Protein AF-D3B9A8-F1 (afdb_monomer_lite)

Foldseek 3Di:
DQPPDPVSVVVVLVVDQWDAFLVRPDTDGPVRCLQPLLSCLLVLVLVSNVVNVVVVPDPLEPDPSLLSSLLSNLLNLNPNSNVVSCVSNVVQQCVVCVVSLLVSLLSNLLNVNPVVNVVSCVRCVVRDVDHPLVSSLLNNLNNVDLVSNVVSLVVVVPDDDDDDPPPDPDPGSASLLSCLLVLVVVNNVVCVVRPVVRVVVDPSLLSNLLNLNVNSNVVCCVPVVVSDDQPPNCSLLSNLVSVNLVVNVVLLPDPPHDDDLASLLVCLLVLVQVSNVSCLVSHPRHHALSSLLSNLLVLSQVSNVVCVVRHDRHHDLVSPLSSLLVVNLVSNVVCLVPHDRHHDLCSQVVSVVVVNDDLSSLLVCVVVVRDDDPVNVVVCCVVQNPVSVVVSPDPPDPVDPPDPPDDD

Secondary structure (DSSP, 8-state):
--TT-HHHHHHHHHH---EE-TTSS-EE-HHHHTT-HHHHHHTT-HHHHHHHHHHTT------HHHHHHHHHHHHHT-HHHHHHHHHHTT---TTTTHHHHHHHHHHHHHTT-HHHHHHHHHHHTTT-----HHHHHHHGGGGT-HHHHHHHHHHHHT--S--------SS--SHHHHHHHTT-HHHHHHHHHH-HHHHTT--HHHHHHHHT-HHHHHHHHHH-GGG--TTTS-HHHHHHHTT-HHHHHHHHTSTT----TTHHHHHHHHT-HHHHHHHHHH------HHHHHHHHHTT-HHHHHHHHHH------THHHHHHHHTT-HHHHHHHHHH------TTHHHHHHHTT---HHHHHHHHHTT----HHHHHHHHHHH-THHHHHHH----TT----S----

pLDDT: mean 85.04, std 14.8, range [31.55, 98.44]

Organism: Heterostelium pallidum (strain ATCC 26659 / Pp 5 / PN500) (NCBI:txid670386)

Sequence (408 aa):
MIFNSLVLKKLIFQLVSEVSGWNGRVHYRWNDVKVQPCVLAAHNYQTLLKEYLTTANNDGSLSQSNIKMLQAAVRSGGVESFSYLLYYLSIDDAKKHSKLLDSLLIQMSKYGRSELIHYLLKKYGEEKSTWDYYGAMVFAPHSGDLGILQFFVNLENNKSIVNYSRNINTACSNVFDTAASLGRIDMIEYLSENRKQDLGNSDMFEWTIKSGQLDAFHYLLAKHRDLFDPEGGDYLRTALLYQQVEITRLLLQQPECRCPKNLIDLMASYGYLHMVMLLHEVTNTGCTKMAMSKAIEKGYLDTVKYLHSNRTEGFNTQAMDVSVENKHLETLKWIHANRTERCRSNIISHVFKDGRIDLNILKLLVRNRYSFPNEVKDWVTNCYGSKIIDWLNDDSDITKTNSFKNFN

InterPro domains:
  IPR036770 Ankyrin repeat-containing domain superfamily [G3DSA:1.25.40.20] (38-406)
  IPR036770 Ankyrin repeat-containing domain superfamily [SSF48403] (68-309)
  IPR052050 Secreted Effector and Ankyrin Repeat [PTHR46586] (42-370)

Radius of gyration: 30.83 Å; chains: 1; bounding box: 78×54×73 Å

Structure (mmCIF, N/CA/C/O backbone):
data_AF-D3B9A8-F1
#
_entry.id   AF-D3B9A8-F1
#
loop_
_atom_site.group_PDB
_atom_site.id
_atom_site.type_symbol
_atom_site.label_atom_id
_atom_site.label_alt_id
_atom_site.label_comp_id
_atom_site.label_asym_id
_atom_site.label_entity_id
_atom_site.label_seq_id
_atom_site.pdbx_PDB_ins_code
_atom_site.Cartn_x
_atom_site.Cartn_y
_atom_site.Cartn_z
_atom_site.occupancy
_atom_site.B_iso_or_equiv
_atom_site.auth_seq_id
_atom_site.auth_comp_id
_atom_site.auth_asym_id
_atom_site.auth_atom_id
_atom_site.pdbx_PDB_model_num
ATOM 1 N N . MET A 1 1 ? -17.039 -19.444 33.624 1.00 42.75 1 MET A N 1
ATOM 2 C CA . MET A 1 1 ? -17.059 -20.401 34.760 1.00 42.75 1 MET A CA 1
ATOM 3 C C . MET A 1 1 ? -16.460 -21.782 34.394 1.00 42.75 1 MET A C 1
ATOM 5 O O . MET A 1 1 ? -16.931 -22.793 34.886 1.00 42.75 1 MET A O 1
ATOM 9 N N . ILE A 1 2 ? -15.396 -21.852 33.569 1.00 39.06 2 ILE A N 1
ATOM 10 C CA . ILE A 1 2 ? -14.781 -23.130 33.117 1.00 39.06 2 ILE A CA 1
ATOM 11 C C . ILE A 1 2 ? -13.551 -23.525 33.973 1.00 39.06 2 ILE A C 1
ATOM 13 O O . ILE A 1 2 ? -13.173 -24.691 34.035 1.00 39.06 2 ILE A O 1
ATOM 17 N N . PHE A 1 3 ? -12.953 -22.581 34.713 1.00 42.47 3 PHE A N 1
ATOM 18 C CA . PHE A 1 3 ? -11.652 -22.766 35.378 1.00 42.47 3 PHE A CA 1
ATOM 19 C C . PHE A 1 3 ? -11.691 -23.143 36.871 1.00 42.47 3 PHE A C 1
ATOM 21 O O . PHE A 1 3 ? -10.631 -23.253 37.485 1.00 42.47 3 PHE A O 1
ATOM 28 N N . ASN A 1 4 ? -12.869 -23.374 37.462 1.00 46.38 4 ASN A N 1
ATOM 29 C CA . ASN A 1 4 ? -12.975 -23.728 38.889 1.00 46.38 4 ASN A CA 1
ATOM 30 C C . ASN A 1 4 ? -12.814 -25.229 39.176 1.00 46.38 4 ASN A C 1
ATOM 32 O O . ASN A 1 4 ? -12.709 -25.618 40.336 1.00 46.38 4 ASN A O 1
ATOM 36 N N . SER A 1 5 ? -12.756 -26.081 38.148 1.00 51.75 5 SER A N 1
ATOM 37 C CA . SER A 1 5 ? -12.471 -27.505 38.327 1.00 51.75 5 SER A CA 1
ATOM 38 C C . SER A 1 5 ? -10.973 -27.770 38.181 1.00 51.75 5 SER A C 1
ATOM 40 O O . SER A 1 5 ? -10.379 -27.580 37.118 1.00 51.75 5 SER A O 1
ATOM 42 N N . LEU A 1 6 ? -10.363 -28.248 39.267 1.00 55.81 6 LEU A N 1
ATOM 43 C CA . LEU A 1 6 ? -8.950 -28.643 39.349 1.00 55.81 6 LEU A CA 1
ATOM 44 C C . LEU A 1 6 ? -8.600 -29.736 38.318 1.00 55.81 6 LEU A C 1
ATOM 46 O O . LEU A 1 6 ? -7.478 -29.792 37.811 1.00 55.81 6 LEU A O 1
ATOM 50 N N . VAL A 1 7 ? -9.594 -30.559 37.972 1.00 54.19 7 VAL A N 1
ATOM 51 C CA . VAL A 1 7 ? -9.511 -31.638 36.982 1.00 54.19 7 VAL A CA 1
ATOM 52 C C . VAL A 1 7 ? -9.564 -31.085 35.556 1.00 54.19 7 VAL A C 1
ATOM 54 O O . VAL A 1 7 ? -8.702 -31.434 34.750 1.00 54.19 7 VAL A O 1
ATOM 57 N N . LEU A 1 8 ? -10.487 -30.156 35.255 1.00 52.56 8 LEU A N 1
ATOM 58 C CA . LEU A 1 8 ? -10.510 -29.477 33.950 1.00 52.56 8 LEU A CA 1
ATOM 59 C C . LEU A 1 8 ? -9.231 -28.672 33.716 1.00 52.56 8 LEU A C 1
ATOM 61 O O . LEU A 1 8 ? -8.706 -28.699 32.611 1.00 52.56 8 LEU A O 1
ATOM 65 N N . LYS A 1 9 ? -8.695 -28.007 34.752 1.00 57.50 9 LYS A N 1
ATOM 66 C CA . LYS A 1 9 ? -7.390 -27.333 34.685 1.00 57.50 9 LYS A CA 1
ATOM 67 C C . LYS A 1 9 ? -6.316 -28.301 34.189 1.00 57.50 9 LYS A C 1
ATOM 69 O O . LYS A 1 9 ? -5.665 -28.026 33.191 1.00 57.50 9 LYS A O 1
ATOM 74 N N . LYS A 1 10 ? -6.145 -29.446 34.860 1.00 55.62 10 LYS A N 1
ATOM 75 C CA . LYS A 1 10 ? -5.111 -30.427 34.493 1.00 55.62 10 LYS A CA 1
ATOM 76 C C . LYS A 1 10 ? -5.295 -30.974 33.074 1.00 55.62 10 LYS A C 1
ATOM 78 O O . LYS A 1 10 ? -4.312 -31.048 32.349 1.00 55.62 10 LYS A O 1
ATOM 83 N N . LEU A 1 11 ? -6.525 -31.305 32.675 1.00 54.25 11 LEU A N 1
ATOM 84 C CA . LEU A 1 11 ? -6.814 -31.875 31.353 1.00 54.25 11 LEU A CA 1
ATOM 85 C C . LEU A 1 11 ? -6.656 -30.853 30.219 1.00 54.25 11 LEU A C 1
ATOM 87 O O . LEU A 1 11 ? -6.013 -31.148 29.218 1.00 54.25 11 LEU A O 1
ATOM 91 N N . ILE A 1 12 ? -7.161 -29.629 30.387 1.00 59.91 12 ILE A N 1
ATOM 92 C CA . ILE A 1 12 ? -7.000 -28.556 29.394 1.00 59.91 12 ILE A CA 1
ATOM 93 C C . ILE A 1 12 ? -5.517 -28.195 29.231 1.00 59.91 12 ILE A C 1
ATOM 95 O O . ILE A 1 12 ? -5.061 -28.011 28.108 1.00 59.91 12 ILE A O 1
ATOM 99 N N . PHE A 1 13 ? -4.734 -28.169 30.317 1.00 56.84 13 PHE A N 1
ATOM 100 C CA . PHE A 1 13 ? -3.293 -27.886 30.248 1.00 56.84 13 PHE A CA 1
ATOM 101 C C . PHE A 1 13 ? -2.444 -29.028 29.681 1.00 56.84 13 PHE A C 1
ATOM 103 O O . PHE A 1 13 ? -1.302 -28.786 29.301 1.00 56.84 13 PHE A O 1
ATOM 110 N N . GLN A 1 14 ? -2.971 -30.252 29.615 1.00 56.72 14 GLN A N 1
ATOM 111 C CA . GLN A 1 14 ? -2.332 -31.352 28.888 1.00 56.72 14 GLN A CA 1
ATOM 112 C C . GLN A 1 14 ? -2.680 -31.341 27.395 1.00 56.72 14 GLN A C 1
ATOM 114 O O . GLN A 1 14 ? -1.879 -31.802 26.589 1.00 56.72 14 GLN A O 1
ATOM 119 N N . LEU A 1 15 ? -3.857 -30.822 27.029 1.00 55.53 15 LEU A N 1
ATOM 120 C CA . LEU A 1 15 ? -4.391 -30.884 25.665 1.00 55.53 15 LEU A CA 1
ATOM 121 C C . LEU A 1 15 ? -4.141 -29.612 24.837 1.00 55.53 15 LEU A C 1
ATOM 123 O O . LEU A 1 15 ? -4.083 -29.693 23.614 1.00 55.53 15 LEU A O 1
ATOM 127 N N . VAL A 1 16 ? -3.974 -28.446 25.470 1.00 62.25 16 VAL A N 1
ATOM 128 C CA . VAL A 1 16 ? -3.650 -27.183 24.785 1.00 62.25 16 VAL A CA 1
ATOM 129 C C . VAL A 1 16 ? -2.135 -26.984 24.783 1.00 62.25 16 VAL A C 1
ATOM 131 O O . VAL A 1 16 ? -1.556 -26.503 25.757 1.00 62.25 16 VAL A O 1
ATOM 134 N N . SER A 1 17 ? -1.483 -27.361 23.682 1.00 65.31 17 SER A N 1
ATOM 135 C CA . SER A 1 17 ? -0.032 -27.203 23.508 1.00 65.31 17 SER A CA 1
ATOM 136 C C . SER A 1 17 ? 0.381 -25.760 23.210 1.00 65.31 17 SER A C 1
ATOM 138 O O . SER A 1 17 ? 1.478 -25.345 23.589 1.00 65.31 17 SER A O 1
ATOM 140 N N . GLU A 1 18 ? -0.497 -24.988 22.563 1.00 74.56 18 GLU A N 1
ATOM 141 C CA . GLU A 1 18 ? -0.214 -23.635 22.089 1.00 74.56 18 GLU A CA 1
ATOM 142 C C . GLU A 1 18 ? -1.422 -22.701 22.247 1.00 74.56 18 GLU A C 1
ATOM 144 O O . GLU A 1 18 ? -2.563 -23.068 21.972 1.00 74.56 18 GLU A O 1
ATOM 149 N N . VAL A 1 19 ? -1.158 -21.471 22.686 1.00 74.56 19 VAL A N 1
ATOM 150 C CA . VAL A 1 19 ? -2.135 -20.391 22.851 1.00 74.56 19 VAL A CA 1
ATOM 151 C C . VAL A 1 19 ? -1.784 -19.269 21.886 1.00 74.56 19 VAL A C 1
ATOM 153 O O . VAL A 1 19 ? -0.654 -18.776 21.877 1.00 74.56 19 VAL A O 1
ATOM 156 N N . SER A 1 20 ? -2.754 -18.829 21.088 1.00 76.50 20 SER A N 1
ATOM 157 C CA . SER A 1 20 ? -2.558 -17.705 20.175 1.00 76.50 20 SER A CA 1
ATOM 158 C C . SER A 1 20 ? -2.236 -16.422 20.946 1.00 76.50 20 SER A C 1
ATOM 160 O O . SER A 1 20 ? -2.881 -16.082 21.937 1.00 76.50 20 SER A O 1
ATOM 162 N N . GLY A 1 21 ? -1.274 -15.651 20.465 1.00 75.75 21 GLY A N 1
ATOM 163 C CA . GLY A 1 21 ? -0.965 -14.322 20.966 1.00 75.75 21 GLY A CA 1
ATOM 164 C C . GLY A 1 21 ? -2.125 -13.351 20.754 1.00 75.75 21 GLY A C 1
ATOM 165 O O . GLY A 1 21 ? -3.015 -13.578 19.936 1.00 75.75 21 GLY A O 1
ATOM 166 N N . TRP A 1 22 ? -2.087 -12.215 21.449 1.00 73.12 22 TRP A N 1
ATOM 167 C CA . TRP A 1 22 ? -3.167 -11.218 21.430 1.00 73.12 22 TRP A CA 1
ATOM 168 C C . TRP A 1 22 ? -3.448 -10.603 20.041 1.00 73.12 22 TRP A C 1
ATOM 170 O O . TRP A 1 22 ? -4.521 -10.050 19.804 1.00 73.12 22 TRP A O 1
ATOM 180 N N . ASN A 1 23 ? -2.494 -10.696 19.109 1.00 70.25 23 ASN A N 1
ATOM 181 C CA . ASN A 1 23 ? -2.625 -10.236 17.724 1.00 70.25 23 ASN A CA 1
ATOM 182 C C . ASN A 1 23 ? -2.798 -11.380 16.702 1.00 70.25 23 ASN A C 1
ATOM 184 O O . ASN A 1 23 ? -2.860 -11.097 15.507 1.00 70.25 23 ASN A O 1
ATOM 188 N N . GLY A 1 24 ? -2.851 -12.641 17.152 1.00 68.50 24 GLY A N 1
ATOM 189 C CA . GLY A 1 24 ? -3.024 -13.831 16.311 1.00 68.50 24 GLY A CA 1
ATOM 190 C C . GLY A 1 24 ? -1.811 -14.244 15.467 1.00 68.50 24 GLY A C 1
ATOM 191 O O . GLY A 1 24 ? -1.932 -15.156 14.661 1.00 68.50 24 GLY A O 1
ATOM 192 N N . ARG A 1 25 ? -0.648 -13.588 15.613 1.00 74.94 25 ARG A N 1
ATOM 193 C CA . ARG A 1 25 ? 0.543 -13.854 14.773 1.00 74.94 25 ARG A CA 1
ATOM 194 C C . ARG A 1 25 ? 1.572 -14.786 15.405 1.00 74.94 25 ARG A C 1
ATOM 196 O O . ARG A 1 25 ? 2.424 -15.318 14.705 1.00 74.94 25 ARG A O 1
ATOM 203 N N . VAL A 1 26 ? 1.536 -14.923 16.723 1.00 80.12 26 VAL A N 1
ATOM 204 C CA . VAL A 1 26 ? 2.511 -15.686 17.513 1.00 80.12 26 VAL A CA 1
ATOM 205 C C . VAL A 1 26 ? 1.747 -16.713 18.327 1.00 80.12 26 VAL A C 1
ATOM 207 O O . VAL A 1 26 ? 0.631 -16.425 18.745 1.00 80.12 26 VAL A O 1
ATOM 210 N N . HIS A 1 27 ? 2.336 -17.877 18.568 1.00 82.31 27 HIS A N 1
ATOM 211 C CA . HIS A 1 27 ? 1.781 -18.905 19.441 1.00 82.31 27 HIS A CA 1
ATOM 212 C C . HIS A 1 27 ? 2.715 -19.101 20.635 1.00 82.31 27 HIS A C 1
ATOM 214 O O . HIS A 1 27 ? 3.936 -19.038 20.493 1.00 82.31 27 HIS A O 1
ATOM 220 N N . TYR A 1 28 ? 2.140 -19.279 21.819 1.00 77.94 28 TYR A N 1
ATOM 221 C CA . TYR A 1 28 ? 2.866 -19.411 23.078 1.00 77.94 28 TYR A CA 1
ATOM 222 C C . TYR A 1 28 ? 2.560 -20.758 23.711 1.00 77.94 28 TYR A C 1
ATOM 224 O O . TYR A 1 28 ? 1.401 -21.172 23.745 1.00 77.94 28 TYR A O 1
ATOM 232 N N . ARG A 1 29 ? 3.564 -21.411 24.300 1.00 81.25 29 ARG A N 1
ATOM 233 C CA . ARG A 1 29 ? 3.285 -22.526 25.211 1.00 81.25 29 ARG A CA 1
ATOM 234 C C . ARG A 1 29 ? 2.658 -21.965 26.480 1.00 81.25 29 ARG A C 1
ATOM 236 O O . ARG A 1 29 ? 2.937 -20.832 26.871 1.00 81.25 29 ARG A O 1
ATOM 243 N N . TRP A 1 30 ? 1.862 -22.768 27.179 1.00 78.12 30 TRP A N 1
ATOM 244 C CA . TRP A 1 30 ? 1.173 -22.316 28.393 1.00 78.12 30 TRP A CA 1
ATOM 245 C C . TRP A 1 30 ? 2.107 -21.701 29.453 1.00 78.12 30 TRP A C 1
ATOM 247 O O . TRP A 1 30 ? 1.761 -20.710 30.095 1.00 78.12 30 TRP A O 1
ATOM 257 N N . ASN A 1 31 ? 3.312 -22.253 29.619 1.00 78.31 31 ASN A N 1
ATOM 258 C CA . ASN A 1 31 ? 4.295 -21.718 30.565 1.00 78.31 31 ASN A CA 1
ATOM 259 C C . ASN A 1 31 ? 4.768 -20.307 30.190 1.00 78.31 31 ASN A C 1
ATOM 261 O O . ASN A 1 31 ? 5.011 -19.498 31.083 1.00 78.31 31 ASN A O 1
ATOM 265 N N . ASP A 1 32 ? 4.810 -19.991 28.897 1.00 82.62 32 ASP A N 1
ATOM 266 C CA . ASP A 1 32 ? 5.209 -18.678 28.397 1.00 82.62 32 ASP A CA 1
ATOM 267 C C . ASP A 1 32 ? 4.057 -17.668 28.506 1.00 82.62 32 ASP A C 1
ATOM 269 O O . ASP A 1 32 ? 4.293 -16.481 28.699 1.00 82.62 32 ASP A O 1
ATOM 273 N N . VAL A 1 33 ? 2.795 -18.121 28.461 1.00 82.62 33 VAL A N 1
ATOM 274 C CA . VAL A 1 33 ? 1.605 -17.254 28.584 1.00 82.62 33 VAL A CA 1
ATOM 275 C C . VAL A 1 33 ? 1.576 -16.497 29.916 1.00 82.62 33 VAL A C 1
ATOM 277 O O . VAL A 1 33 ? 1.182 -15.332 29.951 1.00 82.62 33 VAL A O 1
ATOM 280 N N . LYS A 1 34 ? 2.026 -17.124 31.011 1.00 78.94 34 LYS A N 1
ATOM 281 C CA . LYS A 1 34 ? 1.983 -16.541 32.367 1.00 78.94 34 LYS A CA 1
ATOM 282 C C . LYS A 1 34 ? 2.798 -15.257 32.517 1.00 78.94 34 LYS A C 1
ATOM 284 O O . LYS A 1 34 ? 2.492 -14.453 33.389 1.00 78.94 34 LYS A O 1
ATOM 289 N N . VAL A 1 35 ? 3.814 -15.060 31.678 1.00 83.38 35 VAL A N 1
ATOM 290 C CA . VAL A 1 35 ? 4.672 -13.866 31.702 1.00 83.38 35 VAL A CA 1
ATOM 291 C C . VAL A 1 35 ? 4.309 -12.852 30.613 1.00 83.38 35 VAL A C 1
ATOM 293 O O . VAL A 1 35 ? 5.005 -11.853 30.445 1.00 83.38 35 VAL A O 1
ATOM 296 N N . GLN A 1 36 ? 3.227 -13.092 29.864 1.00 88.88 36 GLN A N 1
ATOM 297 C CA . GLN A 1 36 ? 2.796 -12.264 28.738 1.00 88.88 36 GLN A CA 1
ATOM 298 C C . GLN A 1 36 ? 1.503 -11.507 29.085 1.00 88.88 36 GLN A C 1
ATOM 300 O O . GLN A 1 36 ? 0.405 -11.978 28.774 1.00 88.88 36 GLN A O 1
ATOM 305 N N . PRO A 1 37 ? 1.583 -10.301 29.679 1.00 89.00 37 PRO A N 1
ATOM 306 C CA . PRO A 1 37 ? 0.411 -9.605 30.214 1.00 89.00 37 PRO A CA 1
ATOM 307 C C . PRO A 1 37 ? -0.643 -9.266 29.154 1.00 89.00 37 PRO A C 1
ATOM 309 O O . PRO A 1 37 ? -1.837 -9.348 29.422 1.00 89.00 37 PRO A O 1
ATOM 312 N N . CYS A 1 38 ? -0.231 -8.952 27.921 1.00 89.50 38 CYS A N 1
ATOM 313 C CA . CYS A 1 38 ? -1.171 -8.714 26.820 1.00 89.50 38 CYS A CA 1
ATOM 314 C C . CYS A 1 38 ? -1.947 -9.983 26.432 1.00 89.50 38 CYS A C 1
ATOM 316 O O . CYS A 1 38 ? -3.109 -9.893 26.053 1.00 89.50 38 CYS A O 1
ATOM 318 N N . VAL A 1 39 ? -1.324 -11.162 26.531 1.00 88.12 39 VAL A N 1
ATOM 319 C CA . VAL A 1 39 ? -1.976 -12.451 26.250 1.00 88.12 39 VAL A CA 1
ATOM 320 C C . VAL A 1 39 ? -2.939 -12.798 27.385 1.00 88.12 39 VAL A C 1
ATOM 322 O O . VAL A 1 39 ? -4.079 -13.163 27.117 1.00 88.12 39 VAL A O 1
ATOM 325 N N . LEU A 1 40 ? -2.536 -12.590 28.644 1.00 89.56 40 LEU A N 1
ATOM 326 C CA . LEU A 1 40 ? -3.419 -12.751 29.806 1.00 89.56 40 LEU A CA 1
ATOM 327 C C . LEU A 1 40 ? -4.649 -11.834 29.729 1.00 89.56 40 LEU A C 1
ATOM 329 O O . LEU A 1 40 ? -5.773 -12.273 29.977 1.00 89.56 40 LEU A O 1
ATOM 333 N N . ALA A 1 41 ? -4.444 -10.571 29.346 1.00 89.25 41 ALA A N 1
ATOM 334 C CA . ALA A 1 41 ? -5.516 -9.608 29.136 1.00 89.25 41 ALA A CA 1
ATOM 335 C C . ALA A 1 41 ? -6.435 -10.018 27.978 1.00 89.25 41 ALA A C 1
ATOM 337 O O . ALA A 1 41 ? -7.653 -9.989 28.139 1.00 89.25 41 ALA A O 1
ATOM 338 N N . ALA A 1 42 ? -5.864 -10.455 26.850 1.00 87.50 42 ALA A N 1
ATOM 339 C CA . ALA A 1 42 ? -6.627 -10.848 25.671 1.00 87.50 42 ALA A CA 1
ATOM 340 C C . ALA A 1 42 ? -7.470 -12.117 25.881 1.00 87.50 42 ALA A C 1
ATOM 342 O O . ALA A 1 42 ? -8.593 -12.211 25.410 1.00 87.50 42 ALA A O 1
ATOM 343 N N . HIS A 1 43 ? -6.968 -13.104 26.617 1.00 85.94 43 HIS A N 1
ATOM 344 C CA . HIS A 1 43 ? -7.717 -14.343 26.877 1.00 85.94 43 HIS A CA 1
ATOM 345 C C . HIS A 1 43 ? -8.585 -14.278 28.132 1.00 85.94 43 HIS A C 1
ATOM 347 O O . HIS A 1 43 ? -9.091 -15.298 28.595 1.00 85.94 43 HIS A O 1
ATOM 353 N N . ASN A 1 44 ? -8.760 -13.077 28.693 1.00 85.06 44 ASN A N 1
ATOM 354 C CA . ASN A 1 44 ? -9.578 -12.840 29.876 1.00 85.06 44 ASN A CA 1
ATOM 355 C C . ASN A 1 44 ? -9.139 -13.670 31.104 1.00 85.06 44 ASN A C 1
ATOM 357 O O . ASN A 1 44 ? -9.946 -14.057 31.952 1.00 85.06 44 ASN A O 1
ATOM 361 N N . TYR A 1 45 ? -7.837 -13.952 31.223 1.00 87.56 45 TYR A N 1
ATOM 362 C CA . TYR A 1 45 ? -7.247 -14.666 32.357 1.00 87.56 45 TYR A CA 1
ATOM 363 C C . TYR A 1 45 ? -7.055 -13.732 33.555 1.00 87.56 45 TYR A C 1
ATOM 365 O O . TYR A 1 45 ? -5.944 -13.544 34.050 1.00 87.56 45 TYR A O 1
ATOM 373 N N . GLN A 1 46 ? -8.155 -13.150 34.036 1.00 86.88 46 GLN A N 1
ATOM 374 C CA . GLN A 1 46 ? -8.158 -12.070 35.023 1.00 86.88 46 GLN A CA 1
ATOM 375 C C . GLN A 1 46 ? -7.364 -12.408 36.297 1.00 86.88 46 GLN A C 1
ATOM 377 O O . GLN A 1 46 ? -6.614 -11.571 36.791 1.00 86.88 46 GLN A O 1
ATOM 382 N N . THR A 1 47 ? -7.492 -13.628 36.830 1.00 88.38 47 THR A N 1
ATOM 383 C CA . THR A 1 47 ? -6.763 -14.051 38.040 1.00 88.38 47 THR A CA 1
ATOM 384 C C . THR A 1 47 ? -5.250 -14.053 37.826 1.00 88.38 47 THR A C 1
ATOM 386 O O . THR A 1 47 ? -4.517 -13.542 38.665 1.00 88.38 47 THR A O 1
ATOM 389 N N . LEU A 1 48 ? -4.787 -14.575 36.686 1.00 87.25 48 LEU A N 1
ATOM 390 C CA . LEU A 1 48 ? -3.362 -14.605 36.345 1.00 87.25 48 LEU A CA 1
ATOM 391 C C . LEU A 1 48 ? -2.839 -13.203 36.020 1.00 87.25 48 LEU A C 1
ATOM 393 O O . LEU A 1 48 ? -1.710 -12.872 36.361 1.00 87.25 48 LEU A O 1
ATOM 397 N N . LEU A 1 49 ? -3.667 -12.365 35.391 1.00 89.00 49 LEU A N 1
ATOM 398 C CA . LEU A 1 49 ? -3.330 -10.973 35.111 1.00 89.00 49 LEU A CA 1
ATOM 399 C C . LEU A 1 49 ? -3.145 -10.165 36.405 1.00 89.00 49 LEU A C 1
ATOM 401 O O . LEU A 1 49 ? -2.190 -9.401 36.510 1.00 89.00 49 LEU A O 1
ATOM 405 N N . LYS A 1 50 ? -4.021 -10.371 37.397 1.00 89.50 50 LYS A N 1
ATOM 406 C CA . LYS A 1 50 ? -3.903 -9.791 38.745 1.00 89.50 50 LYS A CA 1
ATOM 407 C C . LYS A 1 50 ? -2.593 -10.205 39.411 1.00 89.50 50 LYS A C 1
ATOM 409 O O . LYS A 1 50 ? -1.832 -9.345 39.840 1.00 89.50 50 LYS A O 1
ATOM 414 N N . GLU A 1 51 ? -2.313 -11.507 39.445 1.00 88.38 51 GLU A N 1
ATOM 415 C CA . GLU A 1 51 ? -1.080 -12.057 40.019 1.00 88.38 51 GLU A CA 1
ATOM 416 C C . GLU A 1 51 ? 0.164 -11.453 39.346 1.00 88.38 51 GLU A C 1
ATOM 418 O O . GLU A 1 51 ? 1.035 -10.895 40.018 1.00 88.38 51 GLU A O 1
ATOM 423 N N . TYR A 1 52 ? 0.197 -11.441 38.010 1.00 87.88 52 TYR A N 1
ATOM 424 C CA . TYR A 1 52 ? 1.282 -10.832 37.243 1.00 87.88 52 TYR A CA 1
ATOM 425 C C . TYR A 1 52 ? 1.494 -9.358 37.615 1.00 87.88 52 TYR A C 1
ATOM 427 O O . TYR A 1 52 ? 2.605 -8.962 37.956 1.00 87.88 52 TYR A O 1
ATOM 435 N N . LEU A 1 53 ? 0.435 -8.544 37.611 1.00 87.38 53 LEU A N 1
ATOM 436 C CA . LEU A 1 53 ? 0.544 -7.109 37.886 1.00 87.38 53 LEU A CA 1
ATOM 437 C C . LEU A 1 53 ? 0.977 -6.803 39.325 1.00 87.38 53 LEU A C 1
ATOM 439 O O . LEU A 1 53 ? 1.710 -5.840 39.535 1.00 87.38 53 LEU A O 1
ATOM 443 N N . THR A 1 54 ? 0.597 -7.639 40.296 1.00 84.56 54 THR A N 1
ATOM 444 C CA . THR A 1 54 ? 1.071 -7.501 41.684 1.00 84.56 54 THR A CA 1
ATOM 445 C C . THR A 1 54 ? 2.546 -7.864 41.854 1.00 84.56 54 THR A C 1
ATOM 447 O O . THR A 1 54 ? 3.245 -7.221 42.629 1.00 84.56 54 THR A O 1
ATOM 450 N N . THR A 1 55 ? 3.041 -8.864 41.118 1.00 82.06 55 THR A N 1
ATOM 451 C CA . THR A 1 55 ? 4.445 -9.313 41.209 1.00 82.06 55 THR A CA 1
ATOM 452 C C . THR A 1 55 ? 5.416 -8.446 40.409 1.00 82.06 55 THR A C 1
ATOM 454 O O . THR A 1 55 ? 6.586 -8.344 40.765 1.00 82.06 55 THR A O 1
ATOM 457 N N . ALA A 1 56 ? 4.946 -7.801 39.339 1.00 72.00 56 ALA A N 1
ATOM 458 C CA . ALA A 1 56 ? 5.795 -7.081 38.394 1.00 72.00 56 ALA A CA 1
ATOM 459 C C . ALA A 1 56 ? 6.280 -5.694 38.873 1.00 72.00 56 ALA A C 1
ATOM 461 O O . ALA A 1 56 ? 6.962 -5.022 38.102 1.00 72.00 56 ALA A O 1
ATOM 462 N N . ASN A 1 57 ? 5.934 -5.237 40.091 1.00 64.88 57 ASN A N 1
ATOM 463 C CA . ASN A 1 57 ? 6.192 -3.862 40.573 1.00 64.88 57 ASN A CA 1
ATOM 464 C C . ASN A 1 57 ? 5.795 -2.782 39.544 1.00 64.88 57 ASN A C 1
ATOM 466 O O . ASN A 1 57 ? 6.449 -1.749 39.404 1.00 64.88 57 ASN A O 1
ATOM 470 N N . ASN A 1 58 ? 4.735 -3.043 38.779 1.00 67.62 58 ASN A N 1
ATOM 471 C CA . ASN A 1 58 ? 4.250 -2.115 37.771 1.00 67.62 58 ASN A CA 1
ATOM 472 C C . ASN A 1 58 ? 3.530 -0.958 38.481 1.00 67.62 58 ASN A C 1
ATOM 474 O O . ASN A 1 58 ? 2.721 -1.175 39.383 1.00 67.62 58 ASN A O 1
ATOM 478 N N . ASP A 1 59 ? 3.870 0.270 38.099 1.00 71.06 59 ASP A N 1
ATOM 479 C CA . ASP A 1 59 ? 3.502 1.507 38.796 1.00 71.06 59 ASP A CA 1
ATOM 480 C C . ASP A 1 59 ? 2.045 1.942 38.556 1.00 71.06 59 ASP A C 1
ATOM 482 O O . ASP A 1 59 ? 1.623 2.991 39.038 1.00 71.06 59 ASP A O 1
ATOM 486 N N . GLY A 1 60 ? 1.275 1.158 37.791 1.00 76.94 60 GLY A N 1
ATOM 487 C CA . GLY A 1 60 ? -0.099 1.494 37.414 1.00 76.94 60 GLY A CA 1
ATOM 488 C C . GLY A 1 60 ? -0.195 2.722 36.502 1.00 76.94 60 GLY A C 1
ATOM 489 O O . GLY A 1 60 ? -1.291 3.226 36.265 1.00 76.94 60 GLY A O 1
ATOM 490 N N . SER A 1 61 ? 0.928 3.215 35.967 1.00 84.94 61 SER A N 1
ATOM 491 C CA . SER A 1 61 ? 0.947 4.392 35.101 1.00 84.94 61 SER A CA 1
ATOM 492 C C . SER A 1 61 ? 0.349 4.096 33.725 1.00 84.94 61 SER A C 1
ATOM 494 O O . SER A 1 61 ? 0.326 2.957 33.247 1.00 84.94 61 SER A O 1
ATOM 496 N N . LEU A 1 62 ? -0.058 5.146 33.010 1.00 85.12 62 LEU A N 1
ATOM 497 C CA . LEU A 1 62 ? -0.460 5.073 31.599 1.00 85.12 62 LEU A CA 1
ATOM 498 C C . LEU A 1 62 ? 0.754 4.943 30.658 1.00 85.12 62 LEU A C 1
ATOM 500 O O . LEU A 1 62 ? 0.864 5.641 29.651 1.00 85.12 62 LEU A O 1
ATOM 504 N N . SER A 1 63 ? 1.684 4.045 30.986 1.00 87.38 63 SER A N 1
ATOM 505 C CA . SER A 1 63 ? 2.805 3.696 30.119 1.00 87.38 63 SER A CA 1
ATOM 506 C C . SER A 1 63 ? 2.318 3.039 28.822 1.00 87.38 63 SER A C 1
ATOM 508 O O . SER A 1 63 ? 1.257 2.407 28.764 1.00 87.38 63 SER A O 1
ATOM 510 N N . GLN A 1 64 ? 3.132 3.108 27.765 1.00 87.19 64 GLN A N 1
ATOM 511 C CA . GLN A 1 64 ? 2.814 2.470 26.481 1.00 87.19 64 GLN A CA 1
ATOM 512 C C . GLN A 1 64 ? 2.552 0.957 26.620 1.00 87.19 64 GLN A C 1
ATOM 514 O O . GLN A 1 64 ? 1.763 0.396 25.859 1.00 87.19 64 GLN A O 1
ATOM 519 N N . SER A 1 65 ? 3.210 0.290 27.574 1.00 86.44 65 SER A N 1
ATOM 520 C CA . SER A 1 65 ? 3.014 -1.139 27.852 1.00 86.44 65 SER A CA 1
ATOM 521 C C . SER A 1 65 ? 1.623 -1.413 28.433 1.00 86.44 65 SER A C 1
ATOM 523 O O . SER A 1 65 ? 0.897 -2.282 27.946 1.00 86.44 65 SER A O 1
ATOM 525 N N . ASN A 1 66 ? 1.208 -0.606 29.410 1.00 88.69 66 ASN A N 1
ATOM 526 C CA . ASN A 1 66 ? -0.089 -0.734 30.067 1.00 88.69 66 ASN A CA 1
ATOM 527 C C . ASN A 1 66 ? -1.249 -0.391 29.124 1.00 88.69 66 ASN A C 1
ATOM 529 O O . ASN A 1 66 ? -2.248 -1.109 29.082 1.00 88.69 66 ASN A O 1
ATOM 533 N N . ILE A 1 67 ? -1.082 0.629 28.274 1.00 89.50 67 ILE A N 1
ATOM 534 C CA . ILE A 1 67 ? -2.059 0.951 27.226 1.00 89.50 67 ILE A CA 1
ATOM 535 C C . ILE A 1 67 ? -2.198 -0.217 26.240 1.00 89.50 67 ILE A C 1
ATOM 537 O O . ILE A 1 67 ? -3.318 -0.604 25.917 1.00 89.50 67 ILE A O 1
ATOM 541 N N . LYS A 1 68 ? -1.096 -0.841 25.797 1.00 89.38 68 LYS A N 1
ATOM 542 C CA . LYS A 1 68 ? -1.158 -2.028 24.918 1.00 89.38 68 LYS A CA 1
ATOM 543 C C . LYS A 1 68 ? -1.914 -3.191 25.564 1.00 89.38 68 LYS A C 1
ATOM 545 O O . LYS A 1 68 ? -2.660 -3.884 24.878 1.00 89.38 68 LYS A O 1
ATOM 550 N N . MET A 1 69 ? -1.753 -3.387 26.869 1.00 91.19 69 MET A N 1
ATOM 551 C CA . MET A 1 69 ? -2.467 -4.418 27.626 1.00 91.19 69 MET A CA 1
ATOM 552 C C . MET A 1 69 ? -3.980 -4.165 27.646 1.00 91.19 69 MET A C 1
ATOM 554 O O . MET A 1 69 ? -4.763 -5.074 27.370 1.00 91.19 69 MET A O 1
ATOM 558 N N . LEU A 1 70 ? -4.386 -2.915 27.886 1.00 92.50 70 LEU A N 1
ATOM 559 C CA . LEU A 1 70 ? -5.785 -2.491 27.818 1.00 92.50 70 LEU A CA 1
ATOM 560 C C . LEU A 1 70 ? -6.365 -2.679 26.406 1.00 92.50 70 LEU A C 1
ATOM 562 O O . LEU A 1 70 ? -7.445 -3.243 26.245 1.00 92.50 70 LEU A O 1
ATOM 566 N N . GLN A 1 71 ? -5.616 -2.289 25.372 1.00 92.19 71 GLN A N 1
ATOM 567 C CA . GLN A 1 71 ? -5.999 -2.484 23.969 1.00 92.19 71 GLN A CA 1
ATOM 568 C C . GLN A 1 71 ? -6.103 -3.969 23.586 1.00 92.19 71 GLN A C 1
ATOM 570 O O . GLN A 1 71 ? -6.946 -4.334 22.769 1.00 92.19 71 GLN A O 1
ATOM 575 N N . ALA A 1 72 ? -5.287 -4.846 24.179 1.00 91.62 72 ALA A N 1
ATOM 576 C CA . ALA A 1 72 ? -5.372 -6.291 23.974 1.00 91.62 72 ALA A CA 1
ATOM 577 C C . ALA A 1 72 ? -6.663 -6.885 24.571 1.00 91.62 72 ALA A C 1
ATOM 579 O O . ALA A 1 72 ? -7.312 -7.716 23.926 1.00 91.62 72 ALA A O 1
ATOM 580 N N . ALA A 1 73 ? -7.082 -6.417 25.754 1.00 93.50 73 ALA A N 1
ATOM 581 C CA . ALA A 1 73 ? -8.380 -6.773 26.335 1.00 93.50 73 ALA A CA 1
ATOM 582 C C . ALA A 1 73 ? -9.547 -6.281 25.460 1.00 93.50 73 ALA A C 1
ATOM 584 O O . ALA A 1 73 ? -10.480 -7.036 25.193 1.00 93.50 73 ALA A O 1
ATOM 585 N N . VAL A 1 74 ? -9.461 -5.057 24.922 1.00 93.94 74 VAL A N 1
ATOM 586 C CA . VAL A 1 74 ? -10.461 -4.541 23.970 1.00 93.94 74 VAL A CA 1
ATOM 587 C C . VAL A 1 74 ? -10.503 -5.383 22.701 1.00 93.94 74 VAL A C 1
ATOM 589 O O . VAL A 1 74 ? -11.565 -5.842 22.299 1.00 93.94 74 VAL A O 1
ATOM 592 N N . ARG A 1 75 ? -9.356 -5.641 22.068 1.00 90.69 75 ARG A N 1
ATOM 593 C CA . ARG A 1 75 ? -9.297 -6.384 20.803 1.00 90.69 75 ARG A CA 1
ATOM 594 C C . ARG A 1 75 ? -9.940 -7.763 20.900 1.00 90.69 75 ARG A C 1
ATOM 596 O O . ARG A 1 75 ? -10.543 -8.207 19.930 1.00 90.69 75 ARG A O 1
ATOM 603 N N . SER A 1 76 ? -9.813 -8.430 22.038 1.00 87.88 76 SER A N 1
ATOM 604 C CA . SER A 1 76 ? -10.335 -9.779 22.282 1.00 87.88 76 SER A CA 1
ATOM 605 C C . SER A 1 76 ? -11.762 -9.822 22.834 1.00 87.88 76 SER A C 1
ATOM 607 O O . SER A 1 76 ? -12.445 -10.817 22.621 1.00 87.88 76 SER A O 1
ATOM 609 N N . GLY A 1 77 ? -12.225 -8.757 23.496 1.00 86.69 77 GLY A N 1
ATOM 610 C CA . GLY A 1 77 ? -13.539 -8.719 24.142 1.00 86.69 77 GLY A CA 1
ATOM 611 C C . GLY A 1 77 ? -13.553 -9.208 25.595 1.00 86.69 77 GLY A C 1
ATOM 612 O O . GLY A 1 77 ? -14.622 -9.506 26.111 1.00 86.69 77 GLY A O 1
ATOM 613 N N . GLY A 1 78 ? -12.403 -9.308 26.272 1.00 86.62 78 GLY A N 1
ATOM 614 C CA . GLY A 1 78 ? -12.340 -9.754 27.671 1.00 86.62 78 GLY A CA 1
ATOM 615 C C . GLY A 1 78 ? -12.850 -8.698 28.660 1.00 86.62 78 GLY A C 1
ATOM 616 O O . GLY A 1 78 ? -12.076 -7.839 29.082 1.00 86.62 78 GLY A O 1
ATOM 617 N N . VAL A 1 79 ? -14.129 -8.760 29.048 1.00 88.56 79 VAL A N 1
ATOM 618 C CA . VAL A 1 79 ? -14.801 -7.767 29.916 1.00 88.56 79 VAL A CA 1
ATOM 619 C C . VAL A 1 79 ? -14.184 -7.695 31.316 1.00 88.56 79 VAL A C 1
ATOM 621 O O . VAL A 1 79 ? -13.945 -6.609 31.848 1.00 88.56 79 VAL A O 1
ATOM 624 N N . GLU A 1 80 ? -13.874 -8.834 31.925 1.00 91.31 80 GLU A N 1
ATOM 625 C CA . GLU A 1 80 ? -13.331 -8.920 33.281 1.00 91.31 80 GLU A CA 1
ATOM 626 C C . GLU A 1 80 ? -11.884 -8.424 33.350 1.00 91.31 80 GLU A C 1
ATOM 628 O O . GLU A 1 80 ? -11.511 -7.724 34.297 1.00 91.31 80 GLU A O 1
ATOM 633 N N . SER A 1 81 ? -11.066 -8.748 32.347 1.00 91.56 81 SER A N 1
ATOM 634 C CA . SER A 1 81 ? -9.719 -8.189 32.213 1.00 91.56 81 SER A CA 1
ATOM 635 C C . SER A 1 81 ? -9.768 -6.696 31.883 1.00 91.56 81 SER A C 1
ATOM 637 O O . SER A 1 81 ? -9.022 -5.926 32.480 1.00 91.56 81 SER A O 1
ATOM 639 N N . PHE A 1 82 ? -10.667 -6.252 31.001 1.00 94.62 82 PHE A N 1
ATOM 640 C CA . PHE A 1 82 ? -10.827 -4.836 30.661 1.00 94.62 82 PHE A CA 1
ATOM 641 C C . PHE A 1 82 ? -11.252 -3.992 31.871 1.00 94.62 82 PHE A C 1
ATOM 643 O O . PHE A 1 82 ? -10.600 -3.000 32.196 1.00 94.62 82 PHE A O 1
ATOM 650 N N . SER A 1 83 ? -12.306 -4.407 32.578 1.00 93.38 83 SER A N 1
ATOM 651 C CA . SER A 1 83 ? -12.809 -3.718 33.774 1.00 93.38 83 SER A CA 1
ATOM 652 C C . SER A 1 83 ? -11.753 -3.629 34.874 1.00 93.38 83 SER A C 1
ATOM 654 O O . SER A 1 83 ? -11.575 -2.564 35.469 1.00 93.38 83 SER A O 1
ATOM 656 N N . TYR A 1 84 ? -11.005 -4.713 35.100 1.00 92.56 84 TYR A N 1
ATOM 657 C CA . TYR A 1 84 ? -9.904 -4.717 36.054 1.00 92.56 84 TYR A CA 1
ATOM 658 C C . TYR A 1 84 ? -8.767 -3.779 35.637 1.00 92.56 84 TYR A C 1
ATOM 660 O O . TYR A 1 84 ? -8.249 -3.056 36.481 1.00 92.56 84 TYR A O 1
ATOM 668 N N . LEU A 1 85 ? -8.400 -3.744 34.353 1.00 92.75 85 LEU A N 1
ATOM 669 C CA . LEU A 1 85 ? -7.342 -2.859 33.865 1.00 92.75 85 LEU A CA 1
ATOM 670 C C . LEU A 1 85 ? -7.721 -1.379 33.963 1.00 92.75 85 LEU A C 1
ATOM 672 O O . LEU A 1 85 ? -6.860 -0.570 34.291 1.00 92.75 85 LEU A O 1
ATOM 676 N N . LEU A 1 86 ? -8.988 -1.012 33.746 1.00 93.38 86 LEU A N 1
ATOM 677 C CA . LEU A 1 86 ? -9.436 0.367 33.978 1.00 93.38 86 LEU A CA 1
ATOM 678 C C . LEU A 1 86 ? -9.235 0.793 35.437 1.00 93.38 86 LEU A C 1
ATOM 680 O O . LEU A 1 86 ? -8.743 1.889 35.686 1.00 93.38 86 LEU A O 1
ATOM 684 N N . TYR A 1 87 ? -9.590 -0.085 36.379 1.00 91.38 87 TYR A N 1
ATOM 685 C CA . TYR A 1 87 ? -9.384 0.147 37.809 1.00 91.38 87 TYR A CA 1
ATOM 686 C C . TYR A 1 87 ? -7.892 0.213 38.163 1.00 91.38 87 TYR A C 1
ATOM 688 O O . TYR A 1 87 ? -7.442 1.161 38.796 1.00 91.38 87 TYR A O 1
ATOM 696 N N . TYR A 1 88 ? -7.105 -0.765 37.707 1.00 90.12 88 TYR A N 1
ATOM 697 C CA . TYR A 1 88 ? -5.671 -0.845 37.989 1.00 90.12 88 TYR A CA 1
ATOM 698 C C . TYR A 1 88 ? -4.900 0.385 37.485 1.00 90.12 88 TYR A C 1
ATOM 700 O O . TYR A 1 88 ? -3.980 0.853 38.149 1.00 90.12 88 TYR A O 1
ATOM 708 N N . LEU A 1 89 ? -5.301 0.936 36.336 1.00 91.19 89 LEU A N 1
ATOM 709 C CA . LEU A 1 89 ? -4.687 2.124 35.735 1.00 91.19 89 LEU A CA 1
ATOM 710 C C . LEU A 1 89 ? -5.292 3.448 36.230 1.00 91.19 89 LEU A C 1
ATOM 712 O O . LEU A 1 89 ? -4.978 4.500 35.675 1.00 91.19 89 LEU A O 1
ATOM 716 N N . SER A 1 90 ? -6.161 3.412 37.249 1.00 90.31 90 SER A N 1
ATOM 717 C CA . SER A 1 90 ? -6.823 4.596 37.823 1.00 90.31 90 SER A CA 1
ATOM 718 C C . SER A 1 90 ? -7.540 5.461 36.774 1.00 90.31 90 SER A C 1
ATOM 720 O O . SER A 1 90 ? -7.516 6.697 36.817 1.00 90.31 90 SER A O 1
ATOM 722 N N . ILE A 1 91 ? -8.167 4.813 35.787 1.00 89.31 91 ILE A N 1
ATOM 723 C CA . ILE A 1 91 ? -8.964 5.478 34.751 1.00 89.31 91 ILE A CA 1
ATOM 724 C C . ILE A 1 91 ? -10.373 5.675 35.314 1.00 89.31 91 ILE A C 1
ATOM 726 O O . ILE A 1 91 ? -11.314 5.013 34.891 1.00 89.31 91 ILE A O 1
ATOM 730 N N . ASP A 1 92 ? -10.524 6.550 36.302 1.00 85.38 92 ASP A N 1
ATOM 731 C CA . ASP A 1 92 ? -11.825 6.822 36.931 1.00 85.38 92 ASP A CA 1
ATOM 732 C C . ASP A 1 92 ? -12.406 8.162 36.471 1.00 85.38 92 ASP A C 1
ATOM 734 O O . ASP A 1 92 ? -13.575 8.225 36.123 1.00 85.38 92 ASP A O 1
ATOM 738 N N . ASP A 1 93 ? -11.571 9.198 36.342 1.00 84.69 93 ASP A N 1
ATOM 739 C CA . ASP A 1 93 ? -11.987 10.507 35.824 1.00 84.69 93 ASP A CA 1
ATOM 740 C C . ASP A 1 93 ? -12.102 10.485 34.290 1.00 84.69 93 ASP A C 1
ATOM 742 O O . ASP A 1 93 ? -11.093 10.437 33.564 1.00 84.69 93 ASP A O 1
ATOM 746 N N . ALA A 1 94 ? -13.341 10.553 33.794 1.00 84.25 94 ALA A N 1
ATOM 747 C CA . ALA A 1 94 ? -13.628 10.534 32.365 1.00 84.25 94 ALA A CA 1
ATOM 748 C C . ALA A 1 94 ? -13.136 11.787 31.616 1.00 84.25 94 ALA A C 1
ATOM 750 O O . ALA A 1 94 ? -12.787 11.705 30.435 1.00 84.25 94 ALA A O 1
ATOM 751 N N . LYS A 1 95 ? -13.067 12.950 32.279 1.00 84.06 95 LYS A N 1
ATOM 752 C CA . LYS A 1 95 ? -12.612 14.211 31.669 1.00 84.06 95 LYS A CA 1
ATOM 753 C C . LYS A 1 95 ? -11.102 14.197 31.477 1.00 84.06 95 LYS A C 1
ATOM 755 O O . LYS A 1 95 ? -10.624 14.523 30.389 1.00 84.06 95 LYS A O 1
ATOM 760 N N . LYS A 1 96 ? -10.355 13.746 32.491 1.00 87.88 96 LYS A N 1
ATOM 761 C CA . LYS A 1 96 ? -8.891 13.607 32.426 1.00 87.88 96 LYS A CA 1
ATOM 762 C C . LYS A 1 96 ? -8.455 12.636 31.327 1.00 87.88 96 LYS A C 1
ATOM 764 O O . LYS A 1 96 ? -7.488 12.902 30.616 1.00 87.88 96 LYS A O 1
ATOM 769 N N . HIS A 1 97 ? -9.183 11.532 31.159 1.00 88.81 97 HIS A N 1
ATOM 770 C CA . HIS A 1 97 ? -8.837 10.466 30.213 1.00 88.81 97 HIS A CA 1
ATOM 771 C C . HIS A 1 97 ? -9.681 10.475 28.931 1.00 88.81 97 HIS A C 1
ATOM 773 O O . HIS A 1 97 ? -9.678 9.496 28.188 1.00 88.81 97 HIS A O 1
ATOM 779 N N . SER A 1 98 ? -10.359 11.586 28.633 1.00 86.44 98 SER A N 1
ATOM 780 C CA . SER A 1 98 ? -11.338 11.710 27.544 1.00 86.44 98 SER A CA 1
ATOM 781 C C . SER A 1 98 ? -10.836 11.161 26.197 1.00 86.44 98 SER A C 1
ATOM 783 O O . SER A 1 98 ? -11.476 10.289 25.615 1.00 86.44 98 SER A O 1
ATOM 785 N N . LYS A 1 99 ? -9.631 11.561 25.757 1.00 87.75 99 LYS A N 1
ATOM 786 C CA . LYS A 1 99 ? -9.027 11.087 24.493 1.00 87.75 99 LYS A CA 1
ATOM 787 C C . LYS A 1 99 ? -8.741 9.581 24.479 1.00 87.75 99 LYS A C 1
ATOM 789 O O . LYS A 1 99 ? -8.871 8.939 23.440 1.00 87.75 99 LYS A O 1
ATOM 794 N N . LEU A 1 100 ? -8.313 9.022 25.613 1.00 90.75 100 LEU A N 1
ATOM 795 C CA . LEU A 1 100 ? -8.065 7.585 25.736 1.00 90.75 100 LEU A CA 1
ATOM 796 C C . LEU A 1 100 ? -9.388 6.820 25.655 1.00 90.75 100 LEU A C 1
ATOM 798 O O . LEU A 1 100 ? -9.462 5.830 24.937 1.00 90.75 100 LEU A O 1
ATOM 802 N N . LEU A 1 101 ? -10.430 7.298 26.339 1.00 92.38 101 LEU A N 1
ATOM 803 C CA . LEU A 1 101 ? -11.760 6.690 26.302 1.00 92.38 101 LEU A CA 1
ATOM 804 C C . LEU A 1 101 ? -12.365 6.720 24.891 1.00 92.38 101 LEU A C 1
ATOM 806 O O . LEU A 1 101 ? -12.865 5.690 24.445 1.00 92.38 101 LEU A O 1
ATOM 810 N N . ASP A 1 102 ? -12.246 7.835 24.161 1.00 91.00 102 ASP A N 1
ATOM 811 C CA . ASP A 1 102 ? -12.676 7.915 22.755 1.00 91.00 102 ASP A CA 1
ATOM 812 C C . ASP A 1 102 ? -11.895 6.916 21.881 1.00 91.00 102 ASP A C 1
ATOM 814 O O . ASP A 1 102 ? -12.481 6.165 21.100 1.00 91.00 102 ASP A O 1
ATOM 818 N N . SER A 1 103 ? -10.575 6.809 22.074 1.00 91.81 103 SER A N 1
ATOM 819 C CA . SER A 1 103 ? -9.749 5.822 21.366 1.00 91.81 103 SER A CA 1
ATOM 820 C C . SER A 1 103 ? -10.174 4.376 21.657 1.00 91.81 103 SER A C 1
ATOM 822 O O . SER A 1 103 ? -10.229 3.553 20.740 1.00 91.81 103 SER A O 1
ATOM 824 N N . LEU A 1 104 ? -10.502 4.057 22.912 1.00 94.50 104 LEU A N 1
ATOM 825 C CA . LEU A 1 104 ? -10.988 2.734 23.304 1.00 94.50 104 LEU A CA 1
ATOM 826 C C . LEU A 1 104 ? -12.359 2.444 22.690 1.00 94.50 104 LEU A C 1
ATOM 828 O O . LEU A 1 104 ? -12.543 1.352 22.158 1.00 94.50 104 LEU A O 1
ATOM 832 N N . LEU A 1 105 ? -13.281 3.411 22.692 1.00 93.94 105 LEU A N 1
ATOM 833 C CA . LEU A 1 105 ? -14.596 3.271 22.065 1.00 93.94 105 LEU A CA 1
ATOM 834 C C . LEU A 1 105 ? -14.474 2.982 20.561 1.00 93.94 105 LEU A C 1
ATOM 836 O O . LEU A 1 105 ? -15.102 2.049 20.059 1.00 93.94 105 LEU A O 1
ATOM 840 N N . ILE A 1 106 ? -13.610 3.717 19.855 1.00 93.12 106 ILE A N 1
ATOM 841 C CA . ILE A 1 106 ? -13.325 3.488 18.430 1.00 93.12 106 ILE A CA 1
ATOM 842 C C . ILE A 1 106 ? -12.774 2.075 18.203 1.00 93.12 106 ILE A C 1
ATOM 844 O O . ILE A 1 106 ? -13.194 1.384 17.274 1.00 93.12 106 ILE A O 1
ATOM 848 N N . GLN A 1 107 ? -11.857 1.604 19.054 1.00 94.31 107 GLN A N 1
ATOM 849 C CA . GLN A 1 107 ? -11.330 0.241 18.951 1.00 94.31 107 GLN A CA 1
ATOM 850 C C . GLN A 1 107 ? -12.396 -0.821 19.228 1.00 94.31 107 GLN A C 1
ATOM 852 O O . GLN A 1 107 ? -12.451 -1.820 18.513 1.00 94.31 107 GLN A O 1
ATOM 857 N N . MET A 1 108 ? -13.248 -0.618 20.233 1.00 96.69 108 MET A N 1
ATOM 858 C CA . MET A 1 108 ? -14.349 -1.533 20.528 1.00 96.69 108 MET A CA 1
ATOM 859 C C . MET A 1 108 ? -15.323 -1.617 19.351 1.00 96.69 108 MET A C 1
ATOM 861 O O . MET A 1 108 ? -15.710 -2.721 18.977 1.00 96.69 108 MET A O 1
ATOM 865 N N . SER A 1 109 ? -15.644 -0.478 18.728 1.00 95.56 109 SER A N 1
ATOM 866 C CA . SER A 1 109 ? -16.445 -0.417 17.502 1.00 95.56 109 SER A CA 1
ATOM 867 C C . SER A 1 109 ? -15.784 -1.194 16.365 1.00 95.56 109 SER A C 1
ATOM 869 O O . SER A 1 109 ? -16.370 -2.125 15.822 1.00 95.56 109 SER A O 1
ATOM 871 N N . LYS A 1 110 ? -14.506 -0.907 16.084 1.00 95.00 110 LYS A N 1
ATOM 872 C CA . LYS A 1 110 ? -13.719 -1.578 15.040 1.00 95.00 110 LYS A CA 1
ATOM 873 C C . LYS A 1 110 ? -13.689 -3.102 15.189 1.00 95.00 110 LYS A C 1
ATOM 875 O O . LYS A 1 110 ? -13.693 -3.811 14.188 1.00 95.00 110 LYS A O 1
ATOM 880 N N . TYR A 1 111 ? -13.587 -3.606 16.419 1.00 94.62 111 TYR A N 1
ATOM 881 C CA . TYR A 1 111 ? -13.465 -5.039 16.708 1.00 94.62 111 TYR A CA 1
ATOM 882 C C . TYR A 1 111 ? -14.791 -5.732 17.029 1.00 94.62 111 TYR A C 1
ATOM 884 O O . TYR A 1 111 ? -14.776 -6.902 17.411 1.00 94.62 111 TYR A O 1
ATOM 892 N N . GLY A 1 112 ? -15.922 -5.039 16.906 1.00 95.50 112 GLY A N 1
ATOM 893 C CA . GLY A 1 112 ? -17.231 -5.646 17.120 1.00 95.50 112 GLY A CA 1
ATOM 894 C C . GLY A 1 112 ? -17.536 -5.983 18.582 1.00 95.50 112 GLY A C 1
ATOM 895 O O . GLY A 1 112 ? -18.107 -7.027 18.880 1.00 95.50 112 GLY A O 1
ATOM 896 N N . ARG A 1 113 ? -17.083 -5.161 19.536 1.00 95.75 113 ARG A N 1
ATOM 897 C CA . ARG A 1 113 ? -17.171 -5.454 20.978 1.00 95.75 113 ARG A CA 1
ATOM 898 C C . ARG A 1 113 ? -18.356 -4.757 21.631 1.00 95.75 113 ARG A C 1
ATOM 900 O O . ARG A 1 113 ? -18.175 -3.889 22.483 1.00 95.75 113 ARG A O 1
ATOM 907 N N . SER A 1 114 ? -19.562 -5.157 21.237 1.00 94.38 114 SER A N 1
ATOM 908 C CA . SER A 1 114 ? -20.826 -4.585 21.722 1.00 94.38 114 SER A CA 1
ATOM 909 C C . SER A 1 114 ? -20.923 -4.569 23.252 1.00 94.38 114 SER A C 1
ATOM 911 O O . SER A 1 114 ? -21.225 -3.526 23.824 1.00 94.38 114 SER A O 1
ATOM 913 N N . GLU A 1 115 ? -20.595 -5.664 23.940 1.00 94.56 115 GLU A N 1
ATOM 914 C CA . GLU A 1 115 ? -20.623 -5.720 25.412 1.00 94.56 115 GLU A CA 1
ATOM 915 C C . GLU A 1 115 ? -19.682 -4.696 26.062 1.00 94.56 115 GLU A C 1
ATOM 917 O O . GLU A 1 115 ? -20.063 -4.016 27.016 1.00 94.56 115 GLU A O 1
ATOM 922 N N . LEU A 1 116 ? -18.472 -4.528 25.514 1.00 95.44 116 LEU A N 1
ATOM 923 C CA . LEU A 1 116 ? -17.514 -3.537 26.005 1.00 95.44 116 LEU A CA 1
ATOM 924 C C . LEU A 1 116 ? -17.979 -2.104 25.736 1.00 95.44 116 LEU A C 1
ATOM 926 O O . LEU A 1 116 ? -17.791 -1.251 26.600 1.00 95.44 116 LEU A O 1
ATOM 930 N N . ILE A 1 117 ? -18.616 -1.847 24.587 1.00 95.06 117 ILE A N 1
ATOM 931 C CA . ILE A 1 117 ? -19.229 -0.546 24.277 1.00 95.06 117 ILE A CA 1
ATOM 932 C C . ILE A 1 117 ? -20.277 -0.209 25.342 1.00 95.06 117 ILE A C 1
ATOM 934 O O . ILE A 1 117 ? -20.198 0.848 25.966 1.00 95.06 117 ILE A O 1
ATOM 938 N N . HIS A 1 118 ? -21.214 -1.123 25.610 1.00 93.31 118 HIS A N 1
ATOM 939 C CA . HIS A 1 118 ? -22.260 -0.908 26.613 1.00 93.31 118 HIS A CA 1
ATOM 940 C C . HIS A 1 118 ? -21.677 -0.718 28.014 1.00 93.31 118 HIS A C 1
ATOM 942 O O . HIS A 1 118 ? -22.103 0.179 28.739 1.00 93.31 118 HIS A O 1
ATOM 948 N N . TYR A 1 119 ? -20.679 -1.521 28.391 1.00 94.25 119 TYR A N 1
ATOM 949 C CA . TYR A 1 119 ? -19.988 -1.375 29.669 1.00 94.25 119 TYR A CA 1
ATOM 950 C C . TYR A 1 119 ? -19.328 0.006 29.803 1.00 94.25 119 TYR A C 1
ATOM 952 O O . TYR A 1 119 ? -19.500 0.675 30.822 1.00 94.25 119 TYR A O 1
ATOM 960 N N . LEU A 1 120 ? -18.598 0.450 28.775 1.00 92.94 120 LEU A N 1
ATOM 961 C CA . LEU A 1 120 ? -17.875 1.719 28.790 1.00 92.94 120 LEU A CA 1
ATOM 962 C C . LEU A 1 120 ? -18.833 2.912 28.895 1.00 92.94 120 LEU A C 1
ATOM 964 O O . LEU A 1 120 ? -18.641 3.781 29.745 1.00 92.94 120 LEU A O 1
ATOM 968 N N . LEU A 1 121 ? -19.882 2.926 28.069 1.00 91.31 121 LEU A N 1
ATOM 969 C CA . LEU A 1 121 ? -20.876 3.998 28.062 1.00 91.31 121 LEU A CA 1
ATOM 970 C C . LEU A 1 121 ? -21.703 4.013 29.349 1.00 91.31 121 LEU A C 1
ATOM 972 O O . LEU A 1 121 ? -21.989 5.086 29.868 1.00 91.31 121 LEU A O 1
ATOM 976 N N . LYS A 1 122 ? -22.021 2.847 29.922 1.00 91.19 122 LYS A N 1
ATOM 977 C CA . LYS A 1 122 ? -22.681 2.769 31.231 1.00 91.19 122 LYS A CA 1
ATOM 978 C C . LYS A 1 122 ? -21.791 3.297 32.356 1.00 91.19 122 LYS A C 1
ATOM 980 O O . LYS A 1 122 ? -22.297 3.952 33.257 1.00 91.19 122 LYS A O 1
ATOM 985 N N . LYS A 1 123 ? -20.484 3.006 32.326 1.00 91.19 123 LYS A N 1
ATOM 986 C CA . LYS A 1 123 ? -19.556 3.415 33.391 1.00 91.19 123 LYS A CA 1
ATOM 987 C C . LYS A 1 123 ? -19.267 4.921 33.382 1.00 91.19 123 LYS A C 1
ATOM 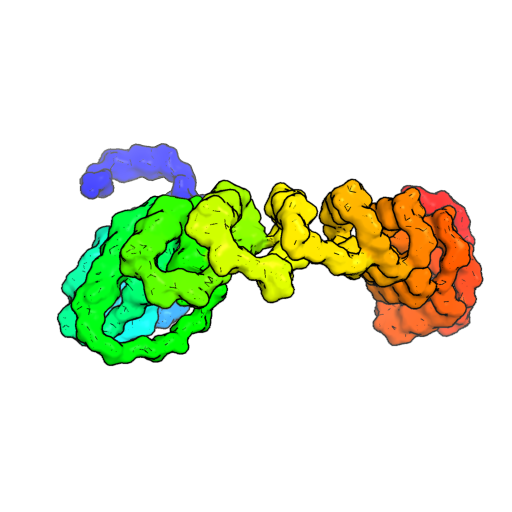989 O O . LYS A 1 123 ? -19.189 5.506 34.451 1.00 91.19 123 LYS A O 1
ATOM 994 N N . TYR A 1 124 ? -19.098 5.532 32.207 1.00 89.25 124 TYR A N 1
ATOM 995 C CA . TYR A 1 124 ? -18.620 6.922 32.089 1.00 89.25 124 TYR A CA 1
ATOM 996 C C . TYR A 1 124 ? -19.619 7.884 31.421 1.00 89.25 124 TYR A C 1
ATOM 998 O O . TYR A 1 124 ? -19.294 9.053 31.212 1.00 89.25 124 TYR A O 1
ATOM 1006 N N . GLY A 1 125 ? -20.815 7.416 31.048 1.00 80.31 125 GLY A N 1
ATOM 1007 C CA . GLY A 1 125 ? -21.787 8.185 30.264 1.00 80.31 125 GLY A CA 1
ATOM 1008 C C . GLY A 1 125 ? -22.315 9.445 30.952 1.00 80.31 125 GLY A C 1
ATOM 1009 O O . GLY A 1 125 ? -22.558 10.437 30.274 1.00 80.31 125 GLY A O 1
ATOM 1010 N N . GLU A 1 126 ? -22.442 9.438 32.281 1.00 75.31 126 GLU A N 1
ATOM 1011 C CA . GLU A 1 126 ? -22.892 10.610 33.050 1.00 75.31 126 GLU A CA 1
ATOM 1012 C C . GLU A 1 126 ? -21.791 11.678 33.191 1.00 75.31 126 GLU A C 1
ATOM 1014 O O . GLU A 1 126 ? -22.071 12.876 33.178 1.00 75.31 126 GLU A O 1
ATOM 1019 N N . GLU A 1 127 ? -20.524 11.263 33.282 1.00 73.75 127 GLU A N 1
ATOM 1020 C CA . GLU A 1 127 ? -19.387 12.166 33.513 1.00 73.75 127 GLU A CA 1
ATOM 1021 C C . GLU A 1 127 ? -18.831 12.791 32.226 1.00 73.75 127 GLU A C 1
ATOM 1023 O O . GLU A 1 127 ? -18.368 13.941 32.228 1.00 73.75 127 GLU A O 1
ATOM 1028 N N . LYS A 1 128 ? -18.855 12.035 31.121 1.00 78.50 128 LYS A N 1
ATOM 1029 C CA . LYS A 1 128 ? -18.378 12.464 29.801 1.00 78.50 128 LYS A CA 1
ATOM 1030 C C . LYS A 1 128 ? -19.566 12.788 28.901 1.00 78.50 128 LYS A C 1
ATOM 1032 O O . LYS A 1 128 ? -20.112 11.922 28.225 1.00 78.50 128 LYS A O 1
ATOM 1037 N N . SER A 1 129 ? -19.910 14.073 28.848 1.00 67.56 129 SER A N 1
ATOM 1038 C CA . SER A 1 129 ? -21.009 14.596 28.026 1.00 67.56 129 SER A CA 1
ATOM 1039 C C . SER A 1 129 ? -20.723 14.598 26.518 1.00 67.56 129 SER A C 1
ATOM 1041 O O . SER A 1 129 ? -21.655 14.651 25.718 1.00 67.56 129 SER A O 1
ATOM 1043 N N . THR A 1 130 ? -19.453 14.530 26.104 1.00 79.12 130 THR A N 1
ATOM 1044 C CA . THR A 1 130 ? -19.048 14.560 24.691 1.00 79.12 130 THR A CA 1
ATOM 1045 C C . THR A 1 130 ? -18.214 13.335 24.333 1.00 79.12 130 THR A C 1
ATOM 1047 O O . THR A 1 130 ? -17.027 13.264 24.639 1.00 79.12 130 THR A O 1
ATOM 1050 N N . TRP A 1 131 ? -18.835 12.357 23.678 1.00 84.25 131 TRP A N 1
ATOM 1051 C CA . TRP A 1 131 ? -18.162 11.202 23.073 1.00 84.25 131 TRP A CA 1
ATOM 1052 C C . TRP A 1 131 ? -17.990 11.385 21.571 1.00 84.25 131 TRP A C 1
ATOM 1054 O O . TRP A 1 131 ? -18.898 11.900 20.909 1.00 84.25 131 TRP A O 1
ATOM 1064 N N . ASP A 1 132 ? -16.881 10.873 21.040 1.00 85.75 132 ASP A N 1
ATOM 1065 C CA . ASP A 1 132 ? -16.657 10.760 19.598 1.00 85.75 132 ASP A CA 1
ATOM 1066 C C . ASP A 1 132 ? -17.398 9.545 19.001 1.00 85.75 132 ASP A C 1
ATOM 1068 O O . ASP A 1 132 ? -16.796 8.562 18.556 1.00 85.75 132 ASP A O 1
ATOM 1072 N N . TYR A 1 133 ? -18.738 9.576 19.022 1.00 88.94 133 TYR A N 1
ATOM 1073 C CA . TYR A 1 133 ? -19.529 8.505 18.403 1.00 88.94 133 TYR A CA 1
ATOM 1074 C C . TYR A 1 133 ? -19.400 8.513 16.881 1.00 88.94 133 TYR A C 1
ATOM 1076 O O . TYR A 1 133 ? -19.495 7.447 16.284 1.00 88.94 133 TYR A O 1
ATOM 1084 N N . TYR A 1 134 ? -19.147 9.667 16.252 1.00 88.25 134 TYR A N 1
ATOM 1085 C CA . TYR A 1 134 ? -18.892 9.719 14.812 1.00 88.25 134 TYR A CA 1
ATOM 1086 C C . TYR A 1 134 ? -17.605 8.962 14.460 1.00 88.25 134 TYR A C 1
ATOM 1088 O O . TYR A 1 134 ? -17.626 8.110 13.576 1.00 88.25 134 TYR A O 1
ATOM 1096 N N . GLY A 1 135 ? -16.509 9.171 15.197 1.00 89.19 135 GLY A N 1
ATOM 1097 C CA . GLY A 1 135 ? -15.298 8.365 15.057 1.00 89.19 135 GLY A CA 1
ATOM 1098 C C . GLY A 1 135 ? -15.580 6.874 15.253 1.00 89.19 135 GLY A C 1
ATOM 1099 O O . GLY A 1 135 ? -15.177 6.050 14.432 1.00 89.19 135 GLY A O 1
ATOM 1100 N N . ALA A 1 136 ? -16.340 6.501 16.287 1.00 92.25 136 ALA A N 1
ATOM 1101 C CA . ALA A 1 136 ? -16.724 5.104 16.494 1.00 92.25 136 ALA A CA 1
ATOM 1102 C C . ALA A 1 136 ? -17.568 4.547 15.330 1.00 92.25 136 ALA A C 1
ATOM 1104 O O . ALA A 1 136 ? -17.334 3.420 14.893 1.00 92.25 136 ALA A O 1
ATOM 1105 N N . MET A 1 137 ? -18.486 5.342 14.780 1.00 93.25 137 MET A N 1
ATOM 1106 C CA . MET A 1 137 ? -19.324 5.011 13.626 1.00 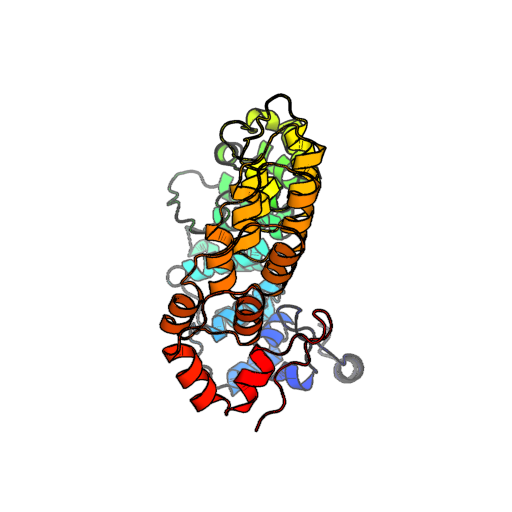93.25 137 MET A CA 1
ATOM 1107 C C . MET A 1 137 ? -18.489 4.796 12.358 1.00 93.25 137 MET A C 1
ATOM 1109 O O . MET A 1 137 ? -18.672 3.788 11.685 1.00 93.25 137 MET A O 1
ATOM 1113 N N . VAL A 1 138 ? -17.523 5.677 12.067 1.00 93.12 138 VAL A N 1
ATOM 1114 C CA . VAL A 1 138 ? -16.628 5.571 10.897 1.00 93.12 138 VAL A CA 1
ATOM 1115 C C . VAL A 1 138 ? -15.856 4.252 10.894 1.00 93.12 138 VAL A C 1
ATOM 1117 O O . VAL A 1 138 ? -15.624 3.684 9.829 1.00 93.12 138 VAL A O 1
ATOM 1120 N N . PHE A 1 139 ? -15.473 3.737 12.066 1.00 94.44 139 PHE A N 1
ATOM 1121 C CA . PHE A 1 139 ? -14.751 2.468 12.181 1.00 94.44 139 PHE A CA 1
ATOM 1122 C C . PHE A 1 139 ? -15.650 1.239 12.357 1.00 94.44 139 PHE A C 1
ATOM 1124 O O . PHE A 1 139 ? -15.149 0.126 12.170 1.00 94.44 139 PHE A O 1
ATOM 1131 N N . ALA A 1 140 ? -16.944 1.410 12.648 1.00 96.69 140 ALA A N 1
ATOM 1132 C CA . ALA A 1 140 ? -17.893 0.312 12.843 1.00 96.69 140 ALA A CA 1
ATOM 1133 C C . ALA A 1 140 ? -17.919 -0.702 11.684 1.00 96.69 140 ALA A C 1
ATOM 1135 O O . ALA A 1 140 ? -17.956 -1.898 11.984 1.00 96.69 140 ALA A O 1
ATOM 1136 N N . PRO A 1 141 ? -17.788 -0.316 10.393 1.00 97.12 141 PRO A N 1
ATOM 1137 C CA . PRO A 1 141 ? -17.807 -1.287 9.299 1.00 97.12 141 PRO A CA 1
ATOM 1138 C C . PRO A 1 141 ? -16.731 -2.381 9.367 1.00 97.12 141 PRO A C 1
ATOM 1140 O O . PRO A 1 141 ? -16.937 -3.486 8.865 1.00 97.12 141 PRO A O 1
ATOM 1143 N N . HIS A 1 142 ? -15.613 -2.133 10.058 1.00 95.69 142 HIS A N 1
ATOM 1144 C CA . HIS A 1 142 ? -14.569 -3.141 10.275 1.00 95.69 142 HIS A CA 1
ATOM 1145 C C . HIS A 1 142 ? -15.030 -4.328 11.124 1.00 95.69 142 HIS A C 1
ATOM 1147 O O . HIS A 1 142 ? -14.450 -5.408 11.010 1.00 95.69 142 HIS A O 1
ATOM 1153 N N . SER A 1 143 ? -16.045 -4.138 11.969 1.00 95.88 143 SER A N 1
ATOM 1154 C CA . SER A 1 143 ? -16.594 -5.216 12.792 1.00 95.88 143 SER A CA 1
ATOM 1155 C C . SER A 1 14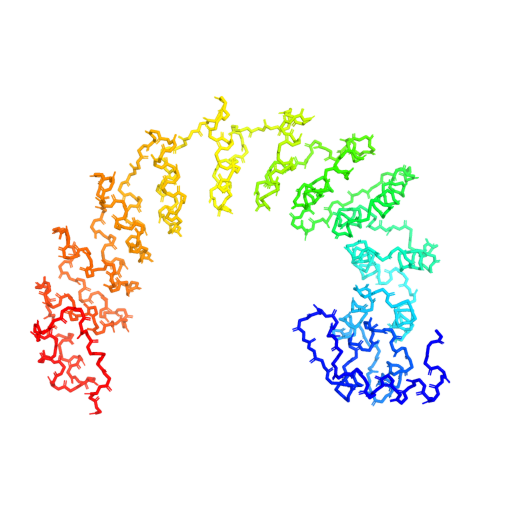3 ? -17.337 -6.263 11.965 1.00 95.88 143 SER A C 1
ATOM 1157 O O . SER A 1 143 ? -17.422 -7.414 12.382 1.00 95.88 143 SER A O 1
ATOM 1159 N N . GLY A 1 144 ? -17.878 -5.870 10.805 1.00 95.12 144 GLY A N 1
ATOM 1160 C CA . GLY A 1 144 ? -18.860 -6.667 10.072 1.00 95.12 144 GLY A CA 1
ATOM 1161 C C . GLY A 1 144 ? -20.216 -6.793 10.775 1.00 95.12 144 GLY A C 1
ATOM 1162 O O . GLY A 1 144 ? -21.049 -7.558 10.307 1.00 95.12 144 GLY A O 1
ATOM 1163 N N . ASP A 1 145 ? -20.444 -6.060 11.867 1.00 96.38 145 ASP A N 1
ATOM 1164 C CA . ASP A 1 145 ? -21.689 -6.064 12.630 1.00 96.38 145 ASP A CA 1
ATOM 1165 C C . ASP A 1 145 ? -22.491 -4.789 12.329 1.00 96.38 145 ASP A C 1
ATOM 1167 O O . ASP A 1 145 ? -22.177 -3.691 12.806 1.00 96.38 145 ASP A O 1
ATOM 1171 N N . LEU A 1 146 ? -23.546 -4.938 11.522 1.00 97.31 146 LEU A N 1
ATOM 1172 C CA . LEU A 1 146 ? -24.468 -3.851 11.190 1.00 97.31 146 LEU A CA 1
ATOM 1173 C C . LEU A 1 146 ? -25.147 -3.270 12.441 1.00 97.31 146 LEU A C 1
ATOM 1175 O O . LEU A 1 146 ? -25.402 -2.069 12.483 1.00 97.31 146 LEU A O 1
ATOM 1179 N N . GLY A 1 147 ? -25.379 -4.073 13.482 1.00 97.44 147 GLY A N 1
ATOM 1180 C CA . GLY A 1 147 ? -26.002 -3.625 14.726 1.00 97.44 147 GLY A CA 1
ATOM 1181 C C . GLY A 1 147 ? -25.162 -2.583 15.466 1.00 97.44 147 GLY A C 1
ATOM 1182 O O . GLY A 1 147 ? -25.705 -1.622 16.010 1.00 97.44 147 GLY A O 1
ATOM 1183 N N . ILE A 1 148 ? -23.831 -2.705 15.430 1.00 96.62 148 ILE A N 1
ATOM 1184 C CA . ILE A 1 148 ? -22.925 -1.702 16.018 1.00 96.62 148 ILE A CA 1
ATOM 1185 C C . ILE A 1 148 ? -22.965 -0.396 15.226 1.00 96.62 148 ILE A C 1
ATOM 1187 O O . ILE A 1 148 ? -22.992 0.685 15.818 1.00 96.62 148 ILE A O 1
ATOM 1191 N N . LEU A 1 149 ? -23.010 -0.477 13.895 1.00 97.50 149 LEU A N 1
ATOM 1192 C CA . LEU A 1 149 ? -23.167 0.709 13.057 1.00 97.50 149 LEU A CA 1
ATOM 1193 C C . LEU A 1 149 ? -24.505 1.410 13.338 1.00 97.50 149 LEU A C 1
ATOM 1195 O O . LEU A 1 149 ? -24.530 2.616 13.585 1.00 97.50 149 LEU A O 1
ATOM 1199 N N . GLN A 1 150 ? -25.603 0.650 13.363 1.00 96.75 150 GLN A N 1
ATOM 1200 C CA . GLN A 1 150 ? -26.946 1.139 13.686 1.00 96.75 150 GLN A CA 1
ATOM 1201 C C . GLN A 1 150 ? -26.989 1.813 15.059 1.00 96.75 150 GLN A C 1
ATOM 1203 O O . GLN A 1 150 ? -27.548 2.901 15.199 1.00 96.75 150 GLN A O 1
ATOM 1208 N N . PHE A 1 151 ? -26.350 1.203 16.060 1.00 95.38 151 PHE A N 1
ATOM 1209 C CA . PHE A 1 151 ? -26.248 1.752 17.407 1.00 95.38 151 PHE A CA 1
ATOM 1210 C C . PHE A 1 151 ? -25.620 3.153 17.414 1.00 95.38 151 PHE A C 1
ATOM 1212 O O . PHE A 1 151 ? -26.206 4.081 17.974 1.00 95.38 151 PHE A O 1
ATOM 1219 N N . PHE A 1 152 ? -24.476 3.344 16.749 1.00 93.25 152 PHE A N 1
ATOM 1220 C CA . PHE A 1 152 ? -23.825 4.658 16.708 1.00 93.25 152 PHE A CA 1
ATOM 1221 C C . PHE A 1 152 ? -24.569 5.680 15.839 1.00 93.25 152 PHE A C 1
ATOM 1223 O O . PHE A 1 152 ? -24.617 6.851 16.214 1.00 93.25 152 PHE A O 1
ATOM 1230 N N . VAL A 1 153 ? -25.213 5.257 14.745 1.00 93.06 153 VAL A N 1
ATOM 1231 C CA . VAL A 1 153 ? -26.087 6.138 13.947 1.00 93.06 153 VAL A CA 1
ATOM 1232 C C . VAL A 1 153 ? -27.247 6.671 14.796 1.00 93.06 153 VAL A C 1
ATOM 1234 O O . VAL A 1 153 ? -27.515 7.872 14.785 1.00 93.06 153 VAL A O 1
ATOM 1237 N N . ASN A 1 154 ? -27.890 5.811 15.590 1.00 91.12 154 ASN A N 1
ATOM 1238 C CA . ASN A 1 154 ? -28.981 6.214 16.479 1.00 91.12 154 ASN A CA 1
ATOM 1239 C C . ASN A 1 154 ? -28.508 7.168 17.585 1.00 91.12 154 ASN A C 1
ATOM 1241 O O . ASN A 1 154 ? -29.183 8.155 17.876 1.00 91.12 154 ASN A O 1
ATOM 1245 N N . LEU A 1 155 ? -27.340 6.910 18.184 1.00 86.38 155 LEU A N 1
ATOM 1246 C CA . LEU A 1 155 ? -26.757 7.812 19.184 1.00 86.38 155 LEU A CA 1
ATOM 1247 C C . LEU A 1 155 ? -26.459 9.202 18.614 1.00 86.38 155 LEU A C 1
ATOM 1249 O O . LEU A 1 155 ? -26.708 10.198 19.290 1.00 86.38 155 LEU A O 1
ATOM 1253 N N . GLU A 1 156 ? -25.942 9.279 17.388 1.00 81.31 156 GLU A N 1
ATOM 1254 C CA . GLU A 1 156 ? -25.643 10.554 16.735 1.00 81.31 156 GLU A CA 1
ATOM 1255 C C . GLU A 1 156 ? -26.902 11.314 16.315 1.00 81.31 156 GLU A C 1
ATOM 1257 O O . GLU A 1 156 ? -26.979 12.523 16.522 1.00 81.31 156 GLU A O 1
ATOM 1262 N N . ASN A 1 157 ? -27.922 10.624 15.799 1.00 79.50 157 ASN A N 1
ATOM 1263 C CA . ASN A 1 157 ? -29.176 11.266 15.396 1.00 79.50 157 ASN A CA 1
ATOM 1264 C C . ASN A 1 157 ? -29.975 11.815 16.595 1.00 79.50 157 ASN A C 1
ATOM 1266 O O . ASN A 1 157 ? -30.683 12.811 16.456 1.00 79.50 157 ASN A O 1
ATOM 1270 N N . ASN A 1 158 ? -29.829 11.216 17.781 1.00 73.00 158 ASN A N 1
ATOM 1271 C CA . ASN A 1 158 ? -30.494 11.669 19.007 1.00 73.00 158 ASN A CA 1
ATOM 1272 C C . ASN A 1 158 ? -29.841 12.905 19.656 1.00 73.00 158 ASN A C 1
ATOM 1274 O O . ASN A 1 158 ? -30.424 13.495 20.568 1.00 73.00 158 ASN A O 1
ATOM 1278 N N . LYS A 1 159 ? -28.651 13.335 19.210 1.00 64.19 159 LYS A N 1
ATOM 1279 C CA . LYS A 1 159 ? -28.018 14.570 19.693 1.00 64.19 159 LYS A CA 1
ATOM 1280 C C . LYS A 1 159 ? -28.583 15.781 18.952 1.00 64.19 159 LYS A C 1
ATOM 1282 O O . LYS A 1 159 ? -28.033 16.259 17.963 1.00 64.19 159 LYS A O 1
ATOM 1287 N N . SER A 1 160 ? -29.673 16.331 19.468 1.00 42.97 160 SER A N 1
ATOM 1288 C CA . SER A 1 160 ? -30.085 17.691 19.131 1.00 42.97 160 SER A CA 1
ATOM 1289 C C . SER A 1 160 ? -28.981 18.689 19.537 1.00 42.97 160 SER A C 1
ATOM 1291 O O . SER A 1 160 ? -28.717 18.843 20.726 1.00 42.97 160 SER A O 1
ATOM 1293 N N . ILE A 1 161 ? -28.421 19.410 18.553 1.00 37.19 161 ILE A N 1
ATOM 1294 C CA . ILE A 1 161 ? -27.634 20.664 18.661 1.00 37.19 161 ILE A CA 1
ATOM 1295 C C . ILE A 1 161 ? -26.086 20.533 18.745 1.00 37.19 161 ILE A C 1
ATOM 1297 O O . ILE A 1 161 ? -25.494 20.313 19.793 1.00 37.19 161 ILE A O 1
ATOM 1301 N N . VAL A 1 162 ? -25.462 20.776 17.581 1.00 40.03 162 VAL A N 1
ATOM 1302 C CA . VAL A 1 162 ? -24.268 21.606 17.271 1.00 40.03 162 VAL A CA 1
ATOM 1303 C C . VAL A 1 162 ? -23.069 21.609 18.243 1.00 40.03 162 VAL A C 1
ATOM 1305 O O . VAL A 1 162 ? -23.061 22.338 19.229 1.00 40.03 162 VAL A O 1
ATOM 1308 N N . ASN A 1 163 ? -21.979 20.932 17.855 1.00 31.55 163 ASN A N 1
ATOM 1309 C CA . ASN A 1 163 ? -20.631 21.518 17.676 1.00 31.55 163 ASN A CA 1
ATOM 1310 C C . ASN A 1 163 ? -19.616 20.406 17.370 1.00 31.55 163 ASN A C 1
ATOM 1312 O O . ASN A 1 163 ? -19.049 19.801 18.278 1.00 31.55 163 ASN A O 1
ATOM 1316 N N . TYR A 1 164 ? -19.353 20.154 16.087 1.00 39.75 164 TYR A N 1
ATOM 1317 C CA . TYR A 1 164 ? -18.275 19.251 15.691 1.00 39.75 164 TYR A CA 1
ATOM 1318 C C . TYR A 1 164 ? -17.038 20.040 15.277 1.00 39.75 164 TYR A C 1
ATOM 1320 O O . TYR A 1 164 ? -16.969 20.620 14.195 1.00 39.75 164 TYR A O 1
ATOM 1328 N N . SER A 1 165 ? -16.026 20.007 16.143 1.00 35.75 165 SER A N 1
ATOM 1329 C CA . SER A 1 165 ? -14.644 20.182 15.711 1.00 35.75 165 SER A CA 1
ATOM 1330 C C . SER A 1 165 ? -14.255 18.923 14.940 1.00 35.75 165 SER A C 1
ATOM 1332 O O . SER A 1 165 ? -14.049 17.862 15.530 1.00 35.75 165 SER A O 1
ATOM 1334 N N . ARG A 1 166 ? -14.208 19.028 13.606 1.00 43.44 166 ARG A N 1
ATOM 1335 C CA . ARG A 1 166 ? -13.585 18.030 12.728 1.00 43.44 166 ARG A CA 1
ATOM 1336 C C . ARG A 1 166 ? -12.098 17.973 13.060 1.00 43.44 166 ARG A C 1
ATOM 1338 O O . ARG A 1 166 ? -11.294 18.654 12.435 1.00 43.44 166 ARG A O 1
ATOM 1345 N N . ASN A 1 167 ? -11.727 17.169 14.045 1.00 40.91 167 ASN A N 1
ATOM 1346 C CA . ASN A 1 167 ? -10.332 16.836 14.288 1.00 40.91 167 ASN A CA 1
ATOM 1347 C C . ASN A 1 167 ? -10.124 15.357 13.973 1.00 40.91 167 ASN A C 1
ATOM 1349 O O . ASN A 1 167 ? -9.873 14.536 14.849 1.00 40.91 167 ASN A O 1
ATOM 1353 N N . ILE A 1 168 ? -10.300 15.017 12.695 1.00 43.03 168 ILE A N 1
ATOM 1354 C CA . ILE A 1 168 ? -10.160 13.649 12.204 1.00 43.03 168 ILE A CA 1
ATOM 1355 C C . ILE A 1 168 ? -8.860 13.582 11.415 1.00 43.03 168 ILE A C 1
ATOM 1357 O O . ILE A 1 168 ? -8.816 13.836 10.216 1.00 43.03 168 ILE A O 1
ATOM 1361 N N . ASN A 1 169 ? -7.781 13.260 12.123 1.00 39.94 169 ASN A N 1
ATOM 1362 C CA . ASN A 1 169 ? -6.498 12.911 11.525 1.00 39.94 169 ASN A CA 1
ATOM 1363 C C . ASN A 1 169 ? -6.435 11.380 11.326 1.00 39.94 169 ASN A C 1
ATOM 1365 O O . ASN A 1 169 ? -5.551 10.709 11.857 1.00 39.94 169 ASN A O 1
ATOM 1369 N N . THR A 1 170 ? -7.431 10.805 10.635 1.00 45.78 170 THR A N 1
ATOM 1370 C CA . THR A 1 170 ? -7.473 9.382 10.243 1.00 45.78 170 THR A CA 1
ATOM 1371 C C . THR A 1 170 ? -7.781 9.234 8.755 1.00 45.78 170 THR A C 1
ATOM 1373 O O . THR A 1 170 ? -8.556 10.005 8.202 1.00 45.78 170 THR A O 1
ATOM 1376 N N . ALA A 1 171 ? -7.169 8.230 8.114 1.00 46.34 171 ALA A N 1
ATOM 1377 C CA . ALA A 1 171 ? -7.143 8.043 6.658 1.00 46.34 171 ALA A CA 1
ATOM 1378 C C . ALA A 1 171 ? -8.515 7.846 5.979 1.00 46.34 171 ALA A C 1
ATOM 1380 O O . ALA A 1 171 ? -8.606 8.107 4.790 1.00 46.34 171 ALA A O 1
ATOM 1381 N N . CYS A 1 172 ? -9.562 7.445 6.708 1.00 52.91 172 CYS A N 1
ATOM 1382 C CA . CYS A 1 172 ? -10.955 7.517 6.256 1.00 52.91 172 CYS A CA 1
ATOM 1383 C C . CYS A 1 172 ? -11.684 8.467 7.213 1.00 52.91 172 CYS A C 1
ATOM 1385 O O . CYS A 1 172 ? -11.732 8.208 8.419 1.00 52.91 172 CYS A O 1
ATOM 1387 N N . SER A 1 173 ? -12.185 9.590 6.705 1.00 74.19 173 SER A N 1
ATOM 1388 C CA . SER A 1 173 ? -12.923 10.593 7.489 1.00 74.19 173 SER A CA 1
ATOM 1389 C C . SER A 1 173 ? -14.444 10.412 7.393 1.00 74.19 173 SER A C 1
ATOM 1391 O O . SER A 1 173 ? -15.199 11.076 8.111 1.00 74.19 173 SER A O 1
ATOM 1393 N N . ASN A 1 174 ? -14.890 9.494 6.532 1.00 89.25 174 ASN A N 1
ATOM 1394 C CA . ASN A 1 174 ? -16.283 9.249 6.198 1.00 89.25 174 ASN A CA 1
ATOM 1395 C C . ASN A 1 174 ? -16.648 7.771 6.412 1.00 89.25 174 ASN A C 1
ATOM 1397 O O . ASN A 1 174 ? -15.881 6.867 6.081 1.00 89.25 174 ASN A O 1
ATOM 1401 N N . VAL A 1 175 ? -17.826 7.519 6.982 1.00 93.56 175 VAL A N 1
ATOM 1402 C CA . VAL A 1 175 ? -18.319 6.162 7.247 1.00 93.56 175 VAL A CA 1
ATOM 1403 C C . VAL A 1 175 ? -18.647 5.400 5.956 1.00 93.56 175 VAL A C 1
ATOM 1405 O O . VAL A 1 175 ? -18.407 4.193 5.889 1.00 93.56 175 VAL A O 1
ATOM 1408 N N . PHE A 1 176 ? -19.116 6.105 4.921 1.00 96.25 176 PHE A N 1
ATOM 1409 C CA . PHE A 1 176 ? -19.368 5.535 3.597 1.00 96.25 176 PHE A CA 1
ATOM 1410 C C . PHE A 1 176 ? -18.081 4.995 2.974 1.00 96.25 176 PHE A C 1
ATOM 1412 O O . PHE A 1 176 ? -18.057 3.861 2.504 1.00 96.25 176 PHE A O 1
ATOM 1419 N N . ASP A 1 177 ? -16.992 5.758 3.059 1.00 95.19 177 ASP A N 1
ATOM 1420 C CA . ASP A 1 177 ? -15.676 5.377 2.538 1.00 95.19 177 ASP A CA 1
ATOM 1421 C C . ASP A 1 177 ? -15.142 4.113 3.210 1.00 95.19 177 ASP A C 1
ATOM 1423 O O . ASP A 1 177 ? -14.652 3.202 2.541 1.00 95.19 177 ASP A O 1
ATOM 1427 N N . THR A 1 178 ? -15.280 4.017 4.537 1.00 95.69 178 THR A N 1
ATOM 1428 C CA . THR A 1 178 ? -14.879 2.808 5.261 1.00 95.69 178 THR A CA 1
ATOM 1429 C C . THR A 1 178 ? -15.717 1.605 4.823 1.00 95.69 178 THR A C 1
ATOM 1431 O O . THR A 1 178 ? -15.152 0.549 4.538 1.00 95.69 178 THR A O 1
ATOM 1434 N N . ALA A 1 179 ? -17.044 1.741 4.734 1.00 97.44 179 ALA A N 1
ATOM 1435 C CA . ALA A 1 179 ? -17.921 0.658 4.284 1.00 97.44 179 ALA A CA 1
ATOM 1436 C C . ALA A 1 179 ? -17.596 0.219 2.843 1.00 97.44 179 ALA A C 1
ATOM 1438 O O . ALA A 1 179 ? -17.455 -0.977 2.579 1.00 97.44 179 ALA A O 1
ATOM 1439 N N . ALA A 1 180 ? -17.369 1.185 1.950 1.00 97.19 180 ALA A N 1
ATOM 1440 C CA . ALA A 1 180 ? -16.936 0.993 0.570 1.00 97.19 180 ALA A CA 1
ATOM 1441 C C . ALA A 1 180 ? -15.596 0.252 0.477 1.00 97.19 180 ALA A C 1
ATOM 1443 O O . ALA A 1 180 ? -15.501 -0.751 -0.227 1.00 97.19 180 ALA A O 1
ATOM 1444 N N . SER A 1 181 ? -14.584 0.668 1.245 1.00 96.69 181 SER A N 1
ATOM 1445 C CA . SER A 1 181 ? -13.265 0.013 1.275 1.00 96.69 181 SER A CA 1
ATOM 1446 C C . SER A 1 181 ? -13.323 -1.463 1.705 1.00 96.69 181 SER A C 1
ATOM 1448 O O . SER A 1 181 ? -12.490 -2.276 1.299 1.00 96.69 181 SER A O 1
ATOM 1450 N N . LEU A 1 182 ? -14.331 -1.831 2.502 1.00 96.88 182 LEU A N 1
ATOM 1451 C CA . LEU A 1 182 ? -14.545 -3.185 3.018 1.00 96.88 182 LEU A CA 1
ATOM 1452 C C . LEU A 1 182 ? -15.574 -3.991 2.213 1.00 96.88 182 LEU A C 1
ATOM 1454 O O . LEU A 1 182 ? -15.854 -5.137 2.575 1.00 96.88 182 LEU A O 1
ATOM 1458 N N . GLY A 1 183 ? -16.169 -3.400 1.174 1.00 97.31 183 GLY A N 1
ATOM 1459 C CA . GLY A 1 183 ? -17.206 -4.036 0.364 1.00 97.31 183 GLY A CA 1
ATOM 1460 C C . GLY A 1 183 ? -18.512 -4.311 1.122 1.00 97.31 183 GLY A C 1
ATOM 1461 O O . GLY A 1 183 ? -19.225 -5.255 0.796 1.00 97.31 183 GLY A O 1
ATOM 1462 N N . ARG A 1 184 ? -18.822 -3.535 2.170 1.00 97.69 184 ARG A N 1
ATOM 1463 C CA . ARG A 1 184 ? -20.031 -3.696 3.001 1.00 97.69 184 ARG A CA 1
ATOM 1464 C C . ARG A 1 184 ? -21.228 -2.982 2.373 1.00 97.69 184 ARG A C 1
ATOM 1466 O O . ARG A 1 184 ? -21.596 -1.887 2.792 1.00 97.69 184 ARG A O 1
ATOM 1473 N N . ILE A 1 185 ? -21.790 -3.589 1.328 1.00 98.31 185 ILE A N 1
ATOM 1474 C CA . ILE A 1 185 ? -22.932 -3.037 0.576 1.00 98.31 185 ILE A CA 1
ATOM 1475 C C . ILE A 1 185 ? -24.152 -2.838 1.489 1.00 98.31 185 ILE A C 1
ATOM 1477 O O . ILE A 1 185 ? -24.770 -1.780 1.453 1.00 98.31 185 ILE A O 1
ATOM 1481 N N . ASP A 1 186 ? -24.423 -3.798 2.372 1.00 98.06 186 ASP A N 1
ATOM 1482 C CA . ASP A 1 186 ? -25.473 -3.745 3.399 1.00 98.06 186 ASP A CA 1
ATOM 1483 C C . ASP A 1 186 ? -25.385 -2.489 4.284 1.00 98.06 186 ASP A C 1
ATOM 1485 O O . ASP A 1 186 ? -26.383 -1.830 4.582 1.00 98.06 186 ASP A O 1
ATOM 1489 N N . MET A 1 187 ? -24.168 -2.114 4.679 1.00 98.31 187 MET A N 1
ATOM 1490 C CA . MET A 1 187 ? -23.926 -0.910 5.468 1.00 98.31 187 MET A CA 1
ATOM 1491 C C . MET A 1 187 ? -24.059 0.363 4.631 1.00 98.31 187 MET A C 1
ATOM 1493 O O . MET A 1 187 ? -24.573 1.355 5.142 1.00 98.31 187 MET A O 1
ATOM 1497 N N . ILE A 1 188 ? -23.636 0.352 3.363 1.00 98.06 188 ILE A N 1
ATOM 1498 C CA . ILE A 1 188 ? -23.816 1.492 2.446 1.00 98.06 188 ILE A CA 1
ATOM 1499 C C . ILE A 1 188 ? -25.309 1.763 2.214 1.00 98.06 188 ILE A C 1
ATOM 1501 O O . ILE A 1 188 ? -25.731 2.919 2.274 1.00 98.06 188 ILE A O 1
ATOM 1505 N N . GLU A 1 189 ? -26.113 0.720 1.998 1.00 97.69 189 GLU A N 1
ATOM 1506 C CA . GLU A 1 189 ? -27.573 0.811 1.862 1.00 97.69 189 GLU A CA 1
ATOM 1507 C C . GLU A 1 189 ? -28.198 1.444 3.110 1.00 97.69 189 GLU A C 1
ATOM 1509 O O . GLU A 1 189 ? -28.854 2.484 3.019 1.00 97.69 189 GLU A O 1
ATOM 1514 N N . TYR A 1 190 ? -27.897 0.899 4.294 1.00 98.25 190 TYR A N 1
ATOM 1515 C CA . TYR A 1 190 ? -28.398 1.441 5.558 1.00 98.25 190 TYR A CA 1
ATOM 1516 C C . TYR A 1 190 ? -27.996 2.912 5.776 1.00 98.25 190 TYR A C 1
ATOM 1518 O O . TYR A 1 190 ? -28.815 3.743 6.184 1.00 98.25 190 TYR A O 1
ATOM 1526 N N . LEU A 1 191 ? -26.737 3.262 5.498 1.00 96.50 191 LEU A N 1
ATOM 1527 C CA . LEU A 1 191 ? -26.235 4.631 5.638 1.00 96.50 191 LEU A CA 1
ATOM 1528 C C . LEU A 1 191 ? -26.891 5.594 4.644 1.00 96.50 191 LEU A C 1
ATOM 1530 O O . LEU A 1 191 ? -27.180 6.733 5.004 1.00 96.50 191 LEU A O 1
ATOM 1534 N N . SER A 1 192 ? -27.183 5.154 3.421 1.00 95.50 192 SER A N 1
ATOM 1535 C CA . SER A 1 192 ? -27.854 5.975 2.401 1.00 95.50 192 SER A CA 1
ATOM 1536 C C . SER A 1 192 ? -29.257 6.407 2.836 1.00 95.50 192 SER A C 1
ATOM 1538 O O . SER A 1 192 ? -29.718 7.500 2.496 1.00 95.50 192 SER A O 1
ATOM 1540 N N . GLU A 1 193 ? -29.928 5.583 3.638 1.00 95.25 193 GLU A N 1
ATOM 1541 C CA . GLU A 1 193 ? -31.240 5.896 4.201 1.00 95.25 193 GLU A CA 1
ATOM 1542 C C . GLU A 1 193 ? -31.146 6.794 5.443 1.00 95.25 193 GLU A C 1
ATOM 1544 O O . GLU A 1 193 ? -31.966 7.698 5.609 1.00 95.25 193 GLU A O 1
ATOM 1549 N N . ASN A 1 194 ? -30.124 6.594 6.286 1.00 94.69 194 ASN A N 1
ATOM 1550 C CA . ASN A 1 194 ? -30.077 7.154 7.644 1.00 94.69 194 ASN A CA 1
ATOM 1551 C C . ASN A 1 194 ? -29.028 8.264 7.863 1.00 94.69 194 ASN A C 1
ATOM 1553 O O . ASN A 1 194 ? -29.027 8.905 8.917 1.00 94.69 194 ASN A O 1
ATOM 1557 N N . ARG A 1 195 ? -28.121 8.495 6.903 1.00 91.50 195 ARG A N 1
ATOM 1558 C CA . ARG A 1 195 ? -26.958 9.402 7.007 1.00 91.50 195 ARG A CA 1
ATOM 1559 C C . ARG A 1 195 ? -26.664 10.168 5.706 1.00 91.50 195 ARG A C 1
ATOM 1561 O O . ARG A 1 195 ? -25.508 10.383 5.347 1.00 91.50 195 ARG A O 1
ATOM 1568 N N . LYS A 1 196 ? -27.695 10.648 5.001 1.00 90.25 196 LYS A N 1
ATOM 1569 C CA . LYS A 1 196 ? -27.552 11.386 3.721 1.00 90.25 196 LYS A CA 1
ATOM 1570 C C . LYS A 1 196 ? -26.588 12.580 3.779 1.00 90.25 196 LYS A C 1
ATOM 1572 O O . LYS A 1 196 ? -25.941 12.892 2.788 1.00 90.25 196 LYS A O 1
ATOM 1577 N N . GLN A 1 197 ? -26.464 13.225 4.937 1.00 87.25 197 GLN A N 1
ATOM 1578 C CA . GLN A 1 197 ? -25.534 14.328 5.187 1.00 87.25 197 GLN A CA 1
ATOM 1579 C C . GLN A 1 197 ? -24.052 13.949 5.025 1.00 87.25 197 GLN A C 1
ATOM 1581 O O . GLN A 1 197 ? -23.244 14.824 4.719 1.00 87.25 197 GLN A O 1
ATOM 1586 N N . ASP A 1 198 ? -23.693 12.674 5.205 1.00 88.69 198 ASP A N 1
ATOM 1587 C CA . ASP A 1 198 ? -22.313 12.206 5.024 1.00 88.69 198 ASP A CA 1
ATOM 1588 C C . ASP A 1 198 ? -22.035 11.793 3.573 1.00 88.69 198 ASP A C 1
ATOM 1590 O O . ASP A 1 198 ? -20.879 11.739 3.163 1.00 88.69 198 ASP A O 1
ATOM 1594 N N . LEU A 1 199 ? -23.077 11.543 2.775 1.00 90.44 199 LEU A N 1
ATOM 1595 C CA . LEU A 1 199 ? -22.946 11.000 1.423 1.00 90.44 199 LEU A CA 1
ATOM 1596 C C . LEU A 1 199 ? -22.218 11.963 0.471 1.00 90.44 199 LEU A C 1
ATOM 1598 O O . LEU A 1 199 ? -21.363 11.540 -0.301 1.00 90.44 199 LEU A O 1
ATOM 1602 N N . GLY A 1 200 ? -22.512 13.265 0.556 1.00 83.06 200 GLY A N 1
ATOM 1603 C CA . GLY A 1 200 ? -21.978 14.268 -0.377 1.00 83.06 200 GLY A CA 1
ATOM 1604 C C . GLY A 1 200 ? -20.472 14.538 -0.263 1.00 83.06 200 GLY A C 1
ATOM 1605 O O . GLY A 1 200 ? -19.905 15.123 -1.174 1.00 83.06 200 GLY A O 1
ATOM 1606 N N . ASN A 1 201 ? -19.826 14.118 0.832 1.00 83.38 201 ASN A N 1
ATOM 1607 C CA . ASN A 1 201 ? -18.368 14.203 1.011 1.00 83.38 201 ASN A CA 1
ATOM 1608 C C . ASN A 1 201 ? -17.713 12.811 0.965 1.00 83.38 201 ASN A C 1
ATOM 1610 O O . ASN A 1 201 ? -16.690 12.606 1.617 1.00 83.38 201 ASN A O 1
ATOM 1614 N N . SER A 1 202 ? -18.369 11.821 0.357 1.00 90.25 202 SER A N 1
ATOM 1615 C CA . SER A 1 202 ? -17.833 10.463 0.269 1.00 90.25 202 SER A CA 1
ATOM 1616 C C . SER A 1 202 ? -17.058 10.268 -1.029 1.00 90.25 202 SER A C 1
ATOM 1618 O O . SER A 1 202 ? -17.514 10.665 -2.098 1.00 90.25 202 SER A O 1
ATOM 1620 N N . ASP A 1 203 ? -15.923 9.588 -0.923 1.00 91.31 203 ASP A N 1
ATOM 1621 C CA . ASP A 1 203 ? -15.070 9.171 -2.033 1.00 91.31 203 ASP A CA 1
ATOM 1622 C C . ASP A 1 203 ? -15.190 7.648 -2.228 1.00 91.31 203 ASP A C 1
ATOM 1624 O O . ASP A 1 203 ? -14.208 6.936 -2.461 1.00 91.31 203 ASP A O 1
ATOM 1628 N N . MET A 1 204 ? -16.411 7.104 -2.104 1.00 95.06 204 MET A N 1
ATOM 1629 C CA . MET A 1 204 ? -16.665 5.655 -2.122 1.00 95.06 204 MET A CA 1
ATOM 1630 C C . MET A 1 204 ? -16.087 4.964 -3.364 1.00 95.06 204 MET A C 1
ATOM 1632 O O . MET A 1 204 ? -15.558 3.854 -3.264 1.00 95.06 204 MET A O 1
ATOM 1636 N N . PHE A 1 205 ? -16.146 5.612 -4.531 1.00 95.25 205 PHE A N 1
ATOM 1637 C CA . PHE A 1 205 ? -15.530 5.091 -5.752 1.00 95.25 205 PHE A CA 1
ATOM 1638 C C . PHE A 1 205 ? -14.011 4.975 -5.616 1.00 95.25 205 PHE A C 1
ATOM 1640 O O . PHE A 1 205 ? -13.454 3.922 -5.912 1.00 95.25 205 PHE A O 1
ATOM 1647 N N . GLU A 1 206 ? -13.327 5.993 -5.094 1.00 94.00 206 GLU A N 1
ATOM 1648 C CA . GLU A 1 206 ? -11.879 5.925 -4.890 1.00 94.00 206 GLU A CA 1
ATOM 1649 C C . GLU A 1 206 ? -11.505 4.808 -3.904 1.00 94.00 206 GLU A C 1
ATOM 1651 O O . GLU A 1 206 ? -10.575 4.039 -4.156 1.00 94.00 206 GLU A O 1
ATOM 1656 N N . TRP A 1 207 ? -12.252 4.659 -2.808 1.00 95.31 207 TRP A N 1
ATOM 1657 C CA . TRP A 1 207 ? -11.977 3.639 -1.793 1.00 95.31 207 TRP A CA 1
ATOM 1658 C C . TRP A 1 207 ? -12.300 2.212 -2.237 1.00 95.31 207 TRP A C 1
ATOM 1660 O O . TRP A 1 207 ? -11.528 1.298 -1.918 1.00 95.31 207 TRP A O 1
ATOM 1670 N N . THR A 1 208 ? -13.384 2.006 -2.994 1.00 96.88 208 THR A N 1
ATOM 1671 C CA . THR A 1 208 ? -13.676 0.707 -3.628 1.00 96.88 208 THR A CA 1
ATOM 1672 C C . THR A 1 208 ? -12.596 0.339 -4.636 1.00 96.88 208 THR A C 1
ATOM 1674 O O . THR A 1 208 ? -12.136 -0.802 -4.619 1.00 96.88 208 THR A O 1
ATOM 1677 N N . ILE A 1 209 ? -12.122 1.302 -5.439 1.00 96.19 209 ILE A N 1
ATOM 1678 C CA . ILE A 1 209 ? -11.002 1.104 -6.363 1.00 96.19 209 ILE A CA 1
ATOM 1679 C C . ILE A 1 209 ? -9.749 0.719 -5.577 1.00 96.19 209 ILE A C 1
ATOM 1681 O O . ILE A 1 209 ? -9.250 -0.383 -5.756 1.00 96.19 209 ILE A O 1
ATOM 1685 N N . LYS A 1 210 ? -9.251 1.564 -4.665 1.00 95.44 210 LYS A N 1
ATOM 1686 C CA . LYS A 1 210 ? -8.009 1.296 -3.910 1.00 95.44 210 LYS A CA 1
ATOM 1687 C C . LYS A 1 210 ? -8.010 -0.074 -3.233 1.00 95.44 210 LYS A C 1
ATOM 1689 O O . LYS A 1 210 ? -6.980 -0.747 -3.203 1.00 95.44 210 LYS A O 1
ATOM 1694 N N . SER A 1 211 ? -9.165 -0.483 -2.715 1.00 95.81 211 SER A N 1
ATOM 1695 C CA . SER A 1 211 ? -9.328 -1.727 -1.960 1.00 95.81 211 SER A CA 1
ATOM 1696 C C . SER A 1 211 ? -9.697 -2.937 -2.827 1.00 95.81 211 SER A C 1
ATOM 1698 O O . SER A 1 211 ? -9.728 -4.049 -2.309 1.00 95.81 211 SER A O 1
ATOM 1700 N N . GLY A 1 212 ? -9.965 -2.749 -4.123 1.00 96.75 212 GLY A N 1
ATOM 1701 C CA . GLY A 1 212 ? -10.305 -3.829 -5.054 1.00 96.75 212 GLY A CA 1
ATOM 1702 C C . GLY A 1 212 ? -11.692 -4.436 -4.849 1.00 96.75 212 GLY A C 1
ATOM 1703 O O . GLY A 1 212 ? -11.907 -5.602 -5.169 1.00 96.75 212 GLY A O 1
ATOM 1704 N N . GLN A 1 213 ? -12.635 -3.671 -4.297 1.00 97.31 213 GLN A N 1
ATOM 1705 C CA . GLN A 1 213 ? -13.981 -4.153 -3.979 1.00 97.31 213 GLN A CA 1
ATOM 1706 C C . GLN A 1 213 ? -14.878 -4.101 -5.222 1.00 97.31 213 GLN A C 1
ATOM 1708 O O . GLN A 1 213 ? -15.651 -3.160 -5.398 1.00 97.31 213 GLN A O 1
ATOM 1713 N N . LEU A 1 214 ? -14.756 -5.104 -6.097 1.00 97.56 214 LEU A N 1
ATOM 1714 C CA . LEU A 1 214 ? -15.444 -5.163 -7.393 1.00 97.56 214 LEU A CA 1
ATOM 1715 C C . LEU A 1 214 ? -16.977 -5.119 -7.268 1.00 97.56 214 LEU A C 1
ATOM 1717 O O . LEU A 1 214 ? -17.627 -4.337 -7.959 1.00 97.56 214 LEU A O 1
ATOM 1721 N N . ASP A 1 215 ? -17.549 -5.911 -6.359 1.00 97.88 215 ASP A N 1
ATOM 1722 C CA . ASP A 1 215 ? -19.005 -5.977 -6.167 1.00 97.88 215 ASP A CA 1
ATOM 1723 C C . ASP A 1 215 ? -19.563 -4.650 -5.649 1.00 97.88 215 ASP A C 1
ATOM 1725 O O . ASP A 1 215 ? -20.583 -4.157 -6.132 1.00 97.88 215 ASP A O 1
ATOM 1729 N N . ALA A 1 216 ? -18.854 -4.024 -4.705 1.00 97.81 216 ALA A N 1
ATOM 1730 C CA . ALA A 1 216 ? -19.219 -2.706 -4.209 1.00 97.81 216 ALA A CA 1
ATOM 1731 C C . ALA A 1 216 ? -19.076 -1.644 -5.304 1.00 97.81 216 ALA A C 1
ATOM 1733 O O . ALA A 1 216 ? -19.951 -0.798 -5.439 1.00 97.81 216 ALA A O 1
ATOM 1734 N N . PHE A 1 217 ? -18.034 -1.711 -6.136 1.00 97.38 217 PHE A N 1
ATOM 1735 C CA . PHE A 1 217 ? -17.871 -0.807 -7.274 1.00 97.38 217 PHE A CA 1
ATOM 1736 C C . PHE A 1 217 ? -19.043 -0.923 -8.266 1.00 97.38 217 PHE A C 1
ATOM 1738 O O . PHE A 1 217 ? -19.615 0.090 -8.671 1.00 97.38 217 PHE A O 1
ATOM 1745 N N . HIS A 1 218 ? -19.471 -2.146 -8.602 1.00 97.00 218 HIS A N 1
ATOM 1746 C CA . HIS A 1 218 ? -20.664 -2.381 -9.421 1.00 97.00 218 HIS A CA 1
ATOM 1747 C C . HIS A 1 218 ? -21.942 -1.846 -8.773 1.00 97.00 218 HIS A C 1
ATOM 1749 O O . HIS A 1 218 ? -22.737 -1.181 -9.439 1.00 97.00 218 HIS A O 1
ATOM 1755 N N . TYR A 1 219 ? -22.131 -2.108 -7.479 1.00 98.12 219 TYR A N 1
ATOM 1756 C CA . TYR A 1 219 ? -23.261 -1.583 -6.720 1.00 98.12 219 TYR A CA 1
ATOM 1757 C C . TYR A 1 219 ? -23.303 -0.046 -6.765 1.00 98.12 219 TYR A C 1
ATOM 1759 O O . TYR A 1 219 ? -24.351 0.536 -7.051 1.00 98.12 219 TYR A O 1
ATOM 1767 N N . LEU A 1 220 ? -22.161 0.619 -6.565 1.00 96.81 220 LEU A N 1
ATOM 1768 C CA . LEU A 1 220 ? -22.062 2.076 -6.615 1.00 96.81 220 LEU A CA 1
ATOM 1769 C C . LEU A 1 220 ? -22.379 2.619 -8.012 1.00 96.81 220 LEU A C 1
ATOM 1771 O O . LEU A 1 220 ? -23.150 3.568 -8.121 1.00 96.81 220 LEU A O 1
ATOM 1775 N N . LEU A 1 221 ? -21.885 1.995 -9.088 1.00 94.81 221 LEU A N 1
ATOM 1776 C CA . LEU A 1 221 ? -22.268 2.380 -10.454 1.00 94.81 221 LEU A CA 1
ATOM 1777 C C . LEU A 1 221 ? -23.774 2.214 -10.716 1.00 94.81 221 LEU A C 1
ATOM 1779 O O . LEU A 1 221 ? -24.343 2.968 -11.503 1.00 94.81 221 LEU A O 1
ATOM 1783 N N . ALA A 1 222 ? -24.425 1.242 -10.073 1.00 96.31 222 ALA A N 1
ATOM 1784 C CA . ALA A 1 222 ? -25.850 0.977 -10.249 1.00 96.31 222 ALA A CA 1
ATOM 1785 C C . ALA A 1 222 ? -26.760 1.899 -9.416 1.00 96.31 222 ALA A C 1
ATOM 1787 O O . ALA A 1 222 ? -27.870 2.208 -9.854 1.00 96.31 222 ALA A O 1
ATOM 1788 N N . LYS A 1 223 ? -26.334 2.306 -8.213 1.00 96.50 223 LYS A N 1
ATOM 1789 C CA . LYS A 1 223 ? -27.181 3.019 -7.233 1.00 96.50 223 LYS A CA 1
ATOM 1790 C C . LYS A 1 223 ? -26.738 4.441 -6.902 1.00 96.50 223 LYS A C 1
ATOM 1792 O O . LYS A 1 223 ? -27.571 5.230 -6.474 1.00 96.50 223 LYS A O 1
ATOM 1797 N N . HIS A 1 224 ? -25.469 4.762 -7.129 1.00 94.69 224 HIS A N 1
ATOM 1798 C CA . HIS A 1 224 ? -24.835 6.035 -6.783 1.00 94.69 224 HIS A CA 1
ATOM 1799 C C . HIS A 1 224 ? -24.030 6.601 -7.966 1.00 94.69 224 HIS A C 1
ATOM 1801 O O . HIS A 1 224 ? -22.953 7.170 -7.790 1.00 94.69 224 HIS A O 1
ATOM 1807 N N . ARG A 1 225 ? -24.526 6.417 -9.201 1.00 92.56 225 ARG A N 1
ATOM 1808 C CA . ARG A 1 225 ? -23.851 6.882 -10.430 1.00 92.56 225 ARG A CA 1
ATOM 1809 C C . ARG A 1 225 ? -23.662 8.400 -10.461 1.00 92.56 225 ARG A C 1
ATOM 1811 O O . ARG A 1 225 ? -22.751 8.879 -11.117 1.00 92.56 225 ARG A O 1
ATOM 1818 N N . ASP A 1 226 ? -24.507 9.142 -9.756 1.00 91.50 226 ASP A N 1
ATOM 1819 C CA . ASP A 1 226 ? -24.412 10.592 -9.575 1.00 91.50 226 ASP A CA 1
ATOM 1820 C C . ASP A 1 226 ? -23.137 11.030 -8.840 1.00 91.50 226 ASP A C 1
ATOM 1822 O O . ASP A 1 226 ? -22.663 12.139 -9.064 1.00 91.50 226 ASP A O 1
ATOM 1826 N N . LEU A 1 227 ? -22.556 10.152 -8.017 1.00 91.19 227 LEU A N 1
ATOM 1827 C CA . LEU A 1 227 ? -21.280 10.386 -7.335 1.00 91.19 227 LEU A CA 1
ATOM 1828 C C . LEU A 1 227 ? -20.069 9.952 -8.175 1.00 91.19 227 LEU A C 1
ATOM 1830 O O . LEU A 1 227 ? -18.929 10.155 -7.764 1.00 91.19 227 LEU A O 1
ATOM 1834 N N . PHE A 1 228 ? -20.292 9.308 -9.324 1.00 91.19 228 PHE A N 1
ATOM 1835 C CA . PHE A 1 228 ? -19.213 8.854 -10.190 1.00 91.19 228 PHE A CA 1
ATOM 1836 C C . PHE A 1 228 ? -18.715 10.020 -11.046 1.00 91.19 228 PHE A C 1
ATOM 1838 O O . PHE A 1 228 ? -19.349 10.383 -12.036 1.00 91.19 228 PHE A O 1
ATOM 1845 N N . ASP A 1 229 ? -17.561 10.577 -10.680 1.00 86.81 229 ASP A N 1
ATOM 1846 C CA . ASP A 1 229 ? -16.885 11.633 -11.438 1.00 86.81 229 ASP A CA 1
ATOM 1847 C C . ASP A 1 229 ? -15.629 11.095 -12.159 1.00 86.81 229 ASP A C 1
ATOM 1849 O O . ASP A 1 229 ? -14.518 11.162 -11.626 1.00 86.81 229 ASP A O 1
ATOM 1853 N N . PRO A 1 230 ? -15.763 10.532 -13.375 1.00 75.81 230 PRO A N 1
ATOM 1854 C CA . PRO A 1 230 ? -14.626 10.004 -14.123 1.00 75.81 230 PRO A CA 1
ATOM 1855 C C . PRO A 1 230 ? -13.685 11.093 -14.662 1.00 75.81 230 PRO A C 1
ATOM 1857 O O . PRO A 1 230 ? -12.551 10.768 -15.018 1.00 75.81 230 PRO A O 1
ATOM 1860 N N . GLU A 1 231 ? -14.124 12.356 -14.746 1.00 70.12 231 GLU A N 1
ATOM 1861 C CA . GLU A 1 231 ? -13.291 13.460 -15.236 1.00 70.12 231 GLU A CA 1
ATOM 1862 C C . GLU A 1 231 ? -12.450 14.085 -14.110 1.00 70.12 231 GLU A C 1
ATOM 1864 O O . GLU A 1 231 ? -11.286 14.420 -14.344 1.00 70.12 231 GLU A O 1
ATOM 1869 N N . GLY A 1 232 ? -12.992 14.193 -12.892 1.00 67.06 232 GLY A N 1
ATOM 1870 C CA . GLY A 1 232 ? -12.289 14.718 -11.715 1.00 67.06 232 GLY A CA 1
ATOM 1871 C C . GLY A 1 232 ? -11.604 13.667 -10.831 1.00 67.06 232 GLY A C 1
ATOM 1872 O O . GLY A 1 232 ? -10.596 13.976 -10.198 1.00 67.06 232 GLY A O 1
ATOM 1873 N N . GLY A 1 233 ? -12.090 12.421 -10.805 1.00 65.94 233 GLY A N 1
ATOM 1874 C CA . GLY A 1 233 ? -11.703 11.410 -9.809 1.00 65.94 233 GLY A CA 1
ATOM 1875 C C . GLY A 1 233 ? -10.400 10.635 -10.056 1.00 65.94 233 GLY A C 1
ATOM 1876 O O . GLY A 1 233 ? -10.040 9.788 -9.241 1.00 65.94 233 GLY A O 1
ATOM 1877 N N . ASP A 1 234 ? -9.697 10.855 -11.176 1.00 85.62 234 ASP A N 1
ATOM 1878 C CA . ASP A 1 234 ? -8.479 10.114 -11.592 1.00 85.62 234 ASP A CA 1
ATOM 1879 C C . ASP A 1 234 ? -8.571 8.581 -11.351 1.00 85.62 234 ASP A C 1
ATOM 1881 O O . ASP A 1 234 ? -7.600 7.891 -11.011 1.00 85.62 234 ASP A O 1
ATOM 1885 N N . TYR A 1 235 ? -9.781 8.026 -11.501 1.00 92.06 235 TYR A N 1
ATOM 1886 C CA . TYR A 1 235 ? -10.120 6.664 -11.080 1.00 92.06 235 TYR A CA 1
ATOM 1887 C C . TYR A 1 235 ? -9.334 5.607 -11.846 1.00 92.06 235 TYR A C 1
ATOM 1889 O O . TYR A 1 235 ? -8.871 4.630 -11.258 1.00 92.06 235 TYR A O 1
ATOM 1897 N N . LEU A 1 236 ? -9.133 5.818 -13.150 1.00 91.50 236 LEU A N 1
ATOM 1898 C CA . LEU A 1 236 ? -8.362 4.905 -13.989 1.00 91.50 236 LEU A CA 1
ATOM 1899 C C . LEU A 1 236 ? -6.910 4.813 -13.510 1.00 91.50 236 LEU A C 1
ATOM 1901 O O . LEU A 1 236 ? -6.378 3.714 -13.354 1.00 91.50 236 LEU A O 1
ATOM 1905 N N . ARG A 1 237 ? -6.274 5.952 -13.223 1.00 91.88 237 ARG A N 1
ATOM 1906 C CA . ARG A 1 237 ? -4.905 5.978 -12.701 1.00 91.88 237 ARG A CA 1
ATOM 1907 C C . ARG A 1 237 ? -4.824 5.360 -11.313 1.00 91.88 237 ARG A C 1
ATOM 1909 O O . ARG A 1 237 ? -3.880 4.620 -11.045 1.00 91.88 237 ARG A O 1
ATOM 1916 N N . THR A 1 238 ? -5.809 5.613 -10.455 1.00 93.62 238 THR A N 1
ATOM 1917 C CA . THR A 1 238 ? -5.885 4.990 -9.128 1.00 93.62 238 THR A CA 1
ATOM 1918 C C . THR A 1 238 ? -6.004 3.470 -9.244 1.00 93.62 238 THR A C 1
ATOM 1920 O O . THR A 1 238 ? -5.211 2.756 -8.633 1.00 93.62 238 THR A O 1
ATOM 1923 N N . ALA A 1 239 ? -6.898 2.956 -10.092 1.00 95.12 239 ALA A N 1
ATOM 1924 C CA . ALA A 1 239 ? -7.052 1.519 -10.325 1.00 95.12 239 ALA A CA 1
ATOM 1925 C C . ALA A 1 239 ? -5.748 0.879 -10.820 1.00 95.12 239 ALA A C 1
ATOM 1927 O O . ALA A 1 239 ? -5.343 -0.175 -10.333 1.00 95.12 239 ALA A O 1
ATOM 1928 N N . LEU A 1 240 ? -5.045 1.561 -11.723 1.00 94.12 240 LEU A N 1
ATOM 1929 C CA . LEU A 1 240 ? -3.752 1.130 -12.245 1.00 94.12 240 LEU A CA 1
ATOM 1930 C C . LEU A 1 240 ? -2.657 1.081 -11.167 1.00 94.12 240 LEU A C 1
ATOM 1932 O O . LEU A 1 240 ? -1.954 0.079 -11.051 1.00 94.12 240 LEU A O 1
ATOM 1936 N N . LEU A 1 241 ? -2.521 2.130 -10.348 1.00 94.81 241 LEU A N 1
ATOM 1937 C CA . LEU A 1 241 ? -1.514 2.193 -9.279 1.00 94.81 241 LEU A CA 1
ATOM 1938 C C . LEU A 1 241 ? -1.759 1.157 -8.174 1.00 94.81 241 LEU A C 1
ATOM 1940 O O . LEU A 1 241 ? -0.802 0.617 -7.621 1.00 94.81 241 LEU A O 1
ATOM 1944 N N . TYR A 1 242 ? -3.025 0.858 -7.883 1.00 95.94 242 TYR A N 1
ATOM 1945 C CA . TYR A 1 242 ? -3.423 -0.179 -6.926 1.00 95.94 242 TYR A CA 1
ATOM 1946 C C . TYR A 1 242 ? -3.554 -1.572 -7.566 1.00 95.94 242 TYR A C 1
ATOM 1948 O O . TYR A 1 242 ? -3.942 -2.517 -6.889 1.00 95.94 242 TYR A O 1
ATOM 1956 N N . GLN A 1 243 ? -3.181 -1.715 -8.842 1.00 95.94 243 GLN A N 1
ATOM 1957 C CA . GLN A 1 243 ? -3.132 -2.980 -9.581 1.00 95.94 243 GLN A CA 1
ATOM 1958 C C . GLN A 1 243 ? -4.485 -3.724 -9.677 1.00 95.94 243 GLN A C 1
ATOM 1960 O O . GLN A 1 243 ? -4.550 -4.952 -9.691 1.00 95.94 243 GLN A O 1
ATOM 1965 N N . GLN A 1 244 ? -5.577 -2.971 -9.811 1.00 96.12 244 GLN A N 1
ATOM 1966 C CA . GLN A 1 244 ? -6.949 -3.481 -9.812 1.00 96.12 244 GLN A CA 1
ATOM 1967 C C . GLN A 1 244 ? -7.434 -3.832 -11.220 1.00 96.12 244 GLN A C 1
ATOM 1969 O O . GLN A 1 244 ? -8.186 -3.077 -11.830 1.00 96.12 244 GLN A O 1
ATOM 1974 N N . VAL A 1 245 ? -7.002 -4.984 -11.741 1.00 94.75 245 VAL A N 1
ATOM 1975 C CA . VAL A 1 245 ? -7.202 -5.389 -13.149 1.00 94.75 245 VAL A CA 1
ATOM 1976 C C . VAL A 1 245 ? -8.664 -5.319 -13.597 1.00 94.75 245 VAL A C 1
ATOM 1978 O O . VAL A 1 245 ? -8.960 -4.678 -14.605 1.00 94.75 245 VAL A O 1
ATOM 1981 N N . GLU A 1 246 ? -9.582 -5.938 -12.854 1.00 95.62 246 GLU A N 1
ATOM 1982 C CA . GLU A 1 246 ? -10.992 -6.005 -13.263 1.00 95.62 246 GLU A CA 1
ATOM 1983 C C . GLU A 1 246 ? -11.671 -4.636 -13.210 1.00 95.62 246 GLU A C 1
ATOM 1985 O O . GLU A 1 246 ? -12.350 -4.238 -14.155 1.00 95.62 246 GLU A O 1
ATOM 1990 N N . ILE A 1 247 ? -11.403 -3.851 -12.165 1.00 95.50 247 ILE A N 1
ATOM 1991 C CA . ILE A 1 247 ? -11.921 -2.482 -12.065 1.00 95.50 247 ILE A CA 1
ATOM 1992 C C . ILE A 1 247 ? -11.321 -1.599 -13.170 1.00 95.50 247 ILE A C 1
ATOM 1994 O O . ILE A 1 247 ? -12.038 -0.807 -13.775 1.00 95.50 247 ILE A O 1
ATOM 1998 N N . THR A 1 248 ? -10.038 -1.762 -13.514 1.00 94.25 248 THR A N 1
ATOM 1999 C CA . THR A 1 248 ? -9.422 -1.074 -14.659 1.00 94.25 248 THR A CA 1
ATOM 2000 C C . THR A 1 248 ? -10.131 -1.420 -15.968 1.00 94.25 248 THR A C 1
ATOM 2002 O O . THR A 1 248 ? -10.424 -0.512 -16.744 1.00 94.25 248 THR A O 1
ATOM 2005 N N . ARG A 1 249 ? -10.451 -2.698 -16.220 1.00 93.06 249 ARG A N 1
ATOM 2006 C CA . ARG A 1 249 ? -11.209 -3.103 -17.418 1.00 93.06 249 ARG A CA 1
ATOM 2007 C C . ARG A 1 249 ? -12.588 -2.450 -17.454 1.00 93.06 249 ARG A C 1
ATOM 2009 O O . ARG A 1 249 ? -12.963 -1.911 -18.492 1.00 93.06 249 ARG A O 1
ATOM 2016 N N . LEU A 1 250 ? -13.305 -2.444 -16.331 1.00 93.25 250 LEU A N 1
ATOM 2017 C CA . LEU A 1 250 ? -14.618 -1.801 -16.228 1.00 93.25 250 LEU A CA 1
ATOM 2018 C C . LEU A 1 250 ? -14.553 -0.298 -16.479 1.00 93.25 250 LEU A C 1
ATOM 2020 O O . LEU A 1 250 ? -15.400 0.234 -17.194 1.00 93.25 250 LEU A O 1
ATOM 2024 N N . LEU A 1 251 ? -13.549 0.375 -15.912 1.00 92.19 251 LEU A N 1
ATOM 2025 C CA . LEU A 1 251 ? -13.324 1.802 -16.118 1.00 92.19 251 LEU A CA 1
ATOM 2026 C C . LEU A 1 251 ? -13.047 2.103 -17.592 1.00 92.19 251 LEU A C 1
ATOM 2028 O O . LEU A 1 251 ? -13.686 2.987 -18.146 1.00 92.19 251 LEU A O 1
ATOM 2032 N N . LEU A 1 252 ? -12.176 1.330 -18.251 1.00 89.38 252 LEU A N 1
ATOM 2033 C CA . LEU A 1 252 ? -11.862 1.493 -19.678 1.00 89.38 252 LEU A CA 1
ATOM 2034 C C . LEU A 1 252 ? -13.060 1.238 -20.608 1.00 89.38 252 LEU A C 1
ATOM 2036 O O . LEU A 1 252 ? -13.061 1.721 -21.737 1.00 89.38 252 LEU A O 1
ATOM 2040 N N . GLN A 1 253 ? -14.067 0.489 -20.154 1.00 88.69 253 GLN A N 1
ATOM 2041 C CA . GLN A 1 253 ? -15.314 0.262 -20.890 1.00 88.69 253 GLN A CA 1
ATOM 2042 C C . GLN A 1 253 ? -16.350 1.381 -20.699 1.00 88.69 253 GLN A C 1
ATOM 2044 O O . GLN A 1 253 ? -17.350 1.394 -21.418 1.00 88.69 253 GLN A O 1
ATOM 2049 N N . GLN A 1 254 ? -16.154 2.309 -19.752 1.00 86.94 254 GLN A N 1
ATOM 2050 C CA . GLN A 1 254 ? -17.107 3.401 -19.546 1.00 86.94 254 GLN A CA 1
ATOM 2051 C C . GLN A 1 254 ? -17.048 4.401 -20.716 1.00 86.94 254 GLN A C 1
ATOM 2053 O O . GLN A 1 254 ? -15.947 4.816 -21.090 1.00 86.94 254 GLN A O 1
ATOM 2058 N N . PRO A 1 255 ? -18.196 4.842 -21.268 1.00 82.69 255 PRO A N 1
ATOM 2059 C CA . PRO A 1 255 ? -18.244 5.812 -22.368 1.00 82.69 255 PRO A CA 1
ATOM 2060 C C . PRO A 1 255 ? -17.503 7.123 -22.079 1.00 82.69 255 PRO A C 1
ATOM 2062 O O . PRO A 1 255 ? -16.932 7.736 -22.977 1.00 82.69 255 PRO A O 1
ATOM 2065 N N . GLU A 1 256 ? -17.519 7.553 -20.820 1.00 80.50 256 GLU A N 1
ATOM 2066 C CA . GLU A 1 256 ? -16.919 8.796 -20.345 1.00 80.50 256 GLU A CA 1
ATOM 2067 C C . GLU A 1 256 ? -15.415 8.646 -20.037 1.00 80.50 256 GLU A C 1
ATOM 2069 O O . GLU A 1 256 ? -14.729 9.636 -19.773 1.00 80.50 256 GLU A O 1
ATOM 2074 N N . CYS A 1 257 ? -14.868 7.423 -20.080 1.00 77.50 257 CYS A N 1
ATOM 2075 C CA . CYS A 1 257 ? -13.473 7.178 -19.739 1.00 77.50 257 CYS A CA 1
ATOM 2076 C C . CYS A 1 257 ? -12.531 7.721 -20.815 1.00 77.50 257 CYS A C 1
ATOM 2078 O O . CYS A 1 257 ? -12.458 7.228 -21.942 1.00 77.50 257 CYS A O 1
ATOM 2080 N N . ARG A 1 258 ? -11.730 8.718 -20.439 1.00 77.00 258 ARG A N 1
ATOM 2081 C CA . ARG A 1 258 ? -10.584 9.157 -21.235 1.00 77.00 258 ARG A CA 1
ATOM 2082 C C . ARG A 1 258 ? -9.345 8.430 -20.741 1.00 77.00 258 ARG A C 1
ATOM 2084 O O . ARG A 1 258 ? -9.046 8.464 -19.554 1.00 77.00 258 ARG A O 1
ATOM 2091 N N . CYS A 1 259 ? -8.598 7.817 -21.656 1.00 78.69 259 CYS A N 1
ATOM 2092 C CA . CYS A 1 259 ? -7.323 7.171 -21.349 1.00 78.69 259 CYS A CA 1
ATOM 2093 C C . CYS A 1 259 ? -6.155 8.124 -21.673 1.00 78.69 259 CYS A C 1
ATOM 2095 O O . CYS A 1 259 ? -5.873 8.358 -22.855 1.00 78.69 259 CYS A O 1
ATOM 2097 N N . PRO A 1 260 ? -5.454 8.694 -20.671 1.00 80.88 260 PRO A N 1
ATOM 2098 C CA . PRO A 1 260 ? -4.265 9.505 -20.908 1.00 80.88 260 PRO A CA 1
ATOM 2099 C C . PRO A 1 260 ? -3.158 8.721 -21.628 1.00 80.88 260 PRO A C 1
ATOM 2101 O O . PRO A 1 260 ? -2.883 7.563 -21.316 1.00 80.88 260 PRO A O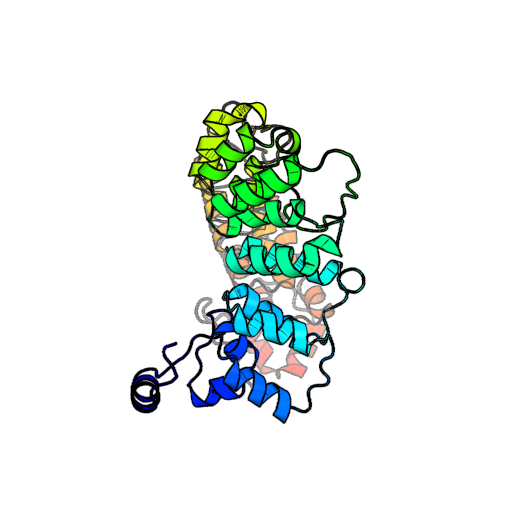 1
ATOM 2104 N N . LYS A 1 261 ? -2.457 9.382 -22.559 1.00 77.88 261 LYS A N 1
ATOM 2105 C CA . LYS A 1 261 ? -1.380 8.771 -23.367 1.00 77.88 261 LYS A CA 1
ATOM 2106 C C . LYS A 1 261 ? -0.140 8.354 -22.563 1.00 77.88 261 LYS A C 1
ATOM 2108 O O . LYS A 1 261 ? 0.712 7.650 -23.080 1.00 77.88 261 LYS A O 1
ATOM 2113 N N . ASN A 1 262 ? 0.001 8.806 -21.320 1.00 86.69 262 ASN A N 1
ATOM 2114 C CA . ASN A 1 262 ? 1.163 8.530 -20.473 1.00 86.69 262 ASN A CA 1
ATOM 2115 C C . ASN A 1 262 ? 0.906 7.436 -19.422 1.00 86.69 262 ASN A C 1
ATOM 2117 O O . ASN A 1 262 ? 1.750 7.228 -18.552 1.00 86.69 262 ASN A O 1
ATOM 2121 N N . LEU A 1 263 ? -0.232 6.731 -19.463 1.00 91.31 263 LEU A N 1
ATOM 2122 C CA . LEU A 1 263 ? -0.510 5.675 -18.483 1.00 91.31 263 LEU A CA 1
ATOM 2123 C C . LEU A 1 263 ? 0.435 4.479 -18.629 1.00 91.31 263 LEU A C 1
ATOM 2125 O O . LEU A 1 263 ? 0.895 3.947 -17.621 1.00 91.31 263 LEU A O 1
ATOM 2129 N N . ILE A 1 264 ? 0.792 4.101 -19.860 1.00 93.69 264 ILE A N 1
ATOM 2130 C CA . ILE A 1 264 ? 1.802 3.059 -20.095 1.00 93.69 264 ILE A CA 1
ATOM 2131 C C . ILE A 1 264 ? 3.166 3.507 -19.565 1.00 93.69 264 ILE A C 1
ATOM 2133 O O . ILE A 1 264 ? 3.844 2.719 -18.909 1.00 93.69 264 ILE A O 1
ATOM 2137 N N . ASP A 1 265 ? 3.541 4.774 -19.769 1.00 95.19 265 ASP A N 1
ATOM 2138 C CA . ASP A 1 265 ? 4.776 5.337 -19.212 1.00 95.19 265 ASP A CA 1
ATOM 2139 C C . ASP A 1 265 ? 4.792 5.228 -17.688 1.00 95.19 265 ASP A C 1
ATOM 2141 O O . ASP A 1 265 ? 5.784 4.797 -17.098 1.00 95.19 265 ASP A O 1
ATOM 2145 N N . LEU A 1 266 ? 3.669 5.579 -17.057 1.00 94.94 266 LEU A N 1
ATOM 2146 C CA . LEU A 1 266 ? 3.498 5.497 -15.616 1.00 94.94 266 LEU A CA 1
ATOM 2147 C C . LEU A 1 266 ? 3.647 4.050 -15.133 1.00 94.94 266 LEU A C 1
ATOM 2149 O O . LEU A 1 266 ? 4.484 3.792 -14.271 1.00 94.94 266 LEU A O 1
ATOM 2153 N N . MET A 1 267 ? 2.904 3.100 -15.707 1.00 96.31 267 MET A N 1
ATOM 2154 C CA . MET A 1 267 ? 2.952 1.688 -15.301 1.00 96.31 267 MET A CA 1
ATOM 2155 C C . MET A 1 267 ? 4.327 1.064 -15.526 1.00 96.31 267 MET A C 1
ATOM 2157 O O . MET A 1 267 ? 4.843 0.359 -14.655 1.00 96.31 267 MET A O 1
ATOM 2161 N N . ALA A 1 268 ? 4.973 1.393 -16.645 1.00 96.81 268 ALA A N 1
ATOM 2162 C CA . ALA A 1 268 ? 6.334 0.966 -16.920 1.00 96.81 268 ALA A CA 1
ATOM 2163 C C . ALA A 1 268 ? 7.325 1.532 -15.895 1.00 96.81 268 ALA A C 1
ATOM 2165 O O . ALA A 1 268 ? 8.206 0.811 -15.426 1.00 96.81 268 ALA A O 1
ATOM 2166 N N . SER A 1 269 ? 7.135 2.784 -15.466 1.00 96.81 269 SER A N 1
ATOM 2167 C CA . SER A 1 269 ? 7.953 3.402 -14.420 1.00 96.81 269 SER A CA 1
ATOM 2168 C C . SER A 1 269 ? 7.771 2.777 -13.033 1.00 96.81 269 SER A C 1
ATOM 2170 O O . SER A 1 269 ? 8.625 2.995 -12.179 1.00 96.81 269 SER A O 1
ATOM 2172 N N . TYR A 1 270 ? 6.704 2.013 -12.780 1.00 96.75 270 TYR A N 1
ATOM 2173 C CA . TYR A 1 270 ? 6.522 1.226 -11.549 1.00 96.75 270 TYR A CA 1
ATOM 2174 C C . TYR A 1 270 ? 6.887 -0.254 -11.720 1.00 96.75 270 TYR A C 1
ATOM 2176 O O . TYR A 1 270 ? 6.910 -0.994 -10.740 1.00 96.75 270 TYR A O 1
ATOM 2184 N N . GLY A 1 271 ? 7.193 -0.690 -12.945 1.00 96.50 271 GLY A N 1
ATOM 2185 C CA . GLY A 1 271 ? 7.489 -2.090 -13.243 1.00 96.50 271 GLY A CA 1
ATOM 2186 C C . GLY A 1 271 ? 6.246 -2.980 -13.253 1.00 96.50 271 GLY A C 1
ATOM 2187 O O . GLY A 1 271 ? 6.368 -4.200 -13.194 1.00 96.50 271 GLY A O 1
ATOM 2188 N N . TYR A 1 272 ? 5.050 -2.394 -13.340 1.00 97.44 272 TYR A N 1
ATOM 2189 C CA . TYR A 1 272 ? 3.783 -3.124 -13.354 1.00 97.44 272 TYR A CA 1
ATOM 2190 C C . TYR A 1 272 ? 3.515 -3.695 -14.749 1.00 97.44 272 TYR A C 1
ATOM 2192 O O . TYR A 1 272 ? 2.636 -3.230 -15.470 1.00 97.44 272 TYR A O 1
ATOM 2200 N N . LEU A 1 273 ? 4.298 -4.707 -15.143 1.00 96.69 273 LEU A N 1
ATOM 2201 C CA . LEU A 1 273 ? 4.240 -5.322 -16.473 1.00 96.69 273 LEU A CA 1
ATOM 2202 C C . LEU A 1 273 ? 2.825 -5.787 -16.844 1.00 96.69 273 LEU A C 1
ATOM 2204 O O . LEU A 1 273 ? 2.364 -5.494 -17.940 1.00 96.69 273 LEU A O 1
ATOM 2208 N N . HIS A 1 274 ? 2.105 -6.441 -15.931 1.00 96.12 274 HIS A N 1
ATOM 2209 C CA . HIS A 1 274 ? 0.728 -6.886 -16.179 1.00 96.12 274 HIS A CA 1
ATOM 2210 C C . HIS A 1 274 ? -0.220 -5.714 -16.501 1.00 96.12 274 HIS A C 1
ATOM 2212 O O . HIS A 1 274 ? -1.076 -5.852 -17.369 1.00 96.12 274 HIS A O 1
ATOM 2218 N N . MET A 1 275 ? -0.029 -4.539 -15.885 1.00 95.50 275 MET A N 1
ATOM 2219 C CA . MET A 1 275 ? -0.789 -3.331 -16.228 1.00 95.50 275 MET A CA 1
ATOM 2220 C C . MET A 1 275 ? -0.337 -2.695 -17.543 1.00 95.50 275 MET A C 1
ATOM 2222 O O . MET A 1 275 ? -1.167 -2.186 -18.292 1.00 95.50 275 MET A O 1
ATOM 2226 N N . VAL A 1 276 ? 0.959 -2.748 -17.863 1.00 95.31 276 VAL A N 1
ATOM 2227 C CA . VAL A 1 276 ? 1.474 -2.332 -19.179 1.00 95.31 276 VAL A CA 1
ATOM 2228 C C . VAL A 1 276 ? 0.860 -3.186 -20.292 1.00 95.31 276 VAL A C 1
ATOM 2230 O O . VAL A 1 276 ? 0.406 -2.632 -21.290 1.00 95.31 276 VAL A O 1
ATOM 2233 N N . MET A 1 277 ? 0.808 -4.508 -20.102 1.00 94.69 277 MET A N 1
ATOM 2234 C CA . MET A 1 277 ? 0.182 -5.451 -21.034 1.00 94.69 277 MET A CA 1
ATOM 2235 C C . MET A 1 277 ? -1.311 -5.165 -21.188 1.00 94.69 277 MET A C 1
ATOM 2237 O O . MET A 1 277 ? -1.783 -4.983 -22.305 1.00 94.69 277 MET A O 1
ATOM 2241 N N . LEU A 1 278 ? -2.030 -5.019 -20.069 1.00 93.88 278 LEU A N 1
ATOM 2242 C CA . LEU A 1 278 ? -3.455 -4.687 -20.064 1.00 93.88 278 LEU A CA 1
ATOM 2243 C C . LEU A 1 278 ? -3.754 -3.414 -20.868 1.00 93.88 278 LEU A C 1
ATOM 2245 O O . LEU A 1 278 ? -4.637 -3.406 -21.722 1.00 93.88 278 LEU A O 1
ATOM 2249 N N . LEU A 1 279 ? -3.013 -2.334 -20.604 1.00 92.12 279 LEU A N 1
ATOM 2250 C CA . LEU A 1 279 ? -3.198 -1.063 -21.303 1.00 92.12 279 LEU A CA 1
ATOM 2251 C C . LEU A 1 279 ? -2.827 -1.161 -22.783 1.00 92.12 279 LEU A C 1
ATOM 2253 O O . LEU A 1 279 ? -3.480 -0.528 -23.607 1.00 92.12 279 LEU A O 1
ATOM 2257 N N . HIS A 1 280 ? -1.803 -1.941 -23.131 1.00 90.94 280 HIS A N 1
ATOM 2258 C CA . HIS A 1 280 ? -1.420 -2.171 -24.522 1.00 90.94 280 HIS A CA 1
ATOM 2259 C C . HIS A 1 280 ? -2.485 -2.949 -25.307 1.00 90.94 280 HIS A C 1
ATOM 2261 O O . HIS A 1 280 ? -2.728 -2.623 -26.463 1.00 90.94 280 HIS A O 1
ATOM 2267 N N . GLU A 1 281 ? -3.122 -3.944 -24.686 1.00 89.25 281 GLU A N 1
ATOM 2268 C CA . GLU A 1 281 ? -4.150 -4.781 -25.318 1.00 89.25 281 GLU A CA 1
ATOM 2269 C C . GLU A 1 281 ? -5.493 -4.062 -25.464 1.00 89.25 281 GLU A C 1
ATOM 2271 O O . GLU A 1 281 ? -6.160 -4.181 -26.489 1.00 89.25 281 GLU A O 1
ATOM 2276 N N . VAL A 1 282 ? -5.915 -3.341 -24.422 1.00 85.75 282 VAL A N 1
ATOM 2277 C CA . VAL A 1 282 ? -7.271 -2.774 -24.340 1.00 85.75 282 VAL A CA 1
ATOM 2278 C C . VAL A 1 282 ? -7.341 -1.371 -24.939 1.00 85.75 282 VAL A C 1
ATOM 2280 O O . VAL A 1 282 ? -8.417 -0.912 -25.320 1.00 85.75 282 VAL A O 1
ATOM 2283 N N . THR A 1 283 ? -6.212 -0.668 -25.037 1.00 82.56 283 THR A N 1
ATOM 2284 C CA . THR A 1 283 ? -6.196 0.723 -25.491 1.00 82.56 283 THR A CA 1
ATOM 2285 C C . THR A 1 283 ? -5.318 0.896 -26.723 1.00 82.56 283 THR A C 1
ATOM 2287 O O . THR A 1 283 ? -4.187 0.426 -26.780 1.00 82.56 283 THR A O 1
ATOM 2290 N N . ASN A 1 284 ? -5.786 1.706 -27.672 1.00 78.06 284 ASN A N 1
ATOM 2291 C CA . ASN A 1 284 ? -4.952 2.199 -28.773 1.00 78.06 284 ASN A CA 1
ATOM 2292 C C . ASN A 1 284 ? -4.049 3.367 -28.338 1.00 78.06 284 ASN A C 1
ATOM 2294 O O . ASN A 1 284 ? -3.545 4.118 -29.177 1.00 78.06 284 ASN A O 1
ATOM 2298 N N . THR A 1 285 ? -3.867 3.578 -27.029 1.00 75.75 285 THR A N 1
ATOM 2299 C CA . THR A 1 285 ? -2.988 4.643 -26.554 1.00 75.75 285 THR A CA 1
ATOM 2300 C C . THR A 1 285 ? -1.527 4.251 -26.782 1.00 75.75 285 THR A C 1
ATOM 2302 O O . THR A 1 285 ? -1.092 3.119 -26.538 1.00 75.75 285 THR A O 1
ATOM 2305 N N . GLY A 1 286 ? -0.770 5.187 -27.354 1.00 83.19 286 GLY A N 1
ATOM 2306 C CA . GLY A 1 286 ? 0.680 5.064 -27.480 1.00 83.19 286 GLY A CA 1
ATOM 2307 C C . GLY A 1 286 ? 1.366 5.229 -26.127 1.00 83.19 286 GLY A C 1
ATOM 2308 O O . GLY A 1 286 ? 0.721 5.564 -25.136 1.00 83.19 286 GLY A O 1
ATOM 2309 N N . CYS A 1 287 ? 2.678 5.026 -26.100 1.00 91.94 287 CYS A N 1
ATOM 2310 C CA . CYS A 1 287 ? 3.520 5.426 -24.977 1.00 91.94 287 CYS A CA 1
ATOM 2311 C C . CYS A 1 287 ? 4.563 6.441 -25.466 1.00 91.94 287 CYS A C 1
ATOM 2313 O O . CYS A 1 287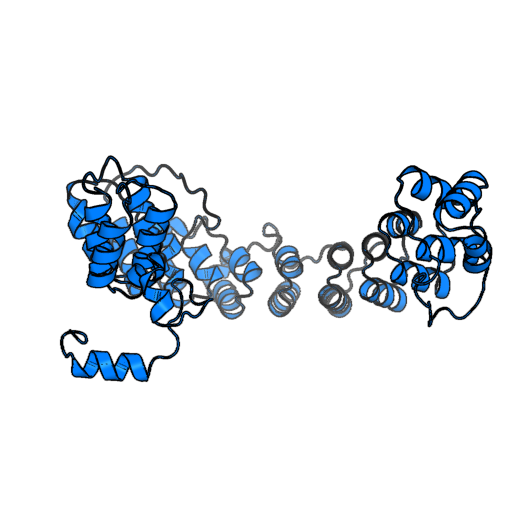 ? 4.554 6.846 -26.631 1.00 91.94 287 CYS A O 1
ATOM 2315 N N . THR A 1 288 ? 5.436 6.918 -24.586 1.00 94.38 288 THR A N 1
ATOM 2316 C CA . THR A 1 288 ? 6.599 7.718 -24.985 1.00 94.38 288 THR A CA 1
ATOM 2317 C C . THR A 1 288 ? 7.890 6.979 -24.657 1.00 94.38 288 THR A C 1
ATOM 2319 O O . THR A 1 288 ? 7.897 5.946 -23.983 1.00 94.38 288 THR A O 1
ATOM 2322 N N . LYS A 1 289 ? 9.032 7.558 -25.053 1.00 95.81 289 LYS A N 1
ATOM 2323 C CA . LYS A 1 289 ? 10.357 7.081 -24.627 1.00 95.81 289 LYS A CA 1
ATOM 2324 C C . LYS A 1 289 ? 10.477 6.932 -23.109 1.00 95.81 289 LYS A C 1
ATOM 2326 O O . LYS A 1 289 ? 11.325 6.167 -22.648 1.00 95.81 289 LYS A O 1
ATOM 2331 N N . MET A 1 290 ? 9.664 7.647 -22.325 1.00 96.31 290 MET A N 1
ATOM 2332 C CA . MET A 1 290 ? 9.687 7.574 -20.864 1.00 96.31 290 MET A CA 1
ATOM 2333 C C . MET A 1 290 ? 9.309 6.196 -20.332 1.00 96.31 290 MET A C 1
ATOM 2335 O O . MET A 1 290 ? 9.894 5.797 -19.328 1.00 96.31 290 MET A O 1
ATOM 2339 N N . ALA A 1 291 ? 8.431 5.444 -21.006 1.00 96.81 291 ALA A N 1
ATOM 2340 C CA . ALA A 1 291 ? 8.060 4.098 -20.572 1.00 96.81 291 ALA A CA 1
ATOM 2341 C C . ALA A 1 291 ? 9.287 3.191 -20.437 1.00 96.81 291 ALA A C 1
ATOM 2343 O O . ALA A 1 291 ? 9.607 2.705 -19.351 1.00 96.81 291 ALA A O 1
ATOM 2344 N N . MET A 1 292 ? 10.025 3.019 -21.536 1.00 97.56 292 MET A N 1
ATOM 2345 C CA . MET A 1 292 ? 11.211 2.170 -21.543 1.00 97.56 292 MET A CA 1
ATOM 2346 C C . MET A 1 292 ? 12.360 2.818 -20.765 1.00 97.56 292 MET A C 1
ATOM 2348 O O . MET A 1 292 ? 13.037 2.119 -20.020 1.00 97.56 292 MET A O 1
ATOM 2352 N N . SER A 1 293 ? 12.542 4.143 -20.851 1.00 98.00 293 SER A N 1
ATOM 2353 C CA . SER A 1 293 ? 13.597 4.842 -20.096 1.00 98.00 293 SER A CA 1
ATOM 2354 C C . SER A 1 293 ? 13.466 4.602 -18.593 1.00 98.00 293 SER A C 1
ATOM 2356 O O . SER A 1 293 ? 14.420 4.163 -17.962 1.00 98.00 293 SER A O 1
ATOM 2358 N N . LYS A 1 294 ? 12.275 4.801 -18.013 1.00 98.00 294 LYS A N 1
ATOM 2359 C CA . LYS A 1 294 ? 12.056 4.603 -16.573 1.00 98.00 294 LYS A CA 1
ATOM 2360 C C . LYS A 1 294 ? 12.125 3.140 -16.156 1.00 98.00 294 LYS A C 1
ATOM 2362 O O . LYS A 1 294 ? 12.617 2.859 -15.065 1.00 98.00 294 LYS A O 1
ATOM 2367 N N . ALA A 1 295 ? 11.683 2.219 -17.012 1.00 98.12 295 ALA A N 1
ATOM 2368 C CA . ALA A 1 295 ? 11.863 0.792 -16.770 1.00 98.12 295 ALA A CA 1
ATOM 2369 C C . ALA A 1 295 ? 13.354 0.407 -16.726 1.00 98.12 295 ALA A C 1
ATOM 2371 O O . ALA A 1 295 ? 13.754 -0.363 -15.857 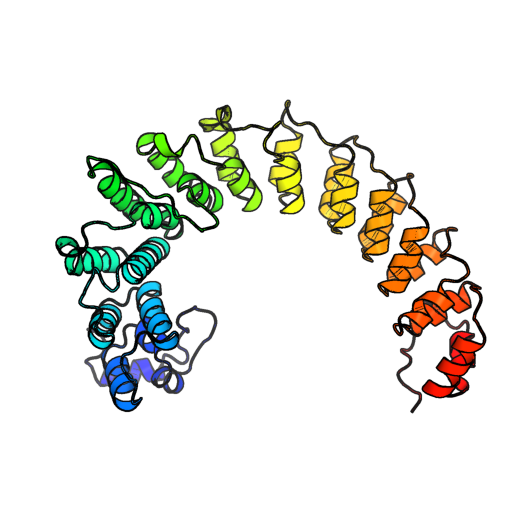1.00 98.12 295 ALA A O 1
ATOM 2372 N N . ILE A 1 296 ? 14.184 0.990 -17.601 1.00 98.12 296 ILE A N 1
ATOM 2373 C CA . ILE A 1 296 ? 15.640 0.790 -17.615 1.00 98.12 296 ILE A CA 1
ATOM 2374 C C . ILE A 1 296 ? 16.294 1.400 -16.370 1.00 98.12 296 ILE A C 1
ATOM 2376 O O . ILE A 1 296 ? 17.015 0.702 -15.663 1.00 98.12 296 ILE A O 1
ATOM 2380 N N . GLU A 1 297 ? 16.002 2.670 -16.064 1.00 97.62 297 GLU A N 1
ATOM 2381 C CA . GLU A 1 297 ? 16.556 3.394 -14.906 1.00 97.62 297 GLU A CA 1
ATOM 2382 C C . GLU A 1 297 ? 16.342 2.654 -13.576 1.00 97.62 297 GLU A C 1
ATOM 2384 O O . GLU A 1 297 ? 17.168 2.779 -12.672 1.00 97.62 297 GLU A O 1
ATOM 2389 N N . LYS A 1 298 ? 15.235 1.906 -13.463 1.00 97.44 298 LYS A N 1
ATOM 2390 C CA . LYS A 1 298 ? 14.836 1.134 -12.274 1.00 97.44 298 LYS A CA 1
ATOM 2391 C C . LYS A 1 298 ? 15.113 -0.371 -12.374 1.00 97.44 298 LYS A C 1
ATOM 2393 O O . LYS A 1 298 ? 14.802 -1.112 -11.443 1.00 97.44 298 LYS A O 1
ATOM 2398 N N . GLY A 1 299 ? 15.663 -0.837 -13.496 1.00 97.25 299 GLY A N 1
ATOM 2399 C CA . GLY A 1 299 ? 16.056 -2.233 -13.683 1.00 97.25 299 GLY A CA 1
ATOM 2400 C C . GLY A 1 299 ? 14.902 -3.223 -13.866 1.00 97.25 299 GLY A C 1
ATOM 2401 O O . GLY A 1 299 ? 15.075 -4.410 -13.587 1.00 97.25 299 GLY A O 1
ATOM 2402 N N . TYR A 1 300 ? 13.733 -2.775 -14.330 1.00 98.38 300 TYR A N 1
ATOM 2403 C CA . TYR A 1 300 ? 12.569 -3.628 -14.598 1.00 98.38 300 TYR A CA 1
ATOM 2404 C C . TYR A 1 300 ? 12.721 -4.387 -15.925 1.00 98.38 300 TYR A C 1
ATOM 2406 O O . TYR A 1 300 ? 12.026 -4.106 -16.902 1.00 98.38 300 TYR A O 1
ATOM 2414 N N . LEU A 1 301 ? 13.647 -5.351 -15.962 1.00 98.12 301 LEU A N 1
ATOM 2415 C CA . LEU A 1 301 ? 14.053 -6.076 -17.172 1.00 98.12 301 LEU A CA 1
ATOM 2416 C C . LEU A 1 301 ? 12.880 -6.681 -17.959 1.00 98.12 301 LEU A C 1
ATOM 2418 O O . LEU A 1 301 ? 12.855 -6.570 -19.183 1.00 98.12 301 LEU A O 1
ATOM 2422 N N . ASP A 1 302 ? 11.904 -7.297 -17.294 1.00 98.44 302 ASP A N 1
ATOM 2423 C CA . ASP A 1 302 ? 10.774 -7.924 -17.995 1.00 98.44 302 ASP A CA 1
ATOM 2424 C C . ASP A 1 302 ? 9.886 -6.881 -18.685 1.00 98.44 302 ASP A C 1
ATOM 2426 O O . ASP A 1 302 ? 9.491 -7.058 -19.839 1.00 98.44 302 ASP A O 1
ATOM 2430 N N . THR A 1 303 ? 9.677 -5.731 -18.041 1.00 98.25 303 THR A N 1
ATOM 2431 C CA . THR A 1 303 ? 9.023 -4.568 -18.652 1.00 98.25 303 THR A CA 1
ATOM 2432 C C . THR A 1 303 ? 9.827 -4.031 -19.836 1.00 98.25 303 THR A C 1
ATOM 2434 O O . THR A 1 303 ? 9.245 -3.720 -20.873 1.00 98.25 303 THR A O 1
ATOM 2437 N N . VAL A 1 304 ? 11.160 -3.964 -19.735 1.00 98.06 304 VAL A N 1
ATOM 2438 C CA . VAL A 1 304 ? 12.037 -3.531 -20.839 1.00 98.06 304 VAL A CA 1
ATOM 2439 C C . VAL A 1 304 ? 11.932 -4.479 -22.036 1.00 98.06 304 VAL A C 1
ATOM 2441 O O . VAL A 1 304 ? 11.741 -4.014 -23.159 1.00 98.06 304 VAL A O 1
ATOM 2444 N N . LYS A 1 305 ? 11.999 -5.797 -21.809 1.00 98.06 305 LYS A N 1
ATOM 2445 C CA . LYS A 1 305 ? 11.840 -6.824 -22.854 1.00 98.06 305 LYS A CA 1
ATOM 2446 C C . LYS A 1 305 ? 10.485 -6.722 -23.546 1.00 98.06 305 LYS A C 1
ATOM 2448 O O . LYS A 1 305 ? 10.418 -6.763 -24.776 1.00 98.06 305 LYS A O 1
ATOM 2453 N N . TYR A 1 306 ? 9.419 -6.569 -22.761 1.00 98.06 306 TYR A N 1
ATOM 2454 C CA . TYR A 1 306 ? 8.067 -6.435 -23.289 1.00 98.06 306 TYR A CA 1
ATOM 2455 C C . TYR A 1 306 ? 7.923 -5.175 -24.143 1.00 98.06 306 TYR A C 1
ATOM 2457 O O . TYR A 1 306 ? 7.495 -5.264 -25.294 1.00 98.06 306 TYR A O 1
ATOM 2465 N N . LEU A 1 307 ? 8.337 -4.015 -23.621 1.00 96.44 307 LEU A N 1
ATOM 2466 C CA . LEU A 1 307 ? 8.288 -2.758 -24.365 1.00 96.44 307 LEU A CA 1
ATOM 2467 C C . LEU A 1 307 ? 9.160 -2.823 -25.623 1.00 96.44 307 LEU A C 1
ATOM 2469 O O . LEU A 1 307 ? 8.743 -2.352 -26.668 1.00 96.44 307 LEU A O 1
ATOM 2473 N N . HIS A 1 308 ? 10.335 -3.447 -25.578 1.00 96.19 308 HIS A N 1
ATOM 2474 C CA . HIS A 1 308 ? 11.180 -3.586 -26.765 1.00 96.19 308 HIS A CA 1
ATOM 2475 C C . HIS A 1 308 ? 10.533 -4.408 -27.876 1.00 96.19 308 HIS A C 1
ATOM 2477 O O . HIS A 1 308 ? 10.696 -4.075 -29.046 1.00 96.19 308 HIS A O 1
ATOM 2483 N N . SER A 1 309 ? 9.824 -5.473 -27.507 1.00 95.75 309 SER A N 1
ATOM 2484 C CA . SER A 1 309 ? 9.238 -6.404 -28.473 1.00 95.75 309 SER A CA 1
ATOM 2485 C C . SER A 1 309 ? 7.926 -5.884 -29.068 1.00 95.75 309 SER A C 1
ATOM 2487 O O . SER A 1 309 ? 7.572 -6.267 -30.176 1.00 95.75 309 SER A O 1
ATOM 2489 N N . ASN A 1 310 ? 7.207 -5.019 -28.342 1.00 94.12 310 ASN A N 1
ATOM 2490 C CA . ASN A 1 310 ? 5.846 -4.594 -28.699 1.00 94.12 310 ASN A CA 1
ATOM 2491 C C . ASN A 1 310 ? 5.719 -3.093 -29.016 1.00 94.12 310 ASN A C 1
ATOM 2493 O O . ASN A 1 310 ? 4.648 -2.638 -29.418 1.00 94.12 310 ASN A O 1
ATOM 2497 N N . ARG A 1 311 ? 6.773 -2.294 -28.810 1.00 91.62 311 ARG A N 1
ATOM 2498 C CA . ARG A 1 311 ? 6.763 -0.830 -28.967 1.00 91.62 311 ARG A CA 1
ATOM 2499 C C . ARG A 1 311 ? 8.022 -0.342 -29.691 1.00 91.62 311 ARG A C 1
ATOM 2501 O O . ARG A 1 311 ? 9.085 -0.954 -29.609 1.00 91.62 311 ARG A O 1
ATOM 2508 N N . THR A 1 312 ? 7.912 0.777 -30.405 1.00 92.69 312 THR A N 1
ATOM 2509 C CA . THR A 1 312 ? 8.963 1.299 -31.307 1.00 92.69 312 THR A CA 1
ATOM 2510 C C . THR A 1 312 ? 9.554 2.632 -30.852 1.00 92.69 312 THR A C 1
ATOM 2512 O O . THR A 1 312 ? 10.512 3.119 -31.444 1.00 92.69 312 THR A O 1
ATOM 2515 N N . GLU A 1 313 ? 9.004 3.235 -29.800 1.00 94.12 313 GLU A N 1
ATOM 2516 C CA . GLU A 1 313 ? 9.349 4.564 -29.293 1.00 94.12 313 GLU A CA 1
ATOM 2517 C C . GLU A 1 313 ? 10.819 4.657 -28.847 1.00 94.12 313 GLU A C 1
ATOM 2519 O O . GLU A 1 313 ? 11.438 5.720 -28.953 1.00 94.12 313 GLU A O 1
ATOM 2524 N N . GLY A 1 314 ? 11.391 3.538 -28.389 1.00 94.00 314 GLY A N 1
ATOM 2525 C CA . GLY A 1 314 ? 12.754 3.449 -27.867 1.00 94.00 314 GLY A CA 1
ATOM 2526 C C . GLY A 1 314 ? 12.885 4.043 -26.464 1.00 94.00 314 GLY A C 1
ATOM 2527 O O . GLY A 1 314 ? 11.913 4.137 -25.716 1.00 94.00 314 GLY A O 1
ATOM 2528 N N . PHE A 1 315 ? 14.100 4.445 -26.093 1.00 96.56 315 PHE A N 1
ATOM 2529 C CA . PHE A 1 315 ? 14.383 5.050 -24.793 1.00 96.56 315 PHE A CA 1
ATOM 2530 C C . PHE A 1 315 ? 15.414 6.185 -24.916 1.00 96.56 315 PHE A C 1
ATOM 2532 O O . PHE A 1 315 ? 16.050 6.361 -25.956 1.00 96.56 315 PHE A O 1
ATOM 2539 N N . ASN A 1 316 ? 15.558 6.989 -23.865 1.00 95.38 316 ASN A N 1
ATOM 2540 C CA . ASN A 1 316 ? 16.571 8.035 -23.773 1.00 95.38 316 ASN A CA 1
ATOM 2541 C C . ASN A 1 316 ? 17.884 7.438 -23.267 1.00 95.38 316 ASN A C 1
ATOM 2543 O O . ASN A 1 316 ? 17.905 6.851 -22.191 1.00 95.38 316 ASN A O 1
ATOM 2547 N N . THR A 1 317 ? 18.991 7.640 -23.982 1.00 92.88 317 THR A N 1
ATOM 2548 C CA . THR A 1 317 ? 20.297 7.026 -23.665 1.00 92.88 317 THR A CA 1
ATOM 2549 C C . THR A 1 317 ? 20.783 7.285 -22.234 1.00 92.88 317 THR A C 1
ATOM 2551 O O . THR A 1 317 ? 21.379 6.394 -21.637 1.00 92.88 317 THR A O 1
ATOM 2554 N N . GLN A 1 318 ? 20.439 8.434 -21.635 1.00 94.50 318 GLN A N 1
ATOM 2555 C CA . GLN A 1 318 ? 20.714 8.744 -20.222 1.00 94.50 318 GLN A CA 1
ATOM 2556 C C . GLN A 1 318 ? 20.162 7.686 -19.246 1.00 94.50 318 GLN A C 1
ATOM 2558 O O . GLN A 1 318 ? 20.726 7.485 -18.174 1.00 94.50 318 GLN A O 1
ATOM 2563 N N . ALA A 1 319 ? 19.098 6.963 -19.611 1.00 96.50 319 ALA A N 1
ATOM 2564 C CA . ALA A 1 319 ? 18.563 5.876 -18.796 1.00 96.50 319 ALA A CA 1
ATOM 2565 C C . ALA A 1 319 ? 19.594 4.763 -18.549 1.00 96.50 319 ALA A C 1
ATOM 2567 O O . ALA A 1 319 ? 19.590 4.158 -17.479 1.00 96.50 319 ALA A O 1
ATOM 2568 N N . MET A 1 320 ? 20.500 4.505 -19.502 1.00 94.88 320 MET A N 1
ATOM 2569 C CA . MET A 1 320 ? 21.584 3.538 -19.306 1.00 94.88 320 MET A CA 1
ATOM 2570 C C . MET A 1 320 ? 22.603 4.028 -18.277 1.00 94.88 320 MET A C 1
ATOM 2572 O O . MET A 1 320 ? 23.039 3.230 -17.454 1.00 94.88 320 MET A O 1
ATOM 2576 N N . ASP A 1 321 ? 22.937 5.321 -18.276 1.00 93.25 321 ASP A N 1
ATOM 2577 C CA . ASP A 1 321 ? 23.851 5.910 -17.287 1.00 93.25 321 ASP A CA 1
ATOM 2578 C C . ASP A 1 321 ? 23.288 5.742 -15.871 1.00 93.25 321 ASP A C 1
ATOM 2580 O O . ASP A 1 321 ? 23.950 5.199 -14.988 1.00 93.25 321 ASP A O 1
ATOM 2584 N N . VAL A 1 322 ? 22.014 6.094 -15.688 1.00 94.00 322 VAL A N 1
ATOM 2585 C CA . VAL A 1 322 ? 21.302 5.921 -14.413 1.00 94.00 322 VAL A CA 1
ATOM 2586 C C . VAL A 1 322 ? 21.200 4.439 -14.031 1.00 94.00 322 VAL A C 1
ATOM 2588 O O . VAL A 1 322 ? 21.375 4.076 -12.873 1.00 94.00 322 VAL A O 1
ATOM 2591 N N . SER A 1 323 ? 20.964 3.549 -14.998 1.00 94.25 323 SER A N 1
ATOM 2592 C CA . SER A 1 323 ? 20.935 2.100 -14.768 1.00 94.25 323 SER A CA 1
ATOM 2593 C C . SER A 1 323 ? 22.297 1.543 -14.328 1.00 94.25 323 SER A C 1
ATOM 2595 O O . SER A 1 323 ? 22.330 0.563 -13.580 1.00 94.25 323 SER A O 1
ATOM 2597 N N . VAL A 1 324 ? 23.410 2.132 -14.781 1.00 92.88 324 VAL A N 1
ATOM 2598 C CA . VAL A 1 324 ? 24.769 1.820 -14.306 1.00 92.88 324 VAL A CA 1
ATOM 2599 C C . VAL A 1 324 ? 24.942 2.299 -12.866 1.00 92.88 324 VAL A C 1
ATOM 2601 O O . VAL A 1 324 ? 25.361 1.516 -12.015 1.00 92.88 324 VAL A O 1
ATOM 2604 N N . GLU A 1 325 ? 24.573 3.547 -12.581 1.00 90.75 325 GLU A N 1
ATOM 2605 C CA . GLU A 1 325 ? 24.664 4.159 -11.247 1.00 90.75 325 GLU A CA 1
ATOM 2606 C C . GLU A 1 325 ? 23.816 3.398 -10.203 1.00 90.75 325 GLU A C 1
ATOM 2608 O O . GLU A 1 325 ? 24.263 3.171 -9.075 1.00 90.75 325 GLU A O 1
ATOM 2613 N N . ASN A 1 326 ? 22.640 2.900 -10.605 1.00 91.38 326 ASN A N 1
ATOM 2614 C CA . ASN A 1 326 ? 21.731 2.090 -9.780 1.00 91.38 326 ASN A CA 1
ATOM 2615 C C . ASN A 1 326 ? 22.050 0.587 -9.768 1.00 91.38 326 ASN A C 1
ATOM 2617 O O . ASN A 1 326 ? 21.357 -0.204 -9.126 1.00 91.38 326 ASN A O 1
ATOM 2621 N N . LYS A 1 327 ? 23.119 0.182 -10.450 1.00 92.06 327 LYS A N 1
ATOM 2622 C CA . LYS A 1 327 ? 23.646 -1.183 -10.477 1.00 92.06 327 LYS A CA 1
ATOM 2623 C C . LYS A 1 327 ? 22.727 -2.255 -11.085 1.00 92.06 327 LYS A C 1
ATOM 2625 O O . LYS A 1 327 ? 22.763 -3.421 -10.688 1.00 92.06 327 LYS A O 1
ATOM 2630 N N . HIS A 1 328 ? 21.925 -1.911 -12.090 1.00 94.12 328 HIS A N 1
ATOM 2631 C CA . HIS A 1 328 ? 21.004 -2.852 -12.743 1.00 94.12 328 HIS A CA 1
ATOM 2632 C C . HIS A 1 328 ? 21.692 -3.700 -13.832 1.00 94.12 328 HIS A C 1
ATOM 2634 O O . HIS A 1 328 ? 21.396 -3.587 -15.023 1.00 94.12 328 HIS A O 1
ATOM 2640 N N . LEU A 1 329 ? 22.614 -4.577 -13.413 1.00 92.56 329 LEU A N 1
ATOM 2641 C CA . LEU A 1 329 ? 23.480 -5.384 -14.287 1.00 92.56 329 LEU A CA 1
ATOM 2642 C C . LEU A 1 329 ? 22.722 -6.174 -15.366 1.00 92.56 329 LEU A C 1
ATOM 2644 O O . LEU A 1 329 ? 23.092 -6.113 -16.535 1.00 92.56 329 LEU A O 1
ATOM 2648 N N . GLU A 1 330 ? 21.673 -6.913 -14.996 1.00 95.00 330 GLU A N 1
ATOM 2649 C CA . GLU A 1 330 ? 20.951 -7.781 -15.941 1.00 95.00 330 GLU A CA 1
ATOM 2650 C C . GLU A 1 330 ? 20.191 -6.978 -17.004 1.00 95.00 330 GLU A C 1
ATOM 2652 O O . GLU A 1 330 ? 20.144 -7.371 -18.171 1.00 95.00 330 GLU A O 1
ATOM 2657 N N . THR A 1 331 ? 19.682 -5.799 -16.633 1.00 96.12 331 THR A N 1
ATOM 2658 C CA . THR A 1 331 ? 19.070 -4.865 -17.587 1.00 96.12 331 THR A CA 1
ATOM 2659 C C . THR A 1 331 ? 20.109 -4.339 -18.573 1.00 96.12 331 THR A C 1
ATOM 2661 O O . THR A 1 331 ? 19.888 -4.382 -19.782 1.00 96.12 331 THR A O 1
ATOM 2664 N N . LEU A 1 332 ? 21.287 -3.940 -18.088 1.00 94.12 332 LEU A N 1
ATOM 2665 C CA . LEU A 1 332 ? 22.379 -3.459 -18.938 1.00 94.12 332 LEU A CA 1
ATOM 2666 C C . LEU A 1 332 ? 22.944 -4.544 -19.859 1.00 94.12 332 LEU A C 1
ATOM 2668 O O . LEU A 1 332 ? 23.210 -4.249 -21.024 1.00 94.12 332 LEU A O 1
ATOM 2672 N N . LYS A 1 333 ? 23.128 -5.778 -19.368 1.00 93.88 333 LYS A N 1
ATOM 2673 C CA . LYS A 1 333 ? 23.548 -6.926 -20.191 1.00 93.88 333 LYS A CA 1
ATOM 2674 C C . LYS A 1 333 ? 22.577 -7.130 -21.345 1.00 93.88 333 LYS A C 1
ATOM 2676 O O . LYS A 1 333 ? 22.995 -7.245 -22.493 1.00 93.88 333 LYS A O 1
ATOM 2681 N N . TRP A 1 334 ? 21.284 -7.145 -21.031 1.00 96.12 334 TRP A N 1
ATOM 2682 C CA . TRP A 1 334 ? 20.253 -7.365 -22.029 1.00 96.12 334 TRP A CA 1
ATOM 2683 C C . TRP A 1 334 ? 20.200 -6.227 -23.057 1.00 96.12 334 TRP A C 1
ATOM 2685 O O . TRP A 1 334 ? 20.149 -6.511 -24.252 1.00 96.12 334 TRP A O 1
ATOM 2695 N N . ILE A 1 335 ? 20.297 -4.959 -22.635 1.00 95.12 335 ILE A N 1
ATOM 2696 C CA . ILE A 1 335 ? 20.327 -3.815 -23.564 1.00 95.12 335 ILE A CA 1
ATOM 2697 C C . ILE A 1 335 ? 21.536 -3.910 -24.500 1.00 95.12 335 ILE A C 1
ATOM 2699 O O . ILE A 1 335 ? 21.346 -3.864 -25.708 1.00 95.12 335 ILE A O 1
ATOM 2703 N N . HIS A 1 336 ? 22.753 -4.107 -23.982 1.00 92.44 336 HIS A N 1
ATOM 2704 C CA . HIS A 1 336 ? 23.957 -4.200 -24.824 1.00 92.44 336 HIS A CA 1
ATOM 2705 C C . HIS A 1 336 ? 23.928 -5.394 -25.792 1.00 92.44 336 HIS A C 1
ATOM 2707 O O . HIS A 1 336 ? 24.554 -5.339 -26.846 1.00 92.44 336 HIS A O 1
ATOM 2713 N N . ALA A 1 337 ? 23.206 -6.467 -25.452 1.00 92.50 337 ALA A N 1
ATOM 2714 C CA . ALA A 1 337 ? 23.053 -7.632 -26.319 1.00 92.50 337 ALA A CA 1
ATOM 2715 C C . ALA A 1 337 ? 21.990 -7.450 -27.420 1.00 92.50 337 ALA A C 1
ATOM 2717 O O . ALA A 1 337 ? 22.080 -8.107 -28.453 1.00 92.50 337 ALA A O 1
ATOM 2718 N N . ASN A 1 338 ? 20.982 -6.596 -27.210 1.00 94.25 338 ASN A N 1
ATOM 2719 C CA . ASN A 1 338 ? 19.813 -6.488 -28.100 1.00 94.25 338 ASN A CA 1
ATOM 2720 C C . ASN A 1 338 ? 19.672 -5.116 -28.775 1.00 94.25 338 ASN A C 1
ATOM 2722 O O . ASN A 1 338 ? 18.821 -4.937 -29.644 1.00 94.25 338 ASN A O 1
ATOM 2726 N N . ARG A 1 339 ? 20.464 -4.121 -28.368 1.00 92.75 339 ARG A N 1
ATOM 2727 C CA . ARG A 1 339 ? 20.335 -2.729 -28.801 1.00 92.75 339 ARG A CA 1
ATOM 2728 C C . ARG A 1 339 ? 21.695 -2.073 -29.039 1.00 92.75 339 ARG A C 1
ATOM 2730 O O . ARG A 1 339 ? 22.718 -2.531 -28.543 1.00 92.75 339 ARG A O 1
ATOM 2737 N N . THR A 1 340 ? 21.700 -0.989 -29.815 1.00 90.62 340 THR A N 1
ATOM 2738 C CA . THR A 1 340 ? 22.927 -0.282 -30.231 1.00 90.62 340 THR A CA 1
ATOM 2739 C C . THR A 1 340 ? 23.222 0.974 -29.415 1.00 90.62 340 THR A C 1
ATOM 2741 O O . THR A 1 340 ? 24.316 1.529 -29.528 1.00 90.62 340 THR A O 1
ATOM 2744 N N . GLU A 1 341 ? 22.252 1.465 -28.640 1.00 91.25 341 GLU A N 1
ATOM 2745 C CA . GLU A 1 341 ? 22.440 2.593 -27.731 1.00 91.25 341 GLU A CA 1
ATOM 2746 C C . GLU A 1 341 ? 23.527 2.310 -26.680 1.00 91.25 341 GLU A C 1
ATOM 2748 O O . GLU A 1 341 ? 23.771 1.168 -26.292 1.00 91.25 341 GLU A O 1
ATOM 2753 N N . ARG A 1 342 ? 24.194 3.375 -26.224 1.00 89.88 342 ARG A N 1
ATOM 2754 C CA . ARG A 1 342 ? 25.320 3.309 -25.285 1.00 89.88 342 ARG A CA 1
ATOM 2755 C C . ARG A 1 342 ? 25.178 4.346 -24.172 1.00 89.88 342 ARG A C 1
ATOM 2757 O O . ARG A 1 342 ? 24.533 5.378 -24.362 1.00 89.88 342 ARG A O 1
ATOM 2764 N N . CYS A 1 343 ? 25.828 4.068 -23.046 1.00 90.06 343 CYS A N 1
ATOM 2765 C CA . CYS A 1 343 ? 26.089 5.018 -21.971 1.00 90.06 343 CYS A CA 1
ATOM 2766 C C . CYS A 1 343 ? 26.995 6.161 -22.463 1.00 90.06 343 CYS A C 1
ATOM 2768 O O . CYS A 1 343 ? 27.661 6.061 -23.502 1.00 90.06 343 CYS A O 1
ATOM 2770 N N . ARG A 1 344 ? 27.095 7.235 -21.679 1.00 89.81 344 ARG A N 1
ATOM 2771 C CA . ARG A 1 344 ? 28.085 8.299 -21.904 1.00 89.81 344 ARG A CA 1
ATOM 2772 C C . ARG A 1 344 ? 29.522 7.768 -21.840 1.00 89.81 344 ARG A C 1
ATOM 2774 O O . ARG A 1 344 ? 29.845 6.868 -21.065 1.00 89.81 344 ARG A O 1
ATOM 2781 N N . SER A 1 345 ? 30.420 8.368 -22.621 1.00 85.69 345 SER A N 1
ATOM 2782 C CA . SER A 1 345 ? 31.811 7.904 -22.778 1.00 85.69 345 SER A CA 1
ATOM 2783 C C . SER A 1 345 ? 32.635 7.916 -21.485 1.00 85.69 345 SER A C 1
ATOM 2785 O O . SER A 1 345 ? 33.534 7.095 -21.329 1.00 85.69 345 SER A O 1
ATOM 2787 N N . ASN A 1 346 ? 32.318 8.810 -20.546 1.00 86.31 346 ASN A N 1
ATOM 2788 C CA . ASN A 1 346 ? 33.002 8.967 -19.261 1.00 86.31 346 ASN A CA 1
ATOM 2789 C C . ASN A 1 346 ? 32.252 8.325 -18.076 1.00 86.31 346 ASN A C 1
ATOM 2791 O O . ASN A 1 346 ? 32.522 8.673 -16.925 1.00 86.31 346 ASN A O 1
ATOM 2795 N N . ILE A 1 347 ? 31.319 7.396 -18.333 1.00 89.25 347 ILE A N 1
ATOM 2796 C CA . ILE A 1 347 ? 30.497 6.766 -17.287 1.00 89.25 347 ILE A CA 1
ATOM 2797 C C . ILE A 1 347 ? 31.347 6.088 -16.201 1.00 89.25 347 ILE A C 1
ATOM 2799 O O . ILE A 1 347 ? 31.051 6.231 -15.018 1.00 89.25 347 ILE A O 1
ATOM 2803 N N . ILE A 1 348 ? 32.454 5.433 -16.576 1.00 88.19 348 ILE A N 1
ATOM 2804 C CA . ILE A 1 348 ? 33.350 4.754 -15.626 1.00 88.19 348 ILE A CA 1
ATOM 2805 C C . ILE A 1 348 ? 33.952 5.754 -14.629 1.00 88.19 348 ILE A C 1
ATOM 2807 O O . ILE A 1 348 ? 33.928 5.506 -13.426 1.00 88.19 348 ILE A O 1
ATOM 2811 N N . SER A 1 349 ? 34.427 6.912 -15.101 1.00 86.44 349 SER A N 1
ATOM 2812 C CA . SER A 1 349 ? 34.948 7.974 -14.230 1.00 86.44 349 SER A CA 1
ATOM 2813 C C . SER A 1 349 ? 33.888 8.525 -13.278 1.00 86.44 349 SER A C 1
ATOM 2815 O O . SER A 1 349 ? 34.217 8.927 -12.166 1.00 86.44 349 SER A O 1
ATOM 2817 N N . HIS A 1 350 ? 32.624 8.575 -13.703 1.00 83.31 350 HIS A N 1
ATOM 2818 C CA . HIS A 1 350 ? 31.546 9.092 -12.866 1.00 83.31 350 HIS A CA 1
ATOM 2819 C C . HIS A 1 350 ? 31.187 8.129 -11.734 1.00 83.31 350 HIS A C 1
ATOM 2821 O O . HIS A 1 350 ? 31.235 8.508 -10.569 1.00 83.31 350 HIS A O 1
ATOM 2827 N N . VAL A 1 351 ? 30.931 6.862 -12.067 1.00 81.81 351 VAL A N 1
ATOM 2828 C CA . VAL A 1 351 ? 30.562 5.826 -11.086 1.00 81.81 351 VAL A CA 1
ATOM 2829 C C . VAL A 1 351 ? 31.714 5.564 -10.104 1.00 81.81 351 VAL A C 1
ATOM 2831 O O . VAL A 1 351 ? 31.486 5.193 -8.950 1.00 81.81 351 VAL A O 1
ATOM 2834 N N . PHE A 1 352 ? 32.957 5.802 -10.544 1.00 81.19 352 PHE A N 1
ATOM 2835 C CA . PHE A 1 352 ? 34.142 5.804 -9.689 1.00 81.19 352 PHE A CA 1
ATOM 2836 C C . PHE A 1 352 ? 34.133 6.926 -8.647 1.00 81.19 352 PHE A C 1
ATOM 2838 O O . PHE A 1 352 ? 34.335 6.646 -7.468 1.00 81.19 352 PHE A O 1
ATOM 2845 N N . LYS A 1 353 ? 33.874 8.178 -9.057 1.00 74.75 353 LYS A N 1
ATOM 2846 C CA . LYS A 1 353 ? 33.858 9.343 -8.150 1.00 74.75 353 LYS A CA 1
ATOM 2847 C C . LYS A 1 353 ? 32.824 9.212 -7.034 1.00 74.75 353 LYS A C 1
ATOM 2849 O O . LYS A 1 353 ? 33.083 9.652 -5.920 1.00 74.75 353 LYS A O 1
ATOM 2854 N N . ASP A 1 354 ? 31.708 8.549 -7.311 1.00 70.00 354 ASP A N 1
ATOM 2855 C CA . ASP A 1 354 ? 30.658 8.303 -6.320 1.00 70.00 354 ASP A CA 1
ATOM 2856 C C . ASP A 1 354 ? 30.997 7.166 -5.335 1.00 70.00 354 ASP A C 1
ATOM 2858 O O . ASP A 1 354 ? 30.225 6.890 -4.415 1.00 70.00 354 ASP A O 1
ATOM 2862 N N . GLY A 1 355 ? 32.136 6.478 -5.512 1.00 67.50 355 GLY A N 1
ATOM 2863 C CA . GLY A 1 355 ? 32.606 5.402 -4.632 1.00 67.50 355 GLY A CA 1
ATOM 2864 C C . GLY A 1 355 ? 31.773 4.117 -4.704 1.00 67.50 355 GLY A C 1
ATOM 2865 O O . GLY A 1 355 ? 31.818 3.294 -3.790 1.00 67.50 355 GLY A O 1
ATOM 2866 N N . ARG A 1 356 ? 30.975 3.930 -5.766 1.00 65.06 356 ARG A N 1
ATOM 2867 C CA . ARG A 1 356 ? 29.963 2.861 -5.883 1.00 65.06 356 ARG A CA 1
ATOM 2868 C C . ARG A 1 356 ? 30.203 1.933 -7.076 1.00 65.06 356 ARG A C 1
ATOM 2870 O O . ARG A 1 356 ? 29.252 1.560 -7.759 1.00 65.06 356 ARG A O 1
ATOM 2877 N N . ILE A 1 357 ? 31.439 1.498 -7.315 1.00 71.31 357 ILE A N 1
ATOM 2878 C CA . ILE A 1 357 ? 31.717 0.570 -8.422 1.00 71.31 357 ILE A CA 1
ATOM 2879 C C . ILE A 1 357 ? 31.274 -0.855 -8.075 1.00 71.31 357 ILE A C 1
ATOM 2881 O O . ILE A 1 357 ? 31.796 -1.483 -7.159 1.00 71.31 357 ILE A O 1
ATOM 2885 N N . ASP A 1 358 ? 30.335 -1.384 -8.857 1.00 84.31 358 ASP A N 1
ATOM 2886 C CA . ASP A 1 358 ? 30.101 -2.824 -8.954 1.00 84.31 358 ASP A CA 1
ATOM 2887 C C . ASP A 1 358 ? 31.074 -3.424 -9.982 1.00 84.31 358 ASP A C 1
ATOM 2889 O O . ASP A 1 358 ? 31.087 -3.011 -11.145 1.00 84.31 358 ASP A O 1
ATOM 2893 N N . LEU A 1 359 ? 31.901 -4.389 -9.564 1.00 85.75 359 LEU A N 1
ATOM 2894 C CA . LEU A 1 359 ? 32.917 -5.002 -10.429 1.00 85.75 359 LEU A CA 1
ATOM 2895 C C . LEU A 1 359 ? 32.317 -5.726 -11.643 1.00 85.75 359 LEU A C 1
ATOM 2897 O O . LEU A 1 359 ? 32.949 -5.758 -12.696 1.00 85.75 359 LEU A O 1
ATOM 2901 N N . ASN A 1 360 ? 31.102 -6.274 -11.543 1.00 88.31 360 ASN A N 1
ATOM 2902 C CA . ASN A 1 360 ? 30.450 -6.923 -12.682 1.00 88.31 360 ASN A CA 1
ATOM 2903 C C . ASN A 1 360 ? 29.973 -5.897 -13.709 1.00 88.31 360 ASN A C 1
ATOM 2905 O O . ASN A 1 360 ? 30.005 -6.165 -14.909 1.00 88.31 360 ASN A O 1
ATOM 2909 N N . ILE A 1 361 ? 29.554 -4.717 -13.254 1.00 88.62 361 ILE A N 1
ATOM 2910 C CA . ILE A 1 361 ? 29.182 -3.613 -14.143 1.00 88.62 361 ILE A CA 1
ATOM 2911 C C . ILE A 1 361 ? 30.422 -2.993 -14.763 1.00 88.62 361 ILE A C 1
ATOM 2913 O O . ILE A 1 361 ? 30.429 -2.749 -15.965 1.00 88.62 361 ILE A O 1
ATOM 2917 N N . LEU A 1 362 ? 31.497 -2.815 -13.991 1.00 88.81 362 LEU A N 1
ATOM 2918 C CA . LEU A 1 362 ? 32.780 -2.398 -14.546 1.00 88.81 362 LEU A CA 1
ATOM 2919 C C . LEU A 1 362 ? 33.249 -3.383 -15.622 1.00 88.81 362 LEU A C 1
ATOM 2921 O O . LEU A 1 362 ? 33.589 -2.955 -16.719 1.00 88.81 362 LEU A O 1
ATOM 2925 N N . LYS A 1 363 ? 33.176 -4.692 -15.356 1.00 88.44 363 LYS A N 1
ATOM 2926 C CA . LYS A 1 363 ? 33.478 -5.737 -16.344 1.00 88.44 363 LYS A CA 1
ATOM 2927 C C . LYS A 1 363 ? 32.590 -5.630 -17.583 1.00 88.44 363 LYS A C 1
ATOM 2929 O O . LYS A 1 363 ? 33.088 -5.705 -18.702 1.00 88.44 363 LYS A O 1
ATOM 2934 N N . LEU A 1 364 ? 31.284 -5.419 -17.403 1.00 89.69 364 LEU A N 1
ATOM 2935 C CA . LEU A 1 364 ? 30.352 -5.222 -18.514 1.00 89.69 364 LEU A CA 1
ATOM 2936 C C . LEU A 1 364 ? 30.736 -4.004 -19.370 1.00 89.69 364 LEU A C 1
ATOM 2938 O O . LEU A 1 364 ? 30.716 -4.097 -20.596 1.00 89.69 364 LEU A O 1
ATOM 2942 N N . LEU A 1 365 ? 31.098 -2.880 -18.747 1.00 89.69 365 LEU A N 1
ATOM 2943 C CA . LEU A 1 365 ? 31.503 -1.658 -19.445 1.00 89.69 365 LEU A CA 1
ATOM 2944 C C . LEU A 1 365 ? 32.865 -1.827 -20.141 1.00 89.69 365 LEU A C 1
ATOM 2946 O O . LEU A 1 365 ? 33.004 -1.472 -21.306 1.00 89.69 365 LEU A O 1
ATOM 2950 N N . VAL A 1 366 ? 33.860 -2.435 -19.494 1.00 87.94 366 VAL A N 1
ATOM 2951 C CA . VAL A 1 366 ? 35.164 -2.720 -20.125 1.00 87.94 366 VAL A CA 1
ATOM 2952 C C . VAL A 1 366 ? 34.980 -3.588 -21.377 1.00 87.94 366 VAL A C 1
ATOM 2954 O O . VAL A 1 366 ? 35.469 -3.235 -22.450 1.00 87.94 366 VAL A O 1
ATOM 2957 N N . ARG A 1 367 ? 34.164 -4.647 -21.291 1.00 86.38 367 ARG A N 1
ATOM 2958 C CA . ARG A 1 367 ? 33.832 -5.518 -22.435 1.00 86.38 367 ARG A CA 1
ATOM 2959 C C . ARG A 1 367 ? 33.112 -4.791 -23.568 1.00 86.38 367 ARG A C 1
ATOM 2961 O O . ARG A 1 367 ? 33.376 -5.040 -24.740 1.00 86.38 367 ARG A O 1
ATOM 2968 N N . ASN A 1 368 ? 32.242 -3.841 -23.237 1.00 87.44 368 ASN A N 1
ATOM 2969 C CA . ASN A 1 368 ? 31.561 -3.002 -24.226 1.00 87.44 368 ASN A CA 1
ATOM 2970 C C . ASN A 1 368 ? 32.423 -1.827 -24.731 1.00 87.44 368 ASN A C 1
ATOM 2972 O O . ASN A 1 368 ? 31.894 -0.884 -25.323 1.00 87.44 368 ASN A O 1
ATOM 2976 N N . ARG A 1 369 ? 33.752 -1.908 -24.553 1.00 87.06 369 ARG A N 1
ATOM 2977 C CA . ARG A 1 369 ? 34.765 -0.976 -25.076 1.00 87.06 369 ARG A CA 1
ATOM 2978 C C . ARG A 1 369 ? 34.609 0.462 -24.569 1.00 87.06 369 ARG A C 1
ATOM 2980 O O . ARG A 1 369 ? 34.960 1.407 -25.277 1.00 87.06 369 ARG A O 1
ATOM 2987 N N . TYR A 1 370 ? 34.095 0.642 -23.353 1.00 87.12 370 TYR A N 1
ATOM 2988 C CA . TYR A 1 370 ? 34.109 1.951 -22.699 1.00 87.12 370 TYR A CA 1
ATOM 2989 C C . TYR A 1 370 ? 35.532 2.308 -22.248 1.00 87.12 370 TYR A C 1
ATOM 2991 O O . TYR A 1 370 ? 36.329 1.435 -21.904 1.00 87.12 370 TYR A O 1
ATOM 2999 N N . SER A 1 371 ? 35.856 3.604 -22.250 1.00 85.62 371 SER A N 1
ATOM 3000 C CA . SER A 1 371 ? 37.170 4.092 -21.821 1.00 85.62 371 SER A CA 1
ATOM 3001 C C . SER A 1 371 ? 37.406 3.746 -20.352 1.00 85.62 371 SER A C 1
ATOM 3003 O O . SER A 1 371 ? 36.641 4.187 -19.496 1.00 85.62 371 SER A O 1
ATOM 3005 N N . PHE A 1 372 ? 38.454 2.965 -20.070 1.00 85.50 372 PHE A N 1
ATOM 3006 C CA . PHE A 1 372 ? 38.844 2.557 -18.722 1.00 85.50 372 PHE A CA 1
ATOM 3007 C C . PHE A 1 372 ? 39.991 3.454 -18.219 1.00 85.50 372 PHE A C 1
ATOM 3009 O O . PHE A 1 372 ? 41.131 3.269 -18.652 1.00 85.50 372 PHE A O 1
ATOM 3016 N N . PRO A 1 373 ? 39.720 4.460 -17.362 1.00 85.56 373 PRO A N 1
ATOM 3017 C CA . PRO A 1 373 ? 40.725 5.446 -16.972 1.00 85.56 373 PRO A CA 1
ATOM 3018 C C . PRO A 1 373 ? 41.805 4.834 -16.072 1.00 85.56 373 PRO A C 1
ATOM 3020 O O . PRO A 1 373 ? 41.493 4.016 -15.204 1.00 85.56 373 PRO A O 1
ATOM 3023 N N . ASN A 1 374 ? 43.055 5.291 -16.221 1.00 87.12 374 ASN A N 1
ATOM 3024 C CA . ASN A 1 374 ? 44.193 4.801 -15.429 1.00 87.12 374 ASN A CA 1
ATOM 3025 C C . ASN A 1 374 ? 43.964 4.946 -13.918 1.00 87.12 374 ASN A C 1
ATOM 3027 O O . ASN A 1 374 ? 44.226 4.008 -13.182 1.00 87.12 374 ASN A O 1
ATOM 3031 N N . GLU A 1 375 ? 43.370 6.055 -13.469 1.00 86.31 375 GLU A N 1
ATOM 3032 C CA . GLU A 1 375 ? 43.041 6.274 -12.051 1.00 86.31 375 GLU A CA 1
ATOM 3033 C C . GLU A 1 375 ? 42.159 5.154 -11.470 1.00 86.31 375 GLU A C 1
ATOM 3035 O O . GLU A 1 375 ? 42.384 4.680 -10.357 1.00 86.31 375 GLU A O 1
ATOM 3040 N N . VAL A 1 376 ? 41.172 4.688 -12.246 1.00 85.69 376 VAL A N 1
ATOM 3041 C CA . VAL A 1 376 ? 40.285 3.589 -11.839 1.00 85.69 376 VAL A CA 1
ATOM 3042 C C . VAL A 1 376 ? 41.038 2.264 -11.886 1.00 85.69 376 VAL A C 1
ATOM 3044 O O . VAL A 1 376 ? 40.900 1.445 -10.982 1.00 85.69 376 VAL A O 1
ATOM 3047 N N . LYS A 1 377 ? 41.866 2.056 -12.914 1.00 86.56 377 LYS A N 1
ATOM 3048 C CA . LYS A 1 377 ? 42.708 0.863 -13.057 1.00 86.56 377 LYS A CA 1
ATOM 3049 C C . LYS A 1 377 ? 43.664 0.695 -11.871 1.00 86.56 377 LYS A C 1
ATOM 3051 O O . LYS A 1 377 ? 43.747 -0.402 -11.314 1.00 86.56 377 LYS A O 1
ATOM 3056 N N . ASP A 1 378 ? 44.334 1.769 -11.469 1.00 87.88 378 ASP A N 1
ATOM 3057 C CA . ASP A 1 378 ? 45.273 1.792 -10.347 1.00 87.88 378 ASP A CA 1
ATOM 3058 C C . ASP A 1 378 ? 44.543 1.514 -9.031 1.00 87.88 378 ASP A C 1
ATOM 3060 O O . ASP A 1 378 ? 44.966 0.664 -8.248 1.00 87.88 378 ASP A O 1
ATOM 3064 N N . TRP A 1 379 ? 43.389 2.156 -8.815 1.00 85.94 379 TRP A N 1
ATOM 3065 C CA . TRP A 1 379 ? 42.568 1.918 -7.628 1.00 85.94 379 TRP A CA 1
ATOM 3066 C C . TRP A 1 379 ? 42.085 0.466 -7.523 1.00 85.94 379 TRP A C 1
ATOM 3068 O O . TRP A 1 379 ? 42.294 -0.173 -6.492 1.00 85.94 379 TRP A O 1
ATOM 3078 N N . VAL A 1 380 ? 41.491 -0.091 -8.588 1.00 85.50 380 VAL A N 1
ATOM 3079 C CA . VAL A 1 380 ? 40.994 -1.479 -8.582 1.00 85.50 380 VAL A CA 1
ATOM 3080 C C . VAL A 1 380 ? 42.156 -2.460 -8.350 1.00 85.50 380 VAL A C 1
ATOM 3082 O O . VAL A 1 380 ? 42.007 -3.417 -7.592 1.00 85.50 380 VAL A O 1
ATOM 3085 N N . THR A 1 381 ? 43.327 -2.200 -8.942 1.00 87.56 381 THR A N 1
ATOM 3086 C CA . THR A 1 381 ? 44.540 -3.014 -8.742 1.00 87.56 381 THR A CA 1
ATOM 3087 C C . THR A 1 381 ? 45.027 -2.972 -7.293 1.00 87.56 381 THR A C 1
ATOM 3089 O O . THR A 1 381 ? 45.376 -4.011 -6.738 1.00 87.56 381 THR A O 1
ATOM 3092 N N . ASN A 1 382 ? 45.010 -1.799 -6.655 1.00 87.06 382 ASN A N 1
ATOM 3093 C CA . ASN A 1 382 ? 45.402 -1.651 -5.252 1.00 87.06 382 ASN A CA 1
ATOM 3094 C C . ASN A 1 382 ? 44.433 -2.360 -4.293 1.00 87.06 382 ASN A C 1
ATOM 3096 O O . ASN A 1 382 ? 44.868 -2.907 -3.285 1.00 87.06 382 ASN A O 1
ATOM 3100 N N . CYS A 1 383 ? 43.132 -2.364 -4.595 1.00 84.00 383 CYS A N 1
ATOM 3101 C CA . CYS A 1 383 ? 42.122 -2.983 -3.734 1.00 84.00 383 CYS A CA 1
ATOM 3102 C C . CYS A 1 383 ? 42.006 -4.506 -3.901 1.00 84.00 383 CYS A C 1
ATOM 3104 O O . CYS A 1 383 ? 41.718 -5.190 -2.923 1.00 84.00 383 CYS A O 1
ATOM 3106 N N . TYR A 1 384 ? 42.191 -5.034 -5.117 1.00 83.75 384 TYR A N 1
ATOM 3107 C CA . TYR A 1 384 ? 41.888 -6.437 -5.454 1.00 83.75 384 TYR A CA 1
ATOM 3108 C C . TYR A 1 384 ? 43.083 -7.217 -6.036 1.00 83.75 384 TYR A C 1
ATOM 3110 O O . TYR A 1 384 ? 42.933 -8.373 -6.437 1.00 83.75 384 TYR A O 1
ATOM 3118 N N . GLY A 1 385 ? 44.268 -6.602 -6.096 1.00 87.38 385 GLY A N 1
ATOM 3119 C CA . GLY A 1 385 ? 45.481 -7.176 -6.682 1.00 87.38 385 GLY A CA 1
ATOM 3120 C C . GLY A 1 385 ? 45.496 -7.138 -8.214 1.00 87.38 385 GLY A C 1
ATOM 3121 O O . GLY A 1 385 ? 44.481 -6.912 -8.859 1.00 87.38 385 GLY A O 1
ATOM 3122 N N . SER A 1 386 ? 46.650 -7.394 -8.839 1.00 84.94 386 SER A N 1
ATOM 3123 C CA . SER A 1 386 ? 46.838 -7.267 -10.301 1.00 84.94 386 SER A CA 1
ATOM 3124 C C . SER A 1 386 ? 45.970 -8.202 -11.153 1.00 84.94 386 SER A C 1
ATOM 3126 O O . SER A 1 386 ? 45.602 -7.842 -12.271 1.00 84.94 386 SER A O 1
ATOM 3128 N N . LYS A 1 387 ? 45.570 -9.363 -10.613 1.00 85.69 387 LYS A N 1
ATOM 3129 C CA . LYS A 1 387 ? 44.740 -10.364 -11.312 1.00 85.69 387 LYS A CA 1
ATOM 3130 C C . LYS A 1 387 ? 43.332 -9.865 -11.658 1.00 85.69 387 LYS A C 1
ATOM 3132 O O . LYS A 1 387 ? 42.685 -10.424 -12.543 1.00 85.69 387 LYS A O 1
ATOM 3137 N N . ILE A 1 388 ? 42.844 -8.814 -10.992 1.00 84.06 388 ILE A N 1
ATOM 3138 C CA . ILE A 1 388 ? 41.541 -8.208 -11.306 1.00 84.06 388 ILE A CA 1
ATOM 3139 C C . ILE A 1 388 ? 41.502 -7.628 -12.723 1.00 84.06 388 ILE A C 1
ATOM 3141 O O . ILE A 1 388 ? 40.462 -7.684 -13.370 1.00 84.06 388 ILE A O 1
ATOM 3145 N N . ILE A 1 389 ? 42.625 -7.101 -13.225 1.00 85.50 389 ILE A N 1
ATOM 3146 C CA . ILE A 1 389 ? 42.703 -6.513 -14.565 1.00 85.50 389 ILE A CA 1
ATOM 3147 C C . ILE A 1 389 ? 42.558 -7.602 -15.624 1.00 85.50 389 ILE A C 1
ATOM 3149 O O . ILE A 1 389 ? 41.811 -7.420 -16.584 1.00 85.50 389 ILE A O 1
ATOM 3153 N N . ASP A 1 390 ? 43.195 -8.751 -15.411 1.00 84.81 390 ASP A N 1
ATOM 3154 C CA . ASP A 1 390 ? 43.045 -9.913 -16.286 1.00 84.81 390 ASP A CA 1
ATOM 3155 C C . ASP A 1 390 ? 41.592 -10.397 -16.284 1.00 84.81 390 ASP A C 1
ATOM 3157 O O . ASP A 1 390 ? 41.010 -10.623 -17.340 1.00 84.81 390 ASP A O 1
ATOM 3161 N N . TRP A 1 391 ? 40.952 -10.460 -15.111 1.00 85.62 391 TRP A N 1
ATOM 3162 C CA . TRP A 1 391 ? 39.540 -10.834 -15.019 1.00 85.62 391 TRP A CA 1
ATOM 3163 C C . TRP A 1 391 ? 38.591 -9.820 -15.672 1.00 85.62 391 TRP A C 1
ATOM 3165 O O . TRP A 1 391 ? 37.587 -10.232 -16.255 1.00 85.62 391 TRP A O 1
ATOM 3175 N N . LEU A 1 392 ? 38.858 -8.514 -15.573 1.00 84.62 392 LEU A N 1
ATOM 3176 C CA . LEU A 1 392 ? 38.044 -7.475 -16.217 1.00 84.62 392 LEU A CA 1
ATOM 3177 C C . LEU A 1 392 ? 38.123 -7.556 -17.748 1.00 84.62 392 LEU A C 1
ATOM 3179 O O . LEU A 1 392 ? 37.125 -7.278 -18.411 1.00 84.62 392 LEU A O 1
ATOM 3183 N N . ASN A 1 393 ? 39.281 -7.954 -18.280 1.00 81.44 393 ASN A N 1
ATOM 3184 C CA . ASN A 1 393 ? 39.530 -8.094 -19.715 1.00 81.44 393 ASN A CA 1
ATOM 3185 C C . ASN A 1 393 ? 39.205 -9.491 -20.271 1.00 81.44 393 ASN A C 1
ATOM 3187 O O . ASN A 1 393 ? 39.143 -9.652 -21.483 1.00 81.44 393 ASN A O 1
ATOM 3191 N N . ASP A 1 394 ? 39.019 -10.499 -19.416 1.00 80.38 394 ASP A N 1
ATOM 3192 C CA . ASP A 1 394 ? 38.651 -11.853 -19.834 1.00 80.38 394 ASP A CA 1
ATOM 3193 C C . ASP A 1 394 ? 37.266 -11.863 -20.506 1.00 80.38 394 ASP A C 1
ATOM 3195 O O . ASP A 1 394 ? 36.310 -11.295 -19.973 1.00 80.38 394 ASP A O 1
ATOM 3199 N N . ASP A 1 395 ? 37.138 -12.560 -21.637 1.00 65.25 395 ASP A N 1
ATOM 3200 C CA . ASP A 1 395 ? 35.940 -12.673 -22.484 1.00 65.25 395 ASP A CA 1
ATOM 3201 C C . ASP A 1 395 ? 35.130 -13.970 -22.256 1.00 65.25 395 ASP A C 1
ATOM 3203 O O . ASP A 1 395 ? 34.153 -14.225 -22.960 1.00 65.25 395 ASP A O 1
ATOM 3207 N N . SER A 1 396 ? 35.463 -14.781 -21.242 1.00 61.22 396 SER A N 1
ATOM 3208 C CA . SER A 1 396 ? 34.714 -16.010 -20.921 1.00 61.22 396 SER A CA 1
ATOM 3209 C C . SER A 1 396 ? 33.212 -15.777 -20.577 1.00 61.22 396 SER A C 1
ATOM 3211 O O . SER A 1 396 ? 32.827 -14.760 -19.987 1.00 61.22 396 SER A O 1
ATOM 3213 N N . ASP A 1 397 ? 32.372 -16.735 -21.004 1.00 50.66 397 ASP A N 1
ATOM 3214 C CA . ASP A 1 397 ? 30.906 -16.748 -21.243 1.00 50.66 397 ASP A CA 1
ATOM 3215 C C . ASP A 1 397 ? 29.970 -15.901 -20.326 1.00 50.66 397 ASP A C 1
ATOM 3217 O O . ASP A 1 397 ? 30.020 -15.951 -19.095 1.00 50.66 397 ASP A O 1
ATOM 3221 N N . ILE A 1 398 ? 29.029 -15.168 -20.946 1.00 50.19 398 ILE A N 1
ATOM 3222 C CA . ILE A 1 398 ? 28.126 -14.150 -20.346 1.00 50.19 398 ILE A CA 1
ATOM 3223 C C . ILE A 1 398 ? 27.106 -14.745 -19.354 1.00 50.19 398 ILE A C 1
ATOM 3225 O O . ILE A 1 398 ? 26.634 -14.050 -18.449 1.00 50.19 398 ILE A O 1
ATOM 3229 N N . THR A 1 399 ? 26.776 -16.029 -19.501 1.00 42.69 399 THR A N 1
ATOM 3230 C CA . THR A 1 399 ? 25.757 -16.734 -18.696 1.00 42.69 399 THR A CA 1
ATOM 3231 C C . THR A 1 399 ? 26.319 -17.399 -17.439 1.00 42.69 399 THR A C 1
ATOM 3233 O O . THR A 1 399 ? 25.564 -17.783 -16.546 1.00 42.69 399 THR A O 1
ATOM 3236 N N . LYS A 1 400 ? 27.649 -17.498 -17.336 1.00 45.69 400 LYS A N 1
ATOM 3237 C CA . LYS A 1 400 ? 28.368 -18.098 -16.211 1.00 45.69 400 LYS A CA 1
ATOM 3238 C C . LYS A 1 400 ? 29.350 -17.091 -15.629 1.00 45.69 400 LYS A C 1
ATOM 3240 O O . LYS A 1 400 ? 30.556 -17.321 -15.603 1.00 45.69 400 LYS A O 1
ATOM 3245 N N . THR A 1 401 ? 28.863 -15.966 -15.112 1.00 45.72 401 THR A N 1
ATOM 3246 C CA . THR A 1 401 ? 29.708 -15.179 -14.209 1.00 45.72 401 THR A CA 1
ATOM 3247 C C . THR A 1 401 ? 29.889 -15.970 -12.920 1.00 45.72 401 THR A C 1
ATOM 3249 O O . THR A 1 401 ? 29.072 -15.878 -12.004 1.00 45.72 401 THR A O 1
ATOM 3252 N N . ASN A 1 402 ? 30.973 -16.748 -12.847 1.00 44.62 402 ASN A N 1
ATOM 3253 C CA . ASN A 1 402 ? 31.598 -17.074 -11.574 1.00 44.62 402 ASN A CA 1
ATOM 3254 C C . ASN A 1 402 ? 31.748 -15.745 -10.832 1.00 44.62 402 ASN A C 1
ATOM 3256 O O . ASN A 1 402 ? 32.484 -14.864 -11.282 1.00 44.62 402 ASN A O 1
ATOM 3260 N N . SER A 1 403 ? 30.977 -15.562 -9.756 1.00 46.09 403 SER A N 1
ATOM 3261 C CA . SER A 1 403 ? 31.150 -14.409 -8.873 1.00 46.09 403 SER A CA 1
ATOM 3262 C C . SER A 1 403 ? 32.635 -14.257 -8.538 1.00 46.09 403 SER A C 1
ATOM 3264 O O . SER A 1 403 ? 33.332 -15.263 -8.383 1.00 46.09 403 SER A O 1
ATOM 3266 N N . PHE A 1 404 ? 33.118 -13.016 -8.447 1.00 48.22 404 PHE A N 1
ATOM 3267 C CA . PHE A 1 404 ? 34.472 -12.673 -7.998 1.00 48.22 404 PHE A CA 1
ATOM 3268 C C . PHE A 1 404 ? 34.627 -13.021 -6.501 1.00 48.22 404 PHE A C 1
ATOM 3270 O O . PHE A 1 404 ? 34.819 -12.155 -5.659 1.00 48.22 404 PHE A O 1
ATOM 3277 N N . LYS A 1 405 ? 34.407 -14.290 -6.137 1.00 45.59 405 LYS A N 1
ATOM 3278 C CA . LYS A 1 405 ? 34.395 -14.801 -4.763 1.00 45.59 405 LYS A CA 1
ATOM 3279 C C . LYS A 1 405 ? 35.739 -15.366 -4.320 1.00 45.59 405 LYS A C 1
ATOM 3281 O O . LYS A 1 405 ? 35.855 -15.729 -3.163 1.00 45.59 405 LYS A O 1
ATOM 3286 N N . ASN A 1 406 ? 36.743 -15.417 -5.193 1.00 45.19 406 ASN A N 1
ATOM 3287 C CA . ASN A 1 406 ? 38.029 -16.033 -4.879 1.00 45.19 406 ASN A CA 1
ATOM 3288 C C . ASN A 1 406 ? 39.195 -15.188 -5.390 1.00 45.19 406 ASN A C 1
ATOM 3290 O O . ASN A 1 406 ? 39.819 -15.554 -6.379 1.00 45.19 406 ASN A O 1
ATOM 3294 N N . PHE A 1 407 ? 39.507 -14.101 -4.694 1.00 48.34 407 PHE A N 1
ATOM 3295 C CA . PHE A 1 407 ? 40.881 -13.619 -4.562 1.00 48.34 407 PHE A CA 1
ATOM 3296 C C . PHE A 1 407 ? 41.007 -13.047 -3.148 1.00 48.34 407 PHE A C 1
ATOM 3298 O O . PHE A 1 407 ? 40.484 -11.971 -2.871 1.00 48.34 407 PHE A O 1
ATOM 3305 N N . ASN A 1 408 ? 41.579 -13.859 -2.251 1.00 36.84 408 ASN A N 1
ATOM 3306 C CA . ASN A 1 408 ? 42.066 -13.415 -0.943 1.00 36.84 408 ASN A CA 1
ATOM 3307 C C . ASN A 1 408 ? 43.280 -12.509 -1.120 1.00 36.84 408 ASN A C 1
ATOM 3309 O O . ASN A 1 408 ? 44.097 -12.830 -2.019 1.00 36.84 408 ASN A O 1
#